Protein AF-A0A1I7UHD2-F1 (afdb_monomer_lite)

Radius of gyration: 48.31 Å; chains: 1; bounding box: 87×55×196 Å

pLDDT: mean 77.86, std 16.78, range [30.45, 98.0]

Structure (mmCIF, N/CA/C/O backbone):
data_AF-A0A1I7UHD2-F1
#
_entry.id   AF-A0A1I7UHD2-F1
#
loop_
_atom_site.group_PDB
_atom_site.id
_atom_site.type_symbol
_atom_site.label_atom_id
_atom_site.label_alt_id
_atom_site.label_comp_id
_atom_site.label_asym_id
_atom_site.label_entity_id
_atom_site.label_seq_id
_atom_site.pdbx_PDB_ins_code
_atom_site.Cartn_x
_atom_site.Cartn_y
_atom_site.Cartn_z
_atom_site.occupancy
_atom_site.B_iso_or_equiv
_atom_site.auth_seq_id
_atom_site.auth_comp_id
_atom_site.auth_asym_id
_atom_site.auth_atom_id
_atom_site.pdbx_PDB_model_num
ATOM 1 N N . MET A 1 1 ? 1.086 13.417 23.860 1.00 66.38 1 MET A N 1
ATOM 2 C CA . MET A 1 1 ? -0.036 14.036 23.119 1.00 66.38 1 MET A CA 1
ATOM 3 C C . MET A 1 1 ? -0.776 13.035 22.231 1.00 66.38 1 MET A C 1
ATOM 5 O O . MET A 1 1 ? -1.923 12.761 22.542 1.00 66.38 1 MET A O 1
ATOM 9 N N . ALA A 1 2 ? -0.164 12.439 21.195 1.00 62.72 2 ALA A N 1
ATOM 10 C CA . ALA A 1 2 ? -0.860 11.495 20.298 1.00 62.72 2 ALA A CA 1
ATOM 11 C C . ALA A 1 2 ? -1.492 10.287 21.028 1.00 62.72 2 ALA A C 1
ATOM 13 O O . ALA A 1 2 ? -2.672 10.013 20.835 1.00 62.72 2 ALA A O 1
ATOM 14 N N . ASN A 1 3 ? -0.759 9.641 21.944 1.00 67.62 3 ASN A N 1
ATOM 15 C CA . ASN A 1 3 ? -1.299 8.526 22.740 1.00 67.62 3 ASN A CA 1
ATOM 16 C C . ASN A 1 3 ? -2.483 8.957 23.624 1.00 67.62 3 ASN A C 1
ATOM 18 O O . ASN A 1 3 ? -3.505 8.285 23.654 1.00 67.62 3 ASN A O 1
ATOM 22 N N . GLN A 1 4 ? -2.384 10.124 24.272 1.00 67.75 4 GLN A N 1
ATOM 23 C CA . GLN A 1 4 ? -3.453 10.662 25.124 1.00 67.75 4 GLN A CA 1
ATOM 24 C C . GLN A 1 4 ? -4.705 11.039 24.312 1.00 67.75 4 GLN A C 1
ATOM 26 O O . GLN A 1 4 ? -5.822 10.864 24.784 1.00 67.75 4 GLN A O 1
ATOM 31 N N . LEU A 1 5 ? -4.532 11.531 23.080 1.00 67.88 5 LEU A N 1
ATOM 32 C CA . LEU A 1 5 ? -5.631 11.763 22.135 1.00 67.88 5 LEU A CA 1
ATOM 33 C C . LEU A 1 5 ? -6.307 10.453 21.719 1.00 67.88 5 LEU A C 1
ATOM 35 O O . LEU A 1 5 ? -7.533 10.410 21.632 1.00 67.88 5 LEU A O 1
ATOM 39 N N . SER A 1 6 ? -5.523 9.396 21.491 1.00 66.44 6 SER A N 1
ATOM 40 C CA . SER A 1 6 ? -6.046 8.062 21.178 1.00 66.44 6 SER A CA 1
ATOM 41 C C . SER A 1 6 ? -6.885 7.515 22.331 1.00 66.44 6 SER A C 1
ATOM 43 O O . SER A 1 6 ? -8.029 7.125 22.121 1.00 66.44 6 SER A O 1
ATOM 45 N N . GLU A 1 7 ? -6.373 7.576 23.563 1.00 69.12 7 GLU A N 1
ATOM 46 C CA . GLU A 1 7 ? -7.110 7.145 24.758 1.00 69.12 7 GLU A CA 1
ATOM 47 C C . GLU A 1 7 ? -8.410 7.932 24.951 1.00 69.12 7 GLU A C 1
ATOM 49 O O . GLU A 1 7 ? -9.462 7.340 25.171 1.00 69.12 7 GLU A O 1
ATOM 54 N N . MET A 1 8 ? -8.371 9.260 24.794 1.00 70.31 8 MET A N 1
ATOM 55 C CA . MET A 1 8 ? -9.565 10.109 24.885 1.00 70.31 8 MET A CA 1
ATOM 56 C C . MET A 1 8 ? -10.627 9.728 23.862 1.00 70.31 8 MET A C 1
ATOM 58 O O . MET A 1 8 ? -11.820 9.712 24.162 1.00 70.31 8 MET A O 1
ATOM 62 N N . LYS A 1 9 ? -10.185 9.459 22.631 1.00 67.31 9 LYS A N 1
ATOM 63 C CA . LYS A 1 9 ? -11.061 9.068 21.537 1.00 67.31 9 LYS A CA 1
ATOM 64 C C . LYS A 1 9 ? -11.741 7.746 21.868 1.00 67.31 9 LYS A C 1
ATOM 66 O O . LYS A 1 9 ? -12.958 7.679 21.738 1.00 67.31 9 LYS A O 1
ATOM 71 N N . ILE A 1 10 ? -10.982 6.751 22.334 1.00 65.69 10 ILE A N 1
ATOM 72 C CA . ILE A 1 10 ? -11.506 5.449 22.766 1.00 65.69 10 ILE A CA 1
ATOM 73 C C . ILE A 1 10 ? -12.516 5.628 23.906 1.00 65.69 10 ILE A C 1
ATOM 75 O O . ILE A 1 10 ? -13.631 5.122 23.816 1.00 65.69 10 ILE A O 1
ATOM 79 N N . ASP A 1 11 ? -12.166 6.388 24.946 1.00 69.19 11 ASP A N 1
ATOM 80 C CA . ASP A 1 11 ? -13.039 6.622 26.103 1.00 69.19 11 ASP A CA 1
ATOM 81 C C . ASP A 1 11 ? -14.348 7.322 25.703 1.00 69.19 11 ASP A C 1
ATOM 83 O O . ASP A 1 11 ? -15.428 6.927 26.143 1.00 69.19 11 ASP A O 1
ATOM 87 N N . THR A 1 12 ? -14.271 8.317 24.816 1.00 66.75 12 THR A N 1
ATOM 88 C CA . THR A 1 12 ? -15.452 9.034 24.307 1.00 66.75 12 THR A CA 1
ATOM 89 C C . THR A 1 12 ? -16.338 8.117 23.471 1.00 66.75 12 THR A C 1
ATOM 91 O O . THR A 1 12 ? -17.556 8.134 23.630 1.00 66.75 12 THR A O 1
ATOM 94 N N . LEU A 1 13 ? -15.744 7.305 22.590 1.00 64.88 13 LEU A N 1
ATOM 95 C CA . LEU A 1 13 ? -16.483 6.347 21.766 1.00 64.88 13 LEU A CA 1
ATOM 96 C C . LEU A 1 13 ? -17.189 5.306 22.636 1.00 64.88 13 LEU A C 1
ATOM 98 O O . LEU A 1 13 ? -18.361 5.013 22.409 1.00 64.88 13 LEU A O 1
ATOM 102 N N . ASN A 1 14 ? -16.506 4.803 23.666 1.00 67.00 14 ASN A N 1
ATOM 103 C CA . ASN A 1 14 ? -17.092 3.883 24.633 1.00 67.00 14 ASN A CA 1
ATOM 104 C C . ASN A 1 14 ? -18.282 4.523 25.356 1.00 67.00 14 ASN A C 1
ATOM 106 O O . ASN A 1 14 ? -19.329 3.888 25.464 1.00 67.00 14 ASN A O 1
ATOM 110 N N . GLN A 1 15 ? -18.156 5.779 25.799 1.00 71.88 15 GLN A N 1
ATOM 111 C CA . GLN A 1 15 ? -19.246 6.481 26.478 1.00 71.88 15 GLN A CA 1
ATOM 112 C C . GLN A 1 15 ? -20.440 6.725 25.549 1.00 71.88 15 GLN A C 1
ATOM 114 O O . GLN A 1 15 ? -21.563 6.404 25.921 1.00 71.88 15 GLN A O 1
ATOM 119 N N . LEU A 1 16 ? -20.206 7.187 24.316 1.00 67.12 16 LEU A N 1
ATOM 120 C CA . LEU A 1 16 ? -21.262 7.339 23.308 1.00 67.12 16 LEU A CA 1
ATOM 121 C C . LEU A 1 16 ? -21.983 6.017 23.037 1.00 67.12 16 LEU A C 1
ATOM 123 O O . LEU A 1 16 ? -23.203 5.981 22.896 1.00 67.12 16 LEU A O 1
ATOM 127 N N . SER A 1 17 ? -21.233 4.919 22.992 1.00 65.19 17 SER A N 1
ATOM 128 C CA . SER A 1 17 ? -21.794 3.591 22.757 1.00 65.19 17 SER A CA 1
ATOM 129 C C . SER A 1 17 ? -22.631 3.102 23.947 1.00 65.19 17 SER A C 1
ATOM 131 O O . SER A 1 17 ? -23.660 2.456 23.753 1.00 65.19 17 SER A O 1
ATOM 133 N N . ILE A 1 18 ? -22.228 3.430 25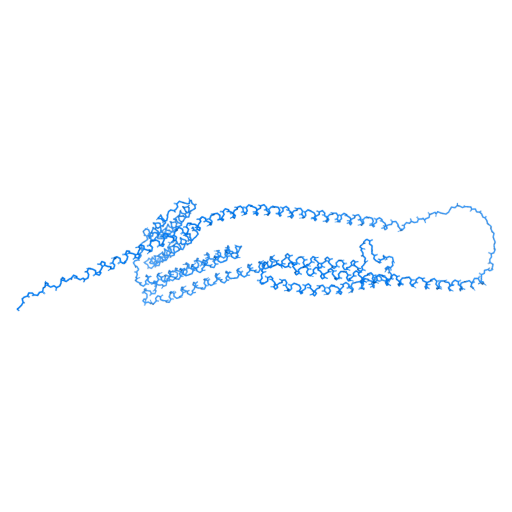.180 1.00 69.75 18 ILE A N 1
ATOM 134 C CA . ILE A 1 18 ? -23.024 3.177 26.392 1.00 69.75 18 ILE A CA 1
ATOM 135 C C . ILE A 1 18 ? -24.319 3.991 26.348 1.00 69.75 18 ILE A C 1
ATOM 137 O O . ILE A 1 18 ? -25.394 3.410 26.478 1.00 69.75 18 ILE A O 1
ATOM 141 N N . ASP A 1 19 ? -24.223 5.297 26.102 1.00 70.06 19 ASP A N 1
ATOM 142 C CA . ASP A 1 19 ? -25.370 6.211 26.091 1.00 70.06 19 ASP A CA 1
ATOM 143 C C . ASP A 1 19 ? -26.381 5.830 24.993 1.00 70.06 19 ASP A C 1
ATOM 145 O O . ASP A 1 19 ? -27.591 5.885 25.206 1.00 70.06 19 ASP A O 1
ATOM 149 N N . THR A 1 20 ? -25.897 5.367 23.835 1.00 66.12 20 THR A N 1
ATOM 150 C CA . THR A 1 20 ? -26.748 4.874 22.736 1.00 66.12 20 THR A CA 1
ATOM 151 C C . THR A 1 20 ? -27.490 3.597 23.134 1.00 66.12 20 THR A C 1
ATOM 153 O O . THR A 1 20 ? -28.686 3.477 22.881 1.00 66.12 20 THR A O 1
ATOM 156 N N . GLY A 1 21 ? -26.813 2.663 23.811 1.00 67.38 21 GLY A N 1
ATOM 157 C CA . GLY A 1 21 ? -27.449 1.451 24.332 1.00 67.38 21 GLY A CA 1
ATOM 158 C C . GLY A 1 21 ? -28.449 1.719 25.464 1.00 67.38 21 GLY A C 1
ATOM 159 O O . GLY A 1 21 ? -29.391 0.953 25.645 1.00 67.38 21 GLY A O 1
ATOM 160 N N . GLU A 1 22 ? -28.282 2.791 26.242 1.00 71.69 22 GLU A N 1
ATOM 161 C CA . GLU A 1 22 ? -29.288 3.218 27.226 1.00 71.69 22 GLU A CA 1
ATOM 162 C C . GLU A 1 22 ? -30.501 3.866 26.547 1.00 71.69 22 GLU A C 1
ATOM 164 O O . GLU A 1 22 ? -31.634 3.539 26.895 1.00 71.69 22 GLU A O 1
ATOM 169 N N . LEU A 1 23 ? -30.293 4.701 25.524 1.00 69.50 23 LEU A N 1
ATOM 170 C CA . LEU A 1 23 ? -31.387 5.281 24.742 1.00 69.50 23 LEU A CA 1
ATOM 171 C C . LEU A 1 23 ? -32.236 4.205 24.051 1.00 69.50 23 LEU A C 1
ATOM 173 O O . LEU A 1 23 ? -33.462 4.279 24.079 1.00 69.50 23 LEU A O 1
ATOM 177 N N . ALA A 1 24 ? -31.590 3.192 23.471 1.00 67.56 24 ALA A N 1
ATOM 178 C CA . ALA A 1 24 ? -32.255 2.047 22.855 1.00 67.56 24 ALA A CA 1
ATOM 179 C C . ALA A 1 24 ? -33.230 1.348 23.812 1.00 67.56 24 ALA A C 1
ATOM 181 O O . ALA A 1 24 ? -34.334 0.971 23.421 1.00 67.56 24 ALA A O 1
ATOM 182 N N . ARG A 1 25 ? -32.826 1.213 25.080 1.00 71.06 25 ARG A N 1
ATOM 183 C CA . ARG A 1 25 ? -33.636 0.596 26.136 1.00 71.06 25 ARG A CA 1
ATOM 184 C C . ARG A 1 25 ? -34.840 1.436 26.511 1.00 71.06 25 ARG A C 1
ATOM 186 O O . ARG A 1 25 ? -35.937 0.898 26.607 1.00 71.06 25 ARG A O 1
ATOM 193 N N . VAL A 1 26 ? -34.635 2.739 26.686 1.00 72.88 26 VAL A N 1
ATOM 194 C CA . VAL A 1 26 ? -35.723 3.685 26.971 1.00 72.88 26 VAL A CA 1
ATOM 195 C C . VAL A 1 26 ? -36.731 3.700 25.821 1.00 72.88 26 VAL A C 1
ATOM 197 O O . VAL A 1 26 ? -37.934 3.692 26.061 1.00 72.88 26 VAL A O 1
ATOM 200 N N . ALA A 1 27 ? -36.259 3.644 24.573 1.00 68.06 27 ALA A N 1
ATOM 201 C CA . ALA A 1 27 ? -37.133 3.566 23.409 1.00 68.06 27 ALA A CA 1
ATOM 202 C C . ALA A 1 27 ? -37.954 2.265 23.367 1.00 68.06 27 ALA A C 1
ATOM 204 O O . ALA A 1 27 ? -39.165 2.327 23.170 1.00 68.06 27 ALA A O 1
ATOM 205 N N . ASP A 1 28 ? -37.328 1.105 23.613 1.00 69.88 28 ASP A N 1
ATOM 206 C CA . ASP A 1 28 ? -38.024 -0.195 23.678 1.00 69.88 28 ASP A CA 1
ATOM 207 C C . ASP A 1 28 ? -39.016 -0.275 24.851 1.00 69.88 28 ASP A C 1
ATOM 209 O O . ASP A 1 28 ? -40.003 -1.002 24.785 1.00 69.88 28 ASP A O 1
ATOM 213 N N . GLU A 1 29 ? -38.762 0.427 25.957 1.00 74.88 29 GLU A N 1
ATOM 214 C CA . GLU A 1 29 ? -39.709 0.534 27.071 1.00 74.88 29 GLU A CA 1
ATOM 215 C C . GLU A 1 29 ? -40.911 1.414 26.724 1.00 74.88 29 GLU A C 1
ATOM 217 O O . GLU A 1 29 ? -42.042 0.959 26.885 1.00 74.88 29 GLU A O 1
ATOM 222 N N . ALA A 1 30 ? -40.682 2.603 26.163 1.00 70.88 30 ALA A N 1
ATOM 223 C CA . ALA A 1 30 ? -41.750 3.515 25.756 1.00 70.88 30 ALA A CA 1
ATOM 224 C C . ALA A 1 30 ? -42.684 2.893 24.700 1.00 70.88 30 ALA A C 1
ATOM 226 O O . ALA A 1 30 ? -43.904 2.963 24.838 1.00 70.88 30 ALA A O 1
ATOM 227 N N . GLU A 1 31 ? -42.135 2.204 23.689 1.00 71.69 31 GLU A N 1
ATOM 228 C CA . GLU A 1 31 ? -42.950 1.497 22.686 1.00 71.69 31 GLU A CA 1
ATOM 229 C C . GLU A 1 31 ? -43.813 0.387 23.302 1.00 71.69 31 GLU A C 1
ATOM 231 O O . GLU A 1 31 ? -44.910 0.105 22.816 1.00 71.69 31 GLU A O 1
ATOM 236 N N . ARG A 1 32 ? -43.337 -0.250 24.381 1.00 74.88 32 ARG A N 1
ATOM 237 C CA . ARG A 1 32 ? -44.077 -1.306 25.084 1.00 74.88 32 ARG A CA 1
ATOM 238 C C . ARG A 1 32 ? -45.174 -0.761 25.990 1.00 74.88 32 ARG A C 1
ATOM 240 O O . ARG A 1 32 ? -46.226 -1.392 26.067 1.00 74.88 32 ARG A O 1
ATOM 247 N N . GLU A 1 33 ? -44.918 0.330 26.707 1.00 78.00 33 GLU A N 1
ATOM 248 C CA . GLU A 1 33 ? -45.875 0.892 27.668 1.00 78.00 33 GLU A CA 1
ATOM 249 C C . GLU A 1 33 ? -47.012 1.646 26.974 1.00 78.00 33 GLU A C 1
ATOM 251 O O . GLU A 1 33 ? -48.177 1.429 27.311 1.00 78.00 33 GLU A O 1
ATOM 256 N N . ASP A 1 34 ? -46.692 2.455 25.963 1.00 73.06 34 ASP A N 1
ATOM 257 C CA . ASP A 1 34 ? -47.663 3.358 25.338 1.00 73.06 34 ASP A CA 1
ATOM 258 C C . ASP A 1 34 ? -48.218 2.827 24.005 1.00 73.06 34 ASP A C 1
ATOM 260 O O . ASP A 1 34 ? -49.217 3.336 23.496 1.00 73.06 34 ASP A O 1
ATOM 264 N N . GLY A 1 35 ? -47.593 1.797 23.418 1.00 74.19 35 GLY A N 1
ATOM 265 C CA . GLY A 1 35 ? -47.973 1.248 22.109 1.00 74.19 35 GLY A CA 1
ATOM 266 C C . GLY A 1 35 ? -47.770 2.216 20.935 1.00 74.19 35 GLY A C 1
ATOM 267 O O . GLY A 1 35 ? -48.104 1.876 19.797 1.00 74.19 35 GLY A O 1
ATOM 268 N N . GLU A 1 36 ? -47.233 3.411 21.190 1.00 69.25 36 GLU A N 1
ATOM 269 C CA . GLU A 1 36 ? -46.867 4.386 20.172 1.00 69.25 36 GLU A CA 1
ATOM 270 C C . GLU A 1 36 ? -45.395 4.205 19.770 1.00 69.25 36 GLU A C 1
ATOM 272 O O . GLU A 1 36 ? -44.535 4.043 20.637 1.00 69.25 36 GLU A O 1
ATOM 277 N N . PRO A 1 37 ? -45.075 4.237 18.461 1.00 65.06 37 PRO A N 1
ATOM 278 C CA . PRO A 1 37 ? -43.696 4.156 17.995 1.00 65.06 37 PRO A CA 1
ATOM 279 C C . PRO A 1 37 ? -42.877 5.316 18.562 1.00 65.06 37 PRO A C 1
ATOM 281 O O . PRO A 1 37 ? -43.353 6.456 18.611 1.00 65.06 37 PRO A O 1
ATOM 284 N N . PHE A 1 38 ? -41.631 5.040 18.954 1.00 60.41 38 PHE A N 1
ATOM 285 C CA . PHE A 1 38 ? -40.774 6.040 19.583 1.00 60.41 38 PHE A CA 1
ATOM 286 C C . PHE A 1 38 ? -40.604 7.261 18.666 1.00 60.41 38 PHE A C 1
ATOM 288 O O . PHE A 1 38 ? -39.990 7.205 17.597 1.00 60.41 38 PHE A O 1
ATOM 295 N N . SER A 1 39 ? -41.172 8.394 19.076 1.00 66.44 39 SER A N 1
ATOM 296 C CA . SER A 1 39 ? -41.072 9.645 18.330 1.00 66.44 39 SER A CA 1
ATOM 297 C C . SER A 1 39 ? -39.687 10.263 18.519 1.00 66.44 39 SER A C 1
ATOM 299 O O . SER A 1 39 ? -39.259 10.510 19.645 1.00 66.44 39 SER A O 1
ATOM 301 N N . TYR A 1 40 ? -39.023 10.627 17.418 1.00 58.22 40 TYR A N 1
ATOM 302 C CA . TYR A 1 40 ? -37.779 11.417 17.419 1.00 58.22 40 TYR A CA 1
ATOM 303 C C . TYR A 1 40 ? -37.913 12.791 18.122 1.00 58.22 40 TYR A C 1
ATOM 305 O O . TYR A 1 40 ? -36.913 13.471 18.340 1.00 58.22 40 TYR A O 1
ATOM 313 N N . GLY A 1 41 ? -39.130 13.213 18.491 1.00 59.47 41 GLY A N 1
ATOM 314 C CA . GLY A 1 41 ? -39.396 14.389 19.325 1.00 59.47 41 GLY A CA 1
ATOM 315 C C . GLY A 1 41 ? -39.483 14.110 20.832 1.00 59.47 41 GLY A C 1
ATOM 316 O O . GLY A 1 41 ? -39.821 15.024 21.586 1.00 59.47 41 GLY A O 1
ATOM 317 N N . SER A 1 42 ? -39.231 12.878 21.286 1.00 67.31 42 SER A N 1
ATOM 318 C CA . SER A 1 42 ? -39.305 12.524 22.704 1.00 67.31 42 SER A CA 1
ATOM 319 C C . SER A 1 42 ? -38.228 13.246 23.524 1.00 67.31 42 SER A C 1
ATOM 321 O O . SER A 1 42 ? -37.125 13.554 23.056 1.00 67.31 42 SER A O 1
ATOM 323 N N . LYS A 1 43 ? -38.555 13.527 24.789 1.00 73.00 43 LYS A N 1
ATOM 324 C CA . LYS A 1 43 ? -37.654 14.204 25.731 1.00 73.00 43 LYS A CA 1
ATOM 325 C C . LYS A 1 43 ? -36.323 13.454 25.885 1.00 73.00 43 LYS A C 1
ATOM 327 O O . LYS A 1 43 ? -35.285 14.098 26.022 1.00 73.00 43 LYS A O 1
ATOM 332 N N . ASP A 1 44 ? -36.347 12.127 25.794 1.00 62.25 44 ASP A N 1
ATOM 333 C CA . ASP A 1 44 ? -35.173 11.267 25.954 1.00 62.25 44 ASP A CA 1
ATOM 334 C C . ASP A 1 44 ? -34.240 11.311 24.740 1.00 62.25 44 ASP A C 1
ATOM 336 O O . ASP A 1 44 ? -33.021 11.386 24.906 1.00 62.25 44 ASP A O 1
ATOM 340 N N . TYR A 1 45 ? -34.786 11.398 23.520 1.00 67.00 45 TYR A N 1
ATOM 341 C CA . TYR A 1 45 ? -33.974 11.640 22.324 1.00 67.00 45 TYR A CA 1
ATOM 342 C C . TYR A 1 45 ? -33.280 13.012 22.381 1.00 67.00 45 TYR A C 1
ATOM 344 O O . TYR A 1 45 ? -32.094 13.142 22.064 1.00 67.00 45 TYR A O 1
ATOM 352 N N . GLY A 1 46 ? -33.989 14.035 22.873 1.00 71.31 46 GLY A N 1
ATOM 353 C CA . GLY A 1 46 ? -33.410 15.355 23.135 1.00 71.31 46 GLY A CA 1
ATOM 354 C C . GLY A 1 46 ? -32.267 15.320 24.158 1.00 71.31 46 GLY A C 1
ATOM 355 O O . GLY A 1 46 ? -31.244 15.980 23.962 1.00 71.31 46 GLY A O 1
ATOM 356 N N . LEU A 1 47 ? -32.401 14.518 25.221 1.00 67.06 47 LEU A N 1
ATOM 357 C CA . LEU A 1 47 ? -31.351 14.316 26.227 1.00 67.06 47 LEU A CA 1
ATOM 358 C C . LEU A 1 47 ? -30.127 13.586 25.657 1.00 67.0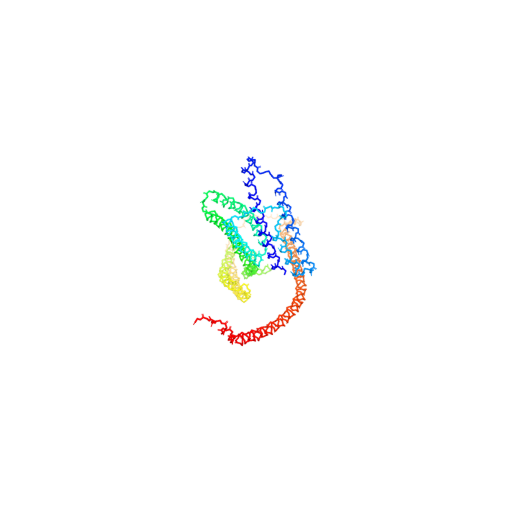6 47 LEU A C 1
ATOM 360 O O . LEU A 1 47 ? -29.001 13.963 25.986 1.00 67.06 47 LEU A O 1
ATOM 364 N N . TYR A 1 48 ? -30.318 12.609 24.767 1.00 65.88 48 TYR A N 1
ATOM 365 C CA . TYR A 1 48 ? -29.218 11.932 24.073 1.00 65.88 48 TYR A CA 1
ATOM 366 C C . TYR A 1 48 ? -28.440 12.869 23.142 1.00 65.88 48 TYR A C 1
ATOM 368 O O . TYR A 1 48 ? -27.207 12.893 23.186 1.00 65.88 48 TYR A O 1
ATOM 376 N N . LEU A 1 49 ? -29.134 13.682 22.336 1.00 71.06 49 LEU A N 1
ATOM 377 C CA . LEU A 1 49 ? -28.484 14.680 21.480 1.00 71.06 49 LEU A CA 1
ATOM 378 C C . LEU A 1 49 ? -27.683 15.687 22.313 1.00 71.06 49 LEU A C 1
ATOM 380 O O . LEU A 1 49 ? -26.525 15.956 22.002 1.00 71.06 49 LEU A O 1
ATOM 384 N N . LEU A 1 50 ? -28.257 16.183 23.416 1.00 70.06 50 LEU A N 1
ATOM 385 C CA . LEU A 1 50 ? -27.566 17.069 24.360 1.00 70.06 50 LEU A CA 1
ATOM 386 C C . LEU A 1 50 ? -26.348 16.401 25.013 1.00 70.06 50 LEU A C 1
ATOM 388 O O . LEU A 1 50 ? -25.317 17.050 25.201 1.00 70.06 50 LEU A O 1
ATOM 392 N N . GLY A 1 51 ? -26.451 15.115 25.354 1.00 66.31 51 GLY A N 1
ATOM 393 C CA . GLY A 1 51 ? -25.349 14.318 25.890 1.00 66.31 51 GLY A CA 1
ATOM 394 C C . GLY A 1 51 ? -24.211 14.139 24.889 1.00 66.31 51 GLY A C 1
ATOM 395 O O . GLY A 1 51 ? -23.052 14.395 25.220 1.00 66.31 51 GLY A O 1
ATOM 396 N N . THR A 1 52 ? -24.553 13.799 23.647 1.00 67.19 52 THR A N 1
ATOM 397 C CA . THR A 1 52 ? -23.614 13.654 22.526 1.00 67.19 52 THR A CA 1
ATOM 398 C C . THR A 1 52 ? -22.900 14.974 22.240 1.00 67.19 52 THR A C 1
ATOM 400 O O . THR A 1 52 ? -21.670 15.022 22.205 1.00 67.19 52 THR A O 1
ATOM 403 N N . ASP A 1 53 ? -23.646 16.079 22.143 1.00 70.00 53 ASP A N 1
ATOM 404 C CA . ASP A 1 53 ? -23.086 17.420 21.949 1.00 70.00 53 ASP A CA 1
ATOM 405 C C . ASP A 1 53 ? -22.165 17.830 23.101 1.00 70.00 53 ASP A C 1
ATOM 407 O O . ASP A 1 53 ? -21.110 18.432 22.876 1.00 70.00 53 ASP A O 1
ATOM 411 N N . ARG A 1 54 ? -22.531 17.495 24.344 1.00 73.56 54 ARG A N 1
ATOM 412 C CA . AR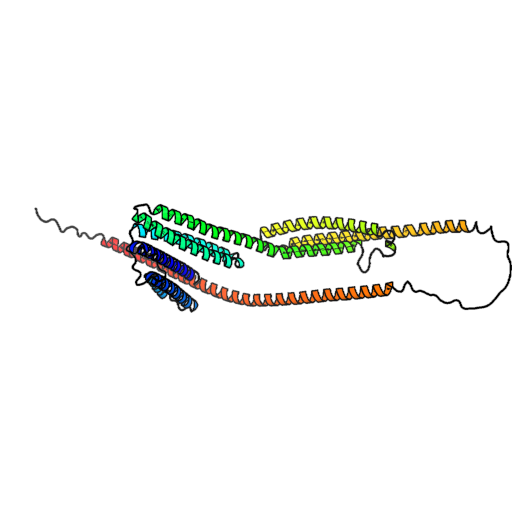G A 1 54 ? -21.695 17.735 25.525 1.00 73.56 54 ARG A CA 1
ATOM 413 C C . ARG A 1 54 ? -20.399 16.927 25.458 1.00 73.56 54 ARG A C 1
ATOM 415 O O . ARG A 1 54 ? -19.338 17.506 25.677 1.00 73.56 54 ARG A O 1
ATOM 422 N N . LEU A 1 55 ? -20.458 15.635 25.130 1.00 68.44 55 LEU A N 1
ATOM 423 C CA . LEU A 1 55 ? -19.277 14.780 24.952 1.00 68.44 55 LEU A CA 1
ATOM 424 C C . LEU A 1 55 ? -18.358 15.334 23.859 1.00 68.44 55 LEU A C 1
ATOM 426 O O . LEU A 1 55 ? -17.169 15.545 24.101 1.00 68.44 55 LEU A O 1
ATOM 430 N N . CYS A 1 56 ? -18.909 15.677 22.693 1.00 70.88 56 CYS A N 1
ATOM 431 C CA . CYS A 1 56 ? -18.151 16.285 21.602 1.00 70.88 56 CYS A CA 1
ATOM 432 C C . CYS A 1 56 ? -17.532 17.635 21.995 1.00 70.88 56 CYS A C 1
ATOM 434 O O . CYS A 1 56 ? -16.391 17.920 21.620 1.00 70.88 56 CYS A O 1
ATOM 436 N N . ARG A 1 57 ? -18.251 18.472 22.754 1.00 75.56 57 ARG A N 1
ATOM 437 C CA . ARG A 1 57 ? -17.745 19.762 23.250 1.00 75.56 57 ARG A CA 1
ATOM 438 C C . ARG A 1 57 ? -16.600 19.571 24.238 1.00 75.56 57 ARG A C 1
ATOM 440 O O . ARG A 1 57 ? -15.577 20.231 24.086 1.00 75.56 57 ARG A O 1
ATOM 447 N N . ASN A 1 58 ? -16.737 18.633 25.172 1.00 69.69 58 ASN A N 1
ATOM 448 C CA . ASN A 1 58 ? -15.695 18.301 26.140 1.00 69.69 58 ASN A CA 1
ATOM 449 C C . ASN A 1 58 ? -14.427 17.806 25.433 1.00 69.69 58 ASN A C 1
ATOM 451 O O . ASN A 1 58 ? -13.336 18.282 25.731 1.00 69.69 58 ASN A O 1
ATOM 455 N N . VAL A 1 59 ? -14.560 16.914 24.446 1.00 68.38 59 VAL A N 1
ATOM 456 C CA . VAL A 1 59 ? -13.417 16.443 23.647 1.00 68.38 59 VAL A CA 1
ATOM 457 C C . VAL A 1 59 ? -12.757 17.594 22.894 1.00 68.38 59 VAL A C 1
ATOM 459 O O . VAL A 1 59 ? -11.542 17.756 22.976 1.00 68.38 59 VAL A O 1
ATOM 462 N N . LYS A 1 60 ? -13.535 18.444 22.207 1.00 74.50 60 LYS A N 1
ATOM 463 C CA . LYS A 1 60 ? -12.995 19.632 21.523 1.00 74.50 60 LYS A CA 1
ATOM 464 C C . LYS A 1 60 ? -12.240 20.555 22.480 1.00 74.50 60 LYS A C 1
ATOM 466 O O . LYS A 1 60 ? -11.177 21.054 22.120 1.00 74.50 60 LYS A O 1
ATOM 471 N N . GLU A 1 61 ? -12.762 20.769 23.684 1.00 74.88 61 GLU A N 1
ATOM 472 C CA . GLU A 1 61 ? -12.128 21.616 24.695 1.00 74.88 61 GLU A CA 1
ATOM 473 C C . GLU A 1 61 ? -10.792 21.033 25.176 1.00 74.88 61 GLU A C 1
ATOM 475 O O . GLU A 1 61 ? -9.806 21.763 25.277 1.00 74.88 61 GLU A O 1
ATOM 480 N N . VAL A 1 62 ? -10.721 19.717 25.405 1.00 67.06 62 VAL A N 1
ATOM 481 C CA . VAL A 1 62 ? -9.464 19.043 25.774 1.00 67.06 62 VAL A CA 1
ATOM 482 C C . VAL A 1 62 ? -8.446 19.126 24.648 1.00 67.06 62 VAL A C 1
ATOM 484 O O . VAL A 1 62 ? -7.287 19.448 24.905 1.00 67.06 62 VAL A O 1
ATOM 487 N N . ILE A 1 63 ? -8.865 18.875 23.405 1.00 69.62 63 ILE A N 1
ATOM 488 C CA . ILE A 1 63 ? -7.995 19.001 22.231 1.00 69.62 63 ILE A CA 1
ATOM 489 C C . ILE A 1 63 ? -7.434 20.428 22.153 1.00 69.62 63 ILE A C 1
ATOM 491 O O . ILE A 1 63 ? -6.226 20.594 22.005 1.00 69.62 63 ILE A O 1
ATOM 495 N N . GLY A 1 64 ? -8.279 21.451 22.330 1.00 73.94 64 GLY A N 1
ATOM 496 C CA . GLY A 1 64 ? -7.849 22.852 22.367 1.00 73.94 64 GLY A CA 1
ATOM 497 C C . GLY A 1 64 ? -6.827 23.129 23.474 1.00 73.94 64 GLY A C 1
ATOM 498 O O . GLY A 1 64 ? -5.752 23.658 23.209 1.00 73.94 64 GLY A O 1
ATOM 499 N N . LYS A 1 65 ? -7.100 22.675 24.704 1.00 73.81 65 LYS A N 1
ATOM 500 C CA . LYS A 1 65 ? -6.184 22.824 25.853 1.00 73.81 65 LYS A CA 1
ATOM 501 C C . LYS A 1 65 ? -4.851 22.088 25.667 1.00 73.81 65 LYS A C 1
ATOM 503 O O . LYS A 1 65 ? -3.826 22.547 26.177 1.00 73.81 65 LYS A O 1
ATOM 508 N N . MET A 1 66 ? -4.855 20.954 24.964 1.00 67.75 66 MET A N 1
ATOM 509 C CA . MET A 1 66 ? -3.648 20.197 24.618 1.00 67.75 66 MET A CA 1
ATOM 510 C C . MET A 1 66 ? -2.805 20.912 23.560 1.00 67.75 66 MET A C 1
ATOM 512 O O . MET A 1 66 ? -1.587 20.970 23.711 1.00 67.75 66 MET A O 1
ATOM 516 N N . ILE A 1 67 ? -3.439 21.477 22.529 1.00 75.44 67 ILE A N 1
ATOM 517 C CA . ILE A 1 67 ? -2.760 22.267 21.489 1.00 75.44 67 ILE A CA 1
ATOM 518 C C . ILE A 1 67 ? -2.136 23.531 22.095 1.00 75.44 67 ILE A C 1
ATOM 520 O O . ILE A 1 67 ? -0.995 23.861 21.784 1.00 75.44 67 ILE A O 1
ATOM 524 N N . ASP A 1 68 ? -2.835 24.178 23.029 1.00 78.06 68 ASP A N 1
ATOM 525 C CA . ASP A 1 68 ? -2.364 25.387 23.713 1.00 78.06 68 ASP A CA 1
ATOM 526 C C . ASP A 1 68 ? -1.245 25.129 24.744 1.00 78.06 68 ASP A C 1
ATOM 528 O O . ASP A 1 68 ? -0.760 26.068 25.378 1.00 78.06 68 ASP A O 1
ATOM 532 N N . GLY A 1 69 ? -0.854 23.867 24.974 1.00 71.62 69 GLY A N 1
ATOM 533 C CA . GLY A 1 69 ? 0.166 23.491 25.961 1.00 71.62 69 GLY A CA 1
ATOM 534 C C . GLY A 1 69 ? -0.228 23.761 27.421 1.00 71.62 69 GLY A C 1
ATOM 535 O O . GLY A 1 69 ? 0.626 23.721 28.305 1.00 71.62 69 GLY A O 1
ATOM 536 N N . LYS A 1 70 ? -1.510 24.050 27.692 1.00 65.44 70 LYS A N 1
ATOM 537 C CA . LYS A 1 70 ? -2.023 24.447 29.019 1.00 65.44 70 LYS A CA 1
ATOM 538 C C . LYS A 1 70 ? -2.573 23.290 29.849 1.00 65.44 70 LYS A C 1
ATOM 540 O O . LYS A 1 70 ? -2.792 23.458 31.045 1.00 65.44 70 LYS A O 1
ATOM 545 N N . SER A 1 71 ? -2.808 22.129 29.242 1.00 59.06 71 SER A N 1
ATOM 546 C CA . SER A 1 71 ? -3.410 20.986 29.932 1.00 59.06 71 SER A CA 1
ATOM 547 C C . SER A 1 71 ? -2.458 20.385 30.975 1.00 59.06 71 SER A C 1
ATOM 549 O O . SER A 1 71 ? -1.501 19.696 30.620 1.00 59.06 71 SER A O 1
ATOM 551 N N . LYS A 1 72 ? -2.756 20.574 32.266 1.00 66.81 72 LYS A N 1
ATOM 552 C CA . LYS A 1 72 ? -2.147 19.798 33.359 1.00 66.81 72 LYS A CA 1
ATOM 553 C C . LYS A 1 72 ? -2.855 18.449 33.481 1.00 66.81 72 LYS A C 1
ATOM 555 O O . LYS A 1 72 ? -4.078 18.381 33.423 1.00 66.81 72 LYS A O 1
ATOM 560 N N . GLU A 1 73 ? -2.100 17.381 33.711 1.00 64.56 73 GLU A N 1
ATOM 561 C CA . GLU A 1 73 ? -2.603 16.000 33.823 1.00 64.56 73 GLU A CA 1
ATOM 562 C C . GLU A 1 73 ? -3.742 15.825 34.854 1.00 64.56 73 GLU A C 1
ATOM 564 O O . GLU A 1 73 ? -4.633 14.996 34.672 1.00 64.56 73 GLU A O 1
ATOM 569 N N . GLY A 1 74 ? -3.775 16.671 35.892 1.00 66.31 74 GLY A N 1
ATOM 570 C CA . GLY A 1 74 ? -4.853 16.711 36.885 1.00 66.31 74 GLY A CA 1
ATOM 571 C C . GLY A 1 74 ? -6.219 17.133 36.329 1.00 66.31 74 GLY A C 1
ATOM 572 O O . GLY A 1 74 ? -7.212 16.489 36.649 1.00 66.31 74 GLY A O 1
ATOM 573 N N . GLU A 1 75 ? -6.279 18.142 35.450 1.00 68.06 75 GLU A N 1
ATOM 574 C CA . GLU A 1 75 ? -7.541 18.591 34.824 1.00 68.06 75 GLU A CA 1
ATOM 575 C C . GLU A 1 75 ? -8.142 17.500 33.928 1.00 68.06 75 GLU A C 1
ATOM 577 O O . GLU A 1 75 ? -9.359 17.381 33.786 1.00 68.06 75 GLU A O 1
ATOM 582 N N . TRP A 1 76 ? -7.273 16.662 33.361 1.00 65.06 76 TRP A N 1
ATOM 583 C CA . TRP A 1 76 ? -7.648 15.559 32.490 1.00 65.06 76 TRP A CA 1
ATOM 584 C C . TRP A 1 76 ? -8.362 14.439 33.253 1.00 65.06 76 TRP A C 1
ATOM 586 O O . TRP A 1 76 ? -9.404 13.961 32.810 1.00 65.06 76 TRP A O 1
ATOM 596 N N . LYS A 1 77 ? -7.851 14.053 34.433 1.00 70.94 77 LYS A N 1
ATOM 597 C CA . LYS A 1 77 ? -8.521 13.075 35.310 1.00 70.94 77 LYS A CA 1
ATOM 598 C C . LYS A 1 77 ? -9.898 13.566 35.747 1.00 70.94 77 LYS A C 1
ATOM 600 O O . LYS A 1 77 ? -10.866 12.824 35.626 1.00 70.94 77 LYS A O 1
ATOM 605 N N . THR A 1 78 ? -10.004 14.829 36.161 1.00 72.75 78 THR A N 1
ATOM 606 C CA . THR A 1 78 ? -11.285 15.412 36.589 1.00 72.75 78 THR A CA 1
ATOM 607 C C . THR A 1 78 ? -12.318 15.406 35.464 1.00 72.75 78 THR A C 1
ATOM 609 O O . THR A 1 78 ? -13.491 15.123 35.698 1.00 72.75 78 THR A O 1
ATOM 612 N N . LEU A 1 79 ? -11.896 15.676 34.225 1.00 66.31 79 LEU A N 1
ATOM 613 C CA . LEU A 1 79 ? -12.797 15.636 33.079 1.00 66.31 79 LEU A CA 1
ATOM 614 C C . LEU A 1 79 ? -13.170 14.203 32.671 1.00 66.31 79 LEU A C 1
ATOM 616 O O . LEU A 1 79 ? -14.320 13.958 32.315 1.00 66.31 79 LEU A O 1
ATOM 620 N N . LYS A 1 80 ? -12.234 13.251 32.772 1.00 64.75 80 LYS A N 1
ATOM 621 C CA . LYS A 1 80 ? -12.495 11.818 32.565 1.00 64.75 80 LYS A CA 1
ATOM 622 C C . LYS A 1 80 ? -13.556 11.306 33.543 1.00 64.75 80 LYS A C 1
ATOM 624 O O . LYS A 1 80 ? -14.499 10.629 33.137 1.00 64.75 80 LYS A O 1
ATOM 629 N N . ASP A 1 81 ? -13.452 11.693 34.810 1.00 69.06 81 ASP A N 1
ATOM 630 C CA . ASP A 1 81 ? -14.452 11.368 35.828 1.00 69.06 81 ASP A CA 1
ATOM 631 C C . ASP A 1 81 ? -15.791 12.071 35.544 1.00 69.06 81 ASP A C 1
ATOM 633 O O . ASP A 1 81 ? -16.854 11.466 35.669 1.00 69.06 81 ASP A O 1
ATOM 637 N N . ALA A 1 82 ? -15.764 13.312 35.045 1.00 67.69 82 ALA A N 1
ATOM 638 C CA . ALA A 1 82 ? -16.968 14.036 34.632 1.00 67.69 82 ALA A CA 1
ATOM 639 C C . ALA A 1 82 ? -17.665 13.452 33.385 1.00 67.69 82 ALA A C 1
ATOM 641 O O . ALA A 1 82 ? -18.869 13.662 33.231 1.00 67.69 82 ALA A O 1
ATOM 642 N N . MET A 1 83 ? -16.940 12.748 32.506 1.00 61.84 83 MET A N 1
ATOM 643 C CA . MET A 1 83 ? -17.510 11.984 31.384 1.00 61.84 83 MET A CA 1
ATOM 644 C C . MET A 1 83 ? -18.139 10.665 31.851 1.00 61.84 83 MET A C 1
ATOM 646 O O . MET A 1 83 ? -19.144 10.243 31.290 1.00 61.84 83 MET A O 1
ATOM 650 N N . ARG A 1 84 ? -17.578 10.036 32.893 1.00 60.47 84 ARG A N 1
ATOM 651 C CA . ARG A 1 84 ? -18.127 8.813 33.509 1.00 60.47 84 ARG A CA 1
ATOM 652 C C . ARG A 1 84 ? -19.389 9.075 34.327 1.00 60.47 84 ARG A C 1
ATOM 654 O O . ARG A 1 84 ? -20.262 8.207 34.418 1.00 60.47 84 ARG A O 1
ATOM 661 N N . ASN A 1 85 ? -19.490 10.271 34.904 1.00 62.34 85 ASN A N 1
ATOM 662 C CA . ASN A 1 85 ? -20.713 10.775 35.511 1.00 62.34 85 ASN A CA 1
ATOM 663 C C . ASN A 1 85 ? -21.742 10.984 34.390 1.00 62.34 85 ASN A C 1
ATOM 665 O O . ASN A 1 85 ? -21.672 11.973 33.659 1.00 62.34 85 ASN A O 1
ATOM 669 N N . GLY A 1 86 ? -22.640 10.004 34.227 1.00 55.94 86 GLY A N 1
ATOM 670 C CA . GLY A 1 86 ? -23.613 9.924 33.133 1.00 55.94 86 GLY A CA 1
ATOM 671 C C . GLY A 1 86 ? -24.453 11.190 32.939 1.00 55.94 86 GLY A C 1
ATOM 672 O O . GLY A 1 86 ? -24.440 12.109 33.761 1.00 55.94 86 GLY A O 1
ATOM 673 N N . ILE A 1 87 ? -25.187 11.252 31.825 1.00 56.81 87 ILE A N 1
ATOM 674 C CA . ILE A 1 87 ? -26.014 12.410 31.461 1.00 56.81 87 ILE A CA 1
ATOM 675 C C . ILE A 1 87 ? -26.996 12.725 32.609 1.00 56.81 87 ILE A C 1
ATOM 677 O O . ILE A 1 87 ? -27.857 11.898 32.917 1.00 56.81 87 ILE A O 1
ATOM 681 N N . PRO A 1 88 ? -26.903 13.907 33.252 1.00 47.72 88 PRO A N 1
ATOM 682 C CA . PRO A 1 88 ? -27.829 14.287 34.310 1.00 47.72 88 PRO A CA 1
ATOM 683 C C . PRO A 1 88 ? -29.269 14.274 33.786 1.00 47.72 88 PRO A C 1
ATOM 685 O O . PRO A 1 88 ? -29.589 14.991 32.841 1.00 47.72 88 PRO A O 1
ATOM 688 N N . GLY A 1 89 ? -30.129 13.458 34.397 1.00 48.66 89 GLY A N 1
ATOM 689 C CA . GLY A 1 89 ? -31.538 13.325 34.012 1.00 48.66 89 GLY A CA 1
ATOM 690 C C . GLY A 1 89 ? -31.863 12.123 33.123 1.00 48.66 89 GLY A C 1
ATOM 691 O O . GLY A 1 89 ? -33.036 11.771 33.041 1.00 48.66 89 GLY A O 1
ATOM 692 N N . LEU A 1 90 ? -30.865 11.442 32.549 1.00 50.03 90 LEU A N 1
ATOM 693 C CA . LEU A 1 90 ? -31.061 10.103 31.997 1.00 50.03 90 LEU A CA 1
ATOM 694 C C . LEU A 1 90 ? -31.083 9.140 33.192 1.00 50.03 90 LEU A C 1
ATOM 696 O O . LEU A 1 90 ? -30.041 8.853 33.789 1.00 50.03 90 LEU A O 1
ATOM 700 N N . ARG A 1 91 ? -32.273 8.719 33.644 1.00 50.06 91 ARG A N 1
ATOM 701 C CA . ARG A 1 91 ? -32.354 7.691 34.690 1.00 50.06 91 ARG A CA 1
ATOM 702 C C . ARG A 1 91 ? -31.728 6.425 34.119 1.00 50.06 91 ARG A C 1
ATOM 704 O O . ARG A 1 91 ? -32.312 5.803 33.240 1.00 50.06 91 ARG A O 1
ATOM 711 N N . ARG A 1 92 ? -30.560 6.031 34.631 1.00 56.69 92 ARG A N 1
ATOM 712 C CA . ARG A 1 92 ? -30.068 4.672 34.413 1.00 56.69 92 ARG A CA 1
ATOM 713 C C . ARG A 1 92 ? -31.085 3.741 35.046 1.00 56.69 92 ARG A C 1
ATOM 715 O O . ARG A 1 92 ? -31.278 3.777 36.260 1.00 56.69 92 ARG A O 1
ATOM 722 N N . MET A 1 93 ? -31.773 2.982 34.207 1.00 59.12 93 MET A N 1
ATOM 723 C CA . MET A 1 93 ? -32.637 1.904 34.658 1.00 59.12 93 MET A CA 1
ATOM 724 C C . MET A 1 93 ? -31.805 0.984 35.561 1.00 59.12 93 MET A C 1
ATOM 726 O O . MET A 1 93 ? -30.641 0.716 35.243 1.00 59.12 93 MET A O 1
ATOM 730 N N . GLU A 1 94 ? -32.354 0.553 36.701 1.00 71.06 94 GLU A N 1
ATOM 731 C CA . GLU A 1 94 ? -31.672 -0.429 37.547 1.00 71.06 94 GLU A CA 1
ATOM 732 C C . GLU A 1 94 ? -31.424 -1.684 36.709 1.00 71.06 94 GLU A C 1
ATOM 734 O O . GLU A 1 94 ? -32.359 -2.334 36.240 1.00 71.06 94 GLU A O 1
ATOM 739 N N . LYS A 1 95 ? -30.148 -1.980 36.4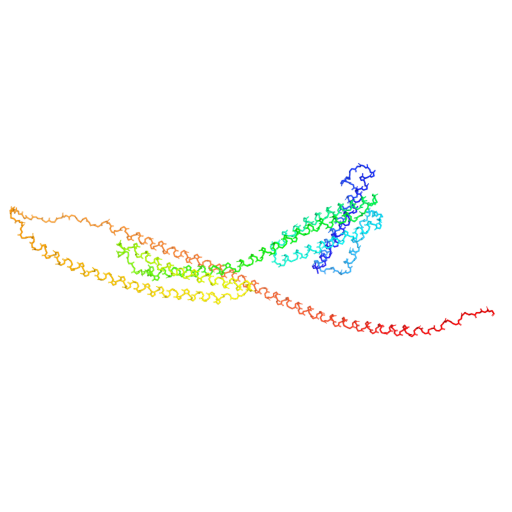50 1.00 79.19 95 LYS A N 1
ATOM 740 C CA . LYS A 1 95 ? -29.759 -3.119 35.625 1.00 79.19 95 LYS A CA 1
ATOM 741 C C . LYS A 1 95 ? -29.788 -4.373 36.482 1.00 79.19 95 LYS A C 1
ATOM 743 O O . LYS A 1 95 ? -29.312 -4.392 37.614 1.00 79.19 95 LYS A O 1
ATOM 748 N N . THR A 1 96 ? -30.310 -5.452 35.921 1.00 85.25 96 THR A N 1
ATOM 749 C CA . THR A 1 96 ? -30.108 -6.781 36.498 1.00 85.25 96 THR A CA 1
ATOM 750 C C . THR A 1 96 ? -28.627 -7.163 36.409 1.00 85.25 96 THR A C 1
ATOM 752 O O . THR A 1 96 ? -27.930 -6.757 35.478 1.00 85.25 96 THR A O 1
ATOM 755 N N . ILE A 1 97 ? -28.155 -8.026 37.315 1.00 83.75 97 ILE A N 1
ATOM 756 C CA . ILE A 1 97 ? -26.780 -8.569 37.280 1.00 83.75 97 ILE A CA 1
ATOM 757 C C . ILE A 1 97 ? -26.456 -9.171 35.897 1.00 83.75 97 ILE A C 1
ATOM 759 O O . ILE A 1 97 ? -25.336 -9.064 35.401 1.00 83.75 97 ILE A O 1
ATOM 763 N N . ALA A 1 98 ? -27.446 -9.781 35.238 1.00 81.62 98 ALA A N 1
ATOM 764 C CA . ALA A 1 98 ? -27.281 -10.346 33.903 1.00 81.62 98 ALA A CA 1
ATOM 765 C C . ALA A 1 98 ? -27.106 -9.273 32.808 1.00 81.62 98 ALA A C 1
ATOM 767 O O . ALA A 1 98 ? -26.292 -9.470 31.906 1.00 81.62 98 ALA A O 1
ATOM 768 N N . GLN A 1 99 ? -27.809 -8.135 32.895 1.00 83.56 99 GLN A N 1
ATOM 769 C CA . GLN A 1 99 ? -27.595 -6.990 31.995 1.00 83.56 99 GLN A CA 1
ATOM 770 C C . GLN A 1 99 ? -26.217 -6.369 32.201 1.00 83.56 99 GLN A C 1
ATOM 772 O O . GLN A 1 99 ? -25.539 -6.068 31.226 1.00 83.56 99 GLN A O 1
ATOM 777 N N . GLU A 1 100 ? -25.770 -6.214 33.448 1.00 84.44 100 GLU A N 1
ATOM 778 C CA . GLU A 1 100 ? -24.423 -5.708 33.733 1.00 84.44 100 GLU A CA 1
ATOM 779 C C . GLU A 1 100 ? -23.349 -6.636 33.155 1.00 84.44 100 GLU A C 1
ATOM 781 O O . GLU A 1 100 ? -22.416 -6.179 32.492 1.00 84.44 100 GLU A O 1
ATOM 786 N N . ALA A 1 101 ? -23.512 -7.951 33.327 1.00 81.94 101 ALA A N 1
ATOM 787 C CA . ALA A 1 101 ? -22.613 -8.939 32.741 1.00 81.94 101 ALA A CA 1
ATOM 788 C C . ALA A 1 101 ? -22.607 -8.891 31.200 1.00 81.94 101 ALA A C 1
ATOM 790 O O . ALA A 1 101 ? -21.547 -9.053 30.590 1.00 81.94 101 ALA A O 1
ATOM 791 N N . ALA A 1 102 ? -23.761 -8.655 30.565 1.00 88.31 102 ALA A N 1
ATOM 792 C CA . ALA A 1 102 ? -23.863 -8.474 29.118 1.00 88.31 102 ALA A CA 1
ATOM 793 C C . ALA A 1 102 ? -23.162 -7.188 28.653 1.00 88.31 102 ALA A C 1
ATOM 795 O O . ALA A 1 102 ? -22.337 -7.249 27.740 1.00 88.31 102 ALA A O 1
ATOM 796 N N . ASP A 1 103 ? -23.420 -6.059 29.321 1.00 83.88 103 ASP A N 1
ATOM 797 C CA . ASP A 1 103 ? -22.815 -4.756 29.024 1.00 83.88 103 ASP A CA 1
ATOM 798 C C . ASP A 1 103 ? -21.279 -4.837 29.099 1.00 83.88 103 ASP A C 1
ATOM 800 O O . ASP A 1 103 ? -20.588 -4.368 28.191 1.00 83.88 103 ASP A O 1
ATOM 804 N N . VAL A 1 104 ? -20.728 -5.499 30.127 1.00 79.75 104 VAL A N 1
ATOM 805 C CA . VAL A 1 104 ? -19.275 -5.729 30.262 1.00 79.75 104 VAL A CA 1
ATOM 806 C C . VAL A 1 104 ? -18.724 -6.519 29.074 1.00 79.75 104 VAL A C 1
ATOM 808 O O . VAL A 1 104 ? -17.649 -6.206 28.559 1.00 79.75 104 VAL A O 1
ATOM 811 N N . ARG A 1 105 ? -19.456 -7.535 28.611 1.00 87.62 105 ARG A N 1
ATOM 812 C CA . ARG A 1 105 ? -19.016 -8.409 27.518 1.00 87.62 105 ARG A CA 1
ATOM 813 C C . ARG A 1 105 ? -19.072 -7.711 26.162 1.00 87.62 105 ARG A C 1
ATOM 815 O O . ARG A 1 105 ? -18.131 -7.849 25.386 1.00 87.62 105 ARG A O 1
ATOM 822 N N . ILE A 1 106 ? -20.114 -6.918 25.915 1.00 88.94 106 ILE A N 1
ATOM 823 C CA . ILE A 1 106 ? -20.215 -6.034 24.744 1.00 88.94 106 ILE A CA 1
ATOM 824 C C . ILE A 1 106 ? -19.049 -5.039 24.749 1.00 88.94 106 ILE A C 1
ATOM 826 O O . ILE A 1 106 ? -18.333 -4.932 23.759 1.00 88.94 106 ILE A O 1
ATOM 830 N N . CYS A 1 107 ? -18.782 -4.384 25.885 1.00 83.00 107 CYS A N 1
ATOM 831 C CA . CYS A 1 107 ? -17.662 -3.445 26.002 1.00 83.00 107 CYS A CA 1
ATOM 832 C C . CYS A 1 107 ? -16.308 -4.108 25.722 1.00 83.00 107 CYS A C 1
ATOM 834 O O . CYS A 1 107 ? -15.452 -3.509 25.076 1.00 83.00 107 CYS A O 1
ATOM 836 N N . PHE A 1 108 ? -16.104 -5.341 26.189 1.00 83.00 108 PHE A N 1
ATOM 837 C CA . PHE A 1 108 ? -14.883 -6.091 25.906 1.00 83.00 108 PHE A CA 1
ATOM 838 C C . PHE A 1 108 ? -14.705 -6.362 24.402 1.00 83.00 108 PHE A C 1
ATOM 840 O O . PHE A 1 108 ? -13.610 -6.166 23.871 1.00 83.00 108 PHE A O 1
ATOM 847 N N . ILE A 1 109 ? -15.778 -6.766 23.711 1.00 86.38 109 ILE A N 1
ATOM 848 C CA . ILE A 1 109 ? -15.776 -6.970 22.254 1.00 86.38 109 ILE A CA 1
ATOM 849 C C . ILE A 1 109 ? -15.421 -5.655 21.541 1.00 86.38 109 ILE A C 1
ATOM 851 O O . ILE A 1 109 ? -14.497 -5.627 20.728 1.00 86.38 109 ILE A O 1
ATOM 855 N N . ASP A 1 110 ? -16.058 -4.544 21.911 1.00 88.06 110 ASP A N 1
ATOM 856 C CA . ASP A 1 110 ? -15.839 -3.232 21.284 1.00 88.06 110 ASP A CA 1
ATOM 857 C C . ASP A 1 110 ? -14.415 -2.708 21.467 1.00 88.06 110 ASP A C 1
ATOM 859 O O . ASP A 1 110 ? -13.828 -2.138 20.541 1.00 88.06 110 ASP A O 1
ATOM 863 N N . GLN A 1 111 ? -13.831 -2.928 22.646 1.00 81.06 111 GLN A N 1
ATOM 864 C CA . GLN A 1 111 ? -12.440 -2.576 22.921 1.00 81.06 111 GLN A CA 1
ATOM 865 C C . GLN A 1 111 ? -11.474 -3.368 22.042 1.00 81.06 111 GLN A C 1
ATOM 867 O O . GLN A 1 111 ? -10.525 -2.790 21.507 1.00 81.06 111 GLN A O 1
ATOM 872 N N . HIS A 1 112 ? -11.711 -4.672 21.880 1.00 87.12 112 HIS A N 1
ATOM 873 C CA . HIS A 1 112 ? -10.898 -5.514 21.009 1.00 87.12 112 HIS A CA 1
ATOM 874 C C . HIS A 1 112 ? -10.975 -5.031 19.553 1.00 87.12 112 HIS A C 1
ATOM 876 O O . HIS A 1 112 ? -9.941 -4.769 18.939 1.00 87.12 112 HIS A O 1
ATOM 882 N N . LEU A 1 113 ? -12.189 -4.824 19.032 1.00 90.00 113 LEU A N 1
ATOM 883 C CA . LEU A 1 113 ? -12.416 -4.330 17.670 1.00 90.00 113 LEU A CA 1
ATOM 884 C C . LEU A 1 113 ? -11.739 -2.973 17.444 1.00 90.00 113 LEU A C 1
ATOM 886 O O . LEU A 1 113 ? -10.997 -2.799 16.478 1.00 90.00 113 LEU A O 1
ATOM 890 N N . SER A 1 114 ? -11.951 -2.020 18.355 1.00 85.50 114 SER A N 1
ATOM 891 C CA . SER A 1 114 ? -11.390 -0.669 18.257 1.00 85.50 114 SER A CA 1
ATOM 892 C C . SER A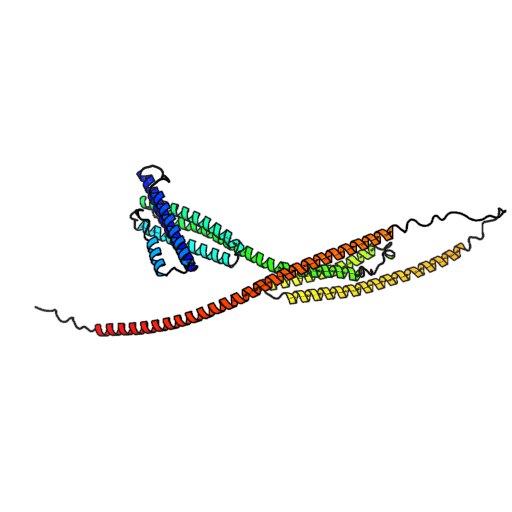 1 114 ? -9.866 -0.686 18.221 1.00 85.50 114 SER A C 1
ATOM 894 O O . SER A 1 114 ? -9.271 -0.009 17.379 1.00 85.50 114 SER A O 1
ATOM 896 N N . ARG A 1 115 ? -9.236 -1.502 19.077 1.00 85.25 115 ARG A N 1
ATOM 897 C CA . ARG A 1 115 ? -7.780 -1.668 19.107 1.00 85.25 115 ARG A CA 1
ATOM 898 C C . ARG A 1 115 ? -7.256 -2.232 17.787 1.00 85.25 115 ARG A C 1
ATOM 900 O O . ARG A 1 115 ? -6.352 -1.639 17.207 1.00 85.25 115 ARG A O 1
ATOM 907 N N . SER A 1 116 ? -7.853 -3.310 17.277 1.00 92.44 116 SER A N 1
ATOM 908 C CA . SER A 1 116 ? -7.432 -3.916 16.006 1.00 92.44 116 SER A CA 1
ATOM 909 C C . SER A 1 116 ? -7.584 -2.954 14.822 1.00 92.44 116 SER A C 1
ATOM 911 O O . SER A 1 116 ? -6.674 -2.834 14.001 1.00 92.44 116 SER A O 1
ATOM 913 N N . MET A 1 117 ? -8.692 -2.206 14.754 1.00 93.00 117 MET A N 1
ATOM 914 C CA . MET A 1 117 ? -8.885 -1.185 13.719 1.00 93.00 117 MET A CA 1
ATOM 915 C C . MET A 1 117 ? -7.835 -0.066 13.807 1.00 93.00 117 MET A C 1
ATOM 917 O O . MET A 1 117 ? -7.378 0.437 12.783 1.00 93.00 117 MET A O 1
ATOM 921 N N . GLU A 1 118 ? -7.457 0.367 15.013 1.00 89.56 118 GLU A N 1
ATOM 922 C CA . GLU A 1 118 ? -6.418 1.389 15.210 1.00 89.56 118 GLU A CA 1
ATOM 923 C C . GLU A 1 118 ? -5.023 0.908 14.832 1.00 89.56 118 GLU A C 1
ATOM 925 O O . GLU A 1 118 ? -4.284 1.650 14.184 1.00 89.56 118 GLU A O 1
ATOM 930 N N . GLU A 1 119 ? -4.678 -0.328 15.186 1.00 93.00 119 GLU A N 1
ATOM 931 C CA . GLU A 1 119 ? -3.404 -0.937 14.815 1.00 93.00 119 GLU A CA 1
ATOM 932 C C . GLU A 1 119 ? -3.241 -1.007 13.296 1.00 93.00 119 GLU A C 1
ATOM 934 O O . GLU A 1 119 ? -2.223 -0.544 12.780 1.00 93.00 119 GLU A O 1
ATOM 939 N N . MET A 1 120 ? -4.265 -1.484 12.581 1.00 97.00 120 MET A N 1
ATOM 940 C CA . MET A 1 120 ? -4.244 -1.557 11.119 1.00 97.00 120 MET A CA 1
ATOM 941 C C . MET A 1 120 ? -4.122 -0.168 10.478 1.00 97.00 120 MET A C 1
ATOM 943 O O . MET A 1 120 ? -3.249 0.050 9.639 1.00 97.00 120 MET A O 1
ATOM 947 N N . ILE A 1 121 ? -4.932 0.805 10.915 1.00 93.62 121 ILE A N 1
ATOM 948 C CA . ILE A 1 121 ? -4.852 2.189 10.415 1.00 93.62 121 ILE A CA 1
ATOM 949 C C . ILE A 1 121 ? -3.454 2.766 10.621 1.00 93.62 121 ILE A C 1
ATOM 951 O O . ILE A 1 121 ? -2.908 3.376 9.706 1.00 93.62 121 ILE A O 1
ATOM 955 N N . ARG A 1 122 ? -2.853 2.562 11.798 1.00 91.56 122 ARG A N 1
ATOM 956 C CA . ARG A 1 122 ? -1.495 3.030 12.083 1.00 91.56 122 ARG A CA 1
ATOM 957 C C . ARG A 1 122 ? -0.482 2.407 11.121 1.00 91.56 122 ARG A C 1
ATOM 959 O O . ARG A 1 122 ? 0.303 3.141 10.530 1.00 91.56 122 ARG A O 1
ATOM 966 N N . THR A 1 123 ? -0.536 1.092 10.909 1.00 95.25 123 THR A N 1
ATOM 967 C CA . THR A 1 123 ? 0.366 0.405 9.972 1.00 95.25 123 THR A CA 1
ATOM 968 C C . THR A 1 123 ? 0.221 0.928 8.541 1.00 95.25 123 THR A C 1
ATOM 970 O O . THR A 1 123 ? 1.229 1.153 7.869 1.00 95.25 123 THR A O 1
ATOM 973 N N . VAL A 1 124 ? -1.006 1.180 8.076 1.00 94.31 124 VAL A N 1
ATOM 974 C CA . VAL A 1 124 ? -1.243 1.760 6.744 1.00 94.31 124 VAL A CA 1
ATOM 975 C C . VAL A 1 124 ? -0.787 3.218 6.670 1.00 94.31 124 VAL A C 1
ATOM 977 O O . VAL A 1 124 ? -0.135 3.583 5.700 1.00 94.31 124 VAL A O 1
ATOM 980 N N . CYS A 1 125 ? -1.019 4.042 7.696 1.00 91.44 125 CYS A N 1
ATOM 981 C CA . CYS A 1 125 ? -0.488 5.411 7.764 1.00 91.44 125 CYS A CA 1
ATOM 982 C C . CYS A 1 125 ? 1.041 5.455 7.640 1.00 91.44 125 CYS A C 1
ATOM 984 O O . CYS A 1 125 ? 1.577 6.321 6.951 1.00 91.44 125 CYS A O 1
ATOM 986 N N . GLU A 1 126 ? 1.740 4.532 8.301 1.00 87.69 126 GLU A N 1
ATOM 987 C CA . GLU A 1 126 ? 3.204 4.469 8.295 1.00 87.69 126 GLU A CA 1
ATOM 988 C C . GLU A 1 126 ? 3.762 3.987 6.949 1.00 87.69 126 GLU A C 1
ATOM 990 O O . GLU A 1 126 ? 4.756 4.520 6.455 1.00 87.69 126 GLU A O 1
ATOM 995 N N . LYS A 1 127 ? 3.136 2.972 6.340 1.00 92.75 127 LYS A N 1
ATOM 996 C CA . LYS A 1 127 ? 3.672 2.316 5.136 1.00 92.75 127 LYS A CA 1
ATOM 997 C C . LYS A 1 127 ? 3.112 2.862 3.821 1.00 92.75 127 LYS A C 1
ATOM 999 O O . LYS A 1 127 ? 3.841 2.860 2.823 1.00 92.75 127 LYS A O 1
ATOM 1004 N N . ALA A 1 128 ? 1.867 3.329 3.827 1.00 94.62 128 ALA A N 1
ATOM 1005 C CA . ALA A 1 128 ? 1.067 3.720 2.666 1.00 94.62 128 ALA A CA 1
ATOM 1006 C C . ALA A 1 128 ? 0.238 5.001 2.948 1.00 94.62 128 ALA A C 1
ATOM 1008 O O . ALA A 1 128 ? -0.998 4.973 2.906 1.00 94.62 128 ALA A O 1
ATOM 1009 N N . PRO A 1 129 ? 0.889 6.149 3.226 1.00 89.00 129 PRO A N 1
ATOM 1010 C CA . PRO A 1 129 ? 0.208 7.369 3.675 1.00 89.00 129 PRO A CA 1
ATOM 1011 C C . PRO A 1 129 ? -0.837 7.896 2.680 1.00 89.00 129 PRO A C 1
ATOM 1013 O O . PRO A 1 129 ? -1.865 8.432 3.096 1.00 89.00 129 PRO A O 1
ATOM 1016 N N . ASP A 1 130 ? -0.621 7.696 1.377 1.00 89.69 130 ASP A N 1
ATOM 1017 C CA . ASP A 1 130 ? -1.554 8.129 0.329 1.00 89.69 130 ASP A CA 1
ATOM 1018 C C . ASP A 1 130 ? -2.893 7.373 0.377 1.00 89.69 130 ASP A C 1
ATOM 1020 O O . ASP A 1 130 ? -3.931 7.931 0.021 1.00 89.69 130 ASP A O 1
ATOM 1024 N N . MET A 1 131 ? -2.886 6.128 0.869 1.00 94.25 131 MET A N 1
ATOM 1025 C CA . MET A 1 131 ? -4.064 5.252 0.976 1.00 94.25 131 MET A CA 1
ATOM 1026 C C . MET A 1 131 ? -4.730 5.319 2.356 1.00 94.25 131 MET A C 1
ATOM 1028 O O . MET A 1 131 ? -5.905 4.993 2.511 1.00 94.25 131 MET A O 1
ATOM 1032 N N . ALA A 1 132 ? -4.019 5.808 3.375 1.00 90.81 132 ALA A N 1
ATOM 1033 C CA . ALA A 1 132 ? -4.497 5.838 4.757 1.00 90.81 132 ALA A CA 1
ATOM 1034 C C . ALA A 1 132 ? -5.818 6.604 4.959 1.00 90.81 132 ALA A C 1
ATOM 1036 O O . ALA A 1 132 ? -6.602 6.295 5.863 1.00 90.81 132 ALA A O 1
ATOM 1037 N N . ARG A 1 133 ? -6.090 7.601 4.110 1.00 91.69 133 ARG A N 1
ATOM 1038 C CA . ARG A 1 133 ? -7.345 8.367 4.133 1.00 91.69 133 ARG A CA 1
ATOM 1039 C C . ARG A 1 133 ? -8.550 7.506 3.764 1.00 91.69 133 ARG A C 1
ATOM 1041 O O . ARG A 1 133 ? -9.595 7.629 4.394 1.00 91.69 133 ARG A O 1
ATOM 1048 N N . GLU A 1 134 ? -8.398 6.648 2.762 1.00 94.88 134 GLU A N 1
ATOM 1049 C CA . GLU A 1 134 ? -9.457 5.754 2.302 1.00 94.88 134 GLU A CA 1
ATOM 1050 C C . GLU A 1 134 ? -9.794 4.724 3.381 1.00 94.88 134 GLU A C 1
ATOM 1052 O O . GLU A 1 134 ? -10.954 4.603 3.777 1.00 94.88 134 GLU A O 1
ATOM 1057 N N . LEU A 1 135 ? -8.771 4.092 3.967 1.00 96.25 135 LEU A N 1
ATOM 1058 C CA . LEU A 1 135 ? -8.966 3.156 5.073 1.00 96.25 135 LEU A CA 1
ATOM 1059 C C . LEU A 1 135 ? -9.592 3.829 6.304 1.00 96.25 135 LEU A C 1
ATOM 1061 O O . LEU A 1 135 ? -10.421 3.236 6.990 1.00 96.25 135 LEU A O 1
ATOM 1065 N N . SER A 1 136 ? -9.245 5.092 6.573 1.00 92.31 136 SER A N 1
ATOM 1066 C CA . SER A 1 136 ? -9.856 5.869 7.660 1.00 92.31 136 SER A CA 1
ATOM 1067 C C . SER A 1 136 ? -11.352 6.104 7.443 1.00 92.31 136 SER A C 1
ATOM 1069 O O . SER A 1 136 ? -12.120 6.028 8.401 1.00 92.31 136 SER A O 1
ATOM 1071 N N . ASN A 1 137 ? -11.780 6.348 6.202 1.00 91.94 137 ASN A N 1
ATOM 1072 C CA . ASN A 1 137 ? -13.200 6.472 5.870 1.00 91.94 137 ASN A CA 1
ATOM 1073 C C . ASN A 1 137 ? -13.924 5.131 6.041 1.00 91.94 137 ASN A C 1
ATOM 1075 O O . ASN A 1 137 ? -14.985 5.091 6.662 1.00 91.94 137 ASN A O 1
ATOM 1079 N N . MET A 1 138 ? -13.313 4.032 5.587 1.00 95.81 138 MET A N 1
ATOM 1080 C CA . MET A 1 138 ? -13.853 2.684 5.783 1.00 95.81 138 MET A CA 1
ATOM 1081 C C . MET A 1 138 ? -13.986 2.337 7.273 1.00 95.81 138 MET A C 1
ATOM 1083 O O . MET A 1 138 ? -15.000 1.789 7.698 1.00 95.81 138 MET A O 1
ATOM 1087 N N . LYS A 1 139 ? -13.013 2.734 8.107 1.00 94.44 139 LYS A N 1
ATOM 1088 C CA . LYS A 1 139 ? -13.108 2.598 9.568 1.00 94.44 139 LYS A CA 1
ATOM 1089 C C . LYS A 1 139 ? -14.322 3.337 10.134 1.00 94.44 139 LYS A C 1
ATOM 1091 O O . LYS A 1 139 ? -14.973 2.808 11.034 1.00 94.44 139 LYS A O 1
ATOM 1096 N N . ILE A 1 140 ? -14.612 4.555 9.668 1.00 88.75 140 ILE A N 1
ATOM 1097 C CA . ILE A 1 140 ? -15.782 5.322 10.128 1.00 88.75 140 ILE A CA 1
ATOM 1098 C C . ILE A 1 140 ? -17.069 4.574 9.772 1.00 88.75 140 ILE A C 1
ATOM 1100 O O . ILE A 1 140 ? -17.929 4.398 10.631 1.00 88.75 140 ILE A O 1
ATOM 1104 N N . GLU A 1 141 ? -17.177 4.087 8.537 1.00 93.12 141 GLU A N 1
ATOM 1105 C CA . GLU A 1 141 ? -18.336 3.320 8.082 1.00 93.12 141 GLU A CA 1
ATOM 1106 C C . GLU A 1 141 ? -18.536 2.040 8.905 1.00 93.12 141 GLU A C 1
ATOM 1108 O O . GLU A 1 141 ? -19.623 1.806 9.434 1.00 93.12 141 GLU A O 1
ATOM 1113 N N . ILE A 1 142 ? -17.474 1.255 9.096 1.00 93.06 142 ILE A N 1
ATOM 1114 C CA . ILE A 1 142 ? -17.513 0.026 9.896 1.00 93.06 142 ILE A CA 1
ATOM 1115 C C . ILE A 1 142 ? -17.849 0.320 11.360 1.00 93.06 142 ILE A C 1
ATOM 1117 O O . ILE A 1 142 ? -18.639 -0.407 11.959 1.00 93.06 142 ILE A O 1
ATOM 1121 N N . SER A 1 143 ? -17.329 1.409 11.932 1.00 89.88 143 SER A N 1
ATOM 1122 C CA . SER A 1 143 ? -17.681 1.819 13.298 1.00 89.88 143 SER A CA 1
ATOM 1123 C C . SER A 1 143 ? -19.178 2.109 13.423 1.00 89.88 143 SER A C 1
ATOM 1125 O O . SER A 1 143 ? -19.806 1.673 14.382 1.00 89.88 143 SER A O 1
ATOM 1127 N N . ASN A 1 144 ? -19.775 2.779 12.433 1.00 87.25 144 ASN A N 1
ATOM 1128 C CA . ASN A 1 144 ? -21.217 3.036 12.419 1.00 87.25 144 ASN A CA 1
ATOM 1129 C C . ASN A 1 144 ? -22.031 1.738 12.310 1.00 87.25 144 ASN A C 1
ATOM 1131 O O . ASN A 1 144 ? -23.053 1.594 12.976 1.00 87.25 144 ASN A O 1
ATOM 1135 N N . GLN A 1 145 ? -21.569 0.767 11.516 1.00 93.38 145 GLN A N 1
ATOM 1136 C CA . GLN A 1 145 ? -22.215 -0.545 11.437 1.00 93.38 145 GLN A CA 1
ATOM 1137 C C . GLN A 1 145 ? -22.122 -1.306 12.769 1.00 93.38 145 GLN A C 1
ATOM 1139 O O . GLN A 1 145 ? -23.121 -1.868 13.210 1.00 93.38 145 GLN A O 1
ATOM 1144 N N . ILE A 1 146 ? -20.971 -1.267 13.451 1.00 91.19 146 ILE A N 1
ATOM 1145 C CA . ILE A 1 146 ? -20.800 -1.856 14.791 1.00 91.19 146 ILE A CA 1
ATOM 1146 C C . ILE A 1 146 ? -21.766 -1.210 15.794 1.00 91.19 146 ILE A C 1
ATOM 1148 O O . ILE A 1 146 ? -22.403 -1.923 16.565 1.00 91.19 146 ILE A O 1
ATOM 1152 N N . LEU A 1 147 ? -21.943 0.116 15.751 1.00 86.44 147 LEU A N 1
ATOM 1153 C CA . LEU A 1 147 ? -22.899 0.818 16.616 1.00 86.44 147 LEU A CA 1
ATOM 1154 C C . LEU A 1 147 ? -24.346 0.360 16.380 1.00 86.44 147 LEU A C 1
ATOM 1156 O O . LEU A 1 147 ? -25.068 0.120 17.346 1.00 86.44 147 LEU A O 1
ATOM 1160 N N . ASN A 1 148 ? -24.754 0.161 15.123 1.00 87.94 148 ASN A N 1
ATOM 1161 C CA . ASN A 1 148 ? -26.075 -0.395 14.811 1.00 87.94 148 ASN A CA 1
ATOM 1162 C C . ASN A 1 148 ? -26.223 -1.825 15.357 1.00 87.94 148 ASN A C 1
ATOM 1164 O O . ASN A 1 148 ? -27.229 -2.158 15.976 1.00 87.94 148 ASN A O 1
ATOM 1168 N N . LYS A 1 149 ? -25.186 -2.662 15.213 1.00 94.06 149 LYS A N 1
ATOM 1169 C CA . LYS A 1 149 ? -25.173 -4.016 15.791 1.00 94.06 149 LYS A CA 1
ATOM 1170 C C . LYS A 1 149 ? -25.215 -4.016 17.318 1.00 94.06 149 LYS A C 1
ATOM 1172 O O . LYS A 1 149 ? -25.781 -4.931 17.916 1.00 94.06 149 LYS A O 1
ATOM 1177 N N . ARG A 1 150 ? -24.663 -2.983 17.957 1.00 90.50 150 ARG A N 1
ATOM 1178 C CA . ARG A 1 150 ? -24.707 -2.809 19.411 1.00 90.50 150 ARG A CA 1
ATOM 1179 C C . ARG A 1 150 ? -26.127 -2.513 19.915 1.00 90.50 150 ARG A C 1
ATOM 1181 O O . ARG A 1 150 ? -26.532 -3.035 20.957 1.00 90.50 150 ARG A O 1
ATOM 1188 N N . ASP A 1 151 ? -26.882 -1.703 19.176 1.00 84.50 151 ASP A N 1
ATOM 1189 C CA . ASP A 1 151 ? -28.313 -1.470 19.423 1.00 84.50 151 ASP A CA 1
ATOM 1190 C C . ASP A 1 151 ? -29.111 -2.782 19.313 1.00 84.50 151 ASP A C 1
ATOM 1192 O O . ASP A 1 151 ? -29.832 -3.158 20.241 1.00 84.50 151 ASP A O 1
ATOM 1196 N N . GLU A 1 152 ? -28.892 -3.542 18.234 1.00 91.75 152 GLU A N 1
ATOM 1197 C CA . GLU A 1 152 ? -29.542 -4.841 18.006 1.00 91.75 152 GLU A CA 1
ATOM 1198 C C . GLU A 1 152 ? -29.275 -5.842 19.145 1.00 91.75 152 GLU A C 1
ATOM 1200 O O . GLU A 1 152 ? -30.214 -6.460 19.658 1.00 91.75 152 GLU A O 1
ATOM 1205 N N . VAL A 1 153 ? -28.018 -5.991 19.589 1.00 94.12 153 VAL A N 1
ATOM 1206 C CA . VAL A 1 153 ? -27.688 -6.937 20.671 1.00 94.12 153 VAL A CA 1
ATOM 1207 C C . VAL A 1 153 ? -28.257 -6.499 22.014 1.00 94.12 153 VAL A C 1
ATOM 1209 O O . VAL A 1 153 ? -28.677 -7.351 22.792 1.00 94.12 153 VAL A O 1
ATOM 1212 N N . THR A 1 154 ? -28.333 -5.195 22.284 1.00 88.94 154 THR A N 1
ATOM 1213 C CA . THR A 1 154 ? -28.899 -4.689 23.541 1.00 88.94 154 THR A CA 1
ATOM 1214 C C . THR A 1 154 ? -30.390 -5.031 23.618 1.00 88.94 154 THR A C 1
ATOM 1216 O O . THR A 1 154 ? -30.829 -5.651 24.588 1.00 88.94 154 THR A O 1
ATOM 1219 N N . LYS A 1 155 ? -31.143 -4.779 22.538 1.00 89.69 155 LYS A N 1
ATOM 1220 C CA . LYS A 1 155 ? -32.555 -5.188 22.414 1.00 89.69 155 LYS A CA 1
ATOM 1221 C C . LYS A 1 155 ? -32.733 -6.705 22.541 1.00 89.69 155 LYS A C 1
ATOM 1223 O O . LYS A 1 155 ? -33.658 -7.177 23.206 1.00 89.69 155 LYS A O 1
ATOM 1228 N N . ALA A 1 156 ? -31.842 -7.490 21.930 1.00 91.94 156 ALA A N 1
ATOM 1229 C CA . ALA A 1 156 ? -31.882 -8.950 22.003 1.00 91.94 156 ALA A CA 1
ATOM 1230 C C . ALA A 1 156 ? -31.593 -9.486 23.418 1.00 91.94 156 ALA A C 1
ATOM 1232 O O . ALA A 1 156 ? -32.249 -10.434 23.853 1.00 91.94 156 ALA A O 1
ATOM 1233 N N . VAL A 1 157 ? -30.655 -8.873 24.148 1.00 91.38 157 VAL A N 1
ATOM 1234 C CA . VAL A 1 157 ? -30.349 -9.201 25.549 1.00 91.38 157 VAL A CA 1
ATOM 1235 C C . VAL A 1 157 ? -31.560 -8.928 26.436 1.00 91.38 157 VAL A C 1
ATOM 1237 O O . VAL A 1 157 ? -31.966 -9.813 27.190 1.00 91.38 157 VAL A O 1
ATOM 1240 N N . ASP A 1 158 ? -32.184 -7.756 26.309 1.00 88.12 158 ASP A N 1
ATOM 1241 C CA . ASP A 1 158 ? -33.361 -7.416 27.113 1.00 88.12 158 ASP A CA 1
ATOM 1242 C C . ASP A 1 158 ? -34.534 -8.352 26.823 1.00 88.12 158 ASP A C 1
ATOM 1244 O O . ASP A 1 158 ? -35.177 -8.858 27.746 1.00 88.12 158 ASP A O 1
ATOM 1248 N N . LYS A 1 159 ? -34.773 -8.667 25.545 1.00 92.12 159 LYS A N 1
ATOM 1249 C CA . LYS A 1 159 ? -35.775 -9.660 25.149 1.00 92.12 159 LYS A CA 1
ATOM 1250 C C . LYS A 1 159 ? -35.489 -11.036 25.754 1.00 92.12 159 LYS A C 1
ATOM 1252 O O . LYS A 1 159 ? -36.403 -11.649 26.302 1.00 92.12 159 LYS A O 1
ATOM 1257 N N . ALA A 1 160 ? -34.246 -11.516 25.684 1.00 92.56 160 ALA A N 1
ATOM 1258 C CA . ALA A 1 160 ? -33.870 -12.814 26.236 1.00 92.56 160 ALA A CA 1
ATOM 1259 C C . ALA A 1 160 ? -34.116 -12.877 27.750 1.00 92.56 160 ALA A C 1
ATOM 1261 O O . ALA A 1 160 ? -34.693 -13.849 28.230 1.00 92.56 160 ALA A O 1
ATOM 1262 N N . LEU A 1 161 ? -33.762 -11.822 28.488 1.00 90.88 161 LEU A N 1
ATOM 1263 C CA . LEU A 1 161 ? -33.987 -11.755 29.932 1.00 90.88 161 LEU A CA 1
ATOM 1264 C C . LEU A 1 161 ? -35.472 -11.739 30.296 1.00 90.88 161 LEU A C 1
ATOM 1266 O O . LEU A 1 161 ? -35.876 -12.467 31.201 1.00 90.88 161 LEU A O 1
ATOM 1270 N N . ARG A 1 162 ? -36.294 -10.979 29.559 1.00 89.94 162 ARG A N 1
ATOM 1271 C CA . ARG A 1 162 ? -37.757 -10.975 29.739 1.00 89.94 162 ARG A CA 1
ATOM 1272 C C . ARG A 1 162 ? -38.370 -12.355 29.506 1.00 89.94 162 ARG A C 1
ATOM 1274 O O . ARG A 1 162 ? -39.286 -12.752 30.217 1.00 89.94 162 ARG A O 1
ATOM 1281 N N . GLU A 1 163 ? -37.861 -13.090 28.523 1.00 94.81 163 GLU A N 1
ATOM 1282 C CA . GLU A 1 163 ? -38.339 -14.429 28.165 1.00 94.81 163 GLU A CA 1
ATOM 1283 C C . GLU A 1 163 ? -37.713 -15.552 29.016 1.00 94.81 163 GLU A C 1
ATOM 1285 O O . GLU A 1 163 ? -38.019 -16.724 28.794 1.00 94.81 163 GLU A O 1
ATOM 1290 N N . GLY A 1 164 ? -36.821 -15.233 29.964 1.00 93.00 164 GLY A N 1
ATOM 1291 C CA . GLY A 1 164 ? -36.084 -16.230 30.749 1.00 93.00 164 GLY A CA 1
ATOM 1292 C C . GLY A 1 164 ? -35.119 -17.088 29.916 1.00 93.00 164 GLY A C 1
ATOM 1293 O O . GLY A 1 164 ? -34.782 -18.206 30.307 1.00 93.00 164 GLY A O 1
ATOM 1294 N N . LYS A 1 165 ? -34.694 -16.591 28.750 1.00 95.69 165 LYS A N 1
ATOM 1295 C CA . LYS A 1 165 ? -33.740 -17.237 27.840 1.00 95.69 165 LYS A CA 1
ATOM 1296 C C . LYS A 1 165 ? -32.303 -16.814 28.145 1.00 95.69 165 LYS A C 1
ATOM 1298 O O . LYS A 1 165 ? -32.038 -15.803 28.790 1.00 95.69 165 LYS A O 1
ATOM 1303 N N . SER A 1 166 ? -31.350 -17.596 27.642 1.00 93.06 166 SER A N 1
ATOM 1304 C CA . SER A 1 166 ? -29.926 -17.278 27.764 1.00 93.06 166 SER A CA 1
ATOM 1305 C C . SER A 1 166 ? -29.546 -16.065 26.911 1.00 93.06 166 SER A C 1
ATOM 1307 O O . SER A 1 166 ? -29.805 -16.038 25.711 1.00 93.06 166 SER A O 1
ATOM 1309 N N . ILE A 1 167 ? -28.842 -15.104 27.511 1.00 95.38 167 ILE A N 1
ATOM 1310 C CA . ILE A 1 167 ? -28.259 -13.942 26.815 1.00 95.38 167 ILE A CA 1
ATOM 1311 C C . ILE A 1 167 ? -27.047 -14.306 25.940 1.00 95.38 167 ILE A C 1
ATOM 1313 O O . ILE A 1 167 ? -26.585 -13.492 25.143 1.00 95.38 167 ILE A O 1
ATOM 1317 N N . TYR A 1 168 ? -26.504 -15.519 26.094 1.00 92.94 168 TYR A N 1
ATOM 1318 C CA . TYR A 1 168 ? -25.273 -15.940 25.422 1.00 92.94 168 TYR A CA 1
ATOM 1319 C C . TYR A 1 168 ? -25.418 -15.966 23.897 1.00 92.94 168 TYR A C 1
ATOM 1321 O O . TYR A 1 168 ? -24.500 -15.562 23.190 1.00 92.94 168 TYR A O 1
ATOM 1329 N N . GLU A 1 169 ? -26.580 -16.382 23.392 1.00 94.19 169 GLU A N 1
ATOM 1330 C CA . GLU A 1 169 ? -26.854 -16.440 21.954 1.00 94.19 169 GLU A CA 1
ATOM 1331 C C . GLU A 1 169 ? -26.770 -15.050 21.305 1.00 94.19 169 GLU A C 1
ATOM 1333 O O . GLU A 1 169 ? -26.064 -14.880 20.312 1.00 94.19 169 GLU A O 1
ATOM 1338 N N . ALA A 1 170 ? -27.389 -14.035 21.922 1.00 94.94 170 ALA A N 1
ATOM 1339 C CA . ALA A 1 170 ? -27.332 -12.650 21.453 1.00 94.94 170 ALA A CA 1
ATOM 1340 C C . ALA A 1 170 ? -25.888 -12.115 21.417 1.00 94.94 170 ALA A C 1
ATOM 1342 O O . ALA A 1 170 ? -25.459 -11.528 20.422 1.00 94.94 170 ALA A O 1
ATOM 1343 N N . LEU A 1 171 ? -25.107 -12.376 22.472 1.00 94.06 171 LEU A N 1
ATOM 1344 C CA . LEU A 1 171 ? -23.701 -11.966 22.547 1.00 94.06 171 LEU A CA 1
ATOM 1345 C C . LEU A 1 171 ? -22.823 -12.676 21.504 1.00 94.06 171 LEU A C 1
ATOM 1347 O O . LEU A 1 171 ? -21.928 -12.054 20.932 1.00 94.06 171 LEU A O 1
ATOM 1351 N N . CYS A 1 172 ? -23.070 -13.961 21.232 1.00 92.62 172 CYS A N 1
ATOM 1352 C CA . CYS A 1 172 ? -22.362 -14.707 20.191 1.00 92.62 172 CYS A CA 1
ATOM 1353 C C . CYS A 1 172 ? -22.655 -14.166 18.791 1.00 92.62 172 CYS A C 1
ATOM 1355 O O . CYS A 1 172 ? -21.725 -14.023 17.997 1.00 92.62 172 CYS A O 1
ATOM 1357 N N . ILE A 1 173 ? -23.916 -13.838 18.495 1.00 94.56 173 ILE A N 1
ATOM 1358 C CA . ILE A 1 173 ? -24.301 -13.221 17.219 1.00 94.56 173 ILE A CA 1
ATOM 1359 C C . ILE A 1 173 ? -23.561 -11.890 17.049 1.00 94.56 173 ILE A C 1
ATOM 1361 O O . ILE A 1 173 ? -22.864 -11.712 16.052 1.00 94.56 173 ILE A O 1
ATOM 1365 N N . TYR A 1 174 ? -23.604 -11.019 18.063 1.00 96.81 174 TYR A N 1
ATOM 1366 C CA . TYR A 1 174 ? -22.884 -9.743 18.050 1.00 96.81 174 TYR A CA 1
ATOM 1367 C C . TYR A 1 174 ? -21.381 -9.912 17.809 1.00 96.81 174 TYR A C 1
ATOM 1369 O O . TYR A 1 174 ? -20.803 -9.264 16.936 1.00 96.81 174 TYR A O 1
ATOM 1377 N N . SER A 1 175 ? -20.743 -10.827 18.544 1.00 95.00 175 SER A N 1
ATOM 1378 C CA . SER A 1 175 ? -19.314 -11.112 18.393 1.00 95.00 175 SER A CA 1
ATOM 1379 C C . SER A 1 175 ? -18.967 -11.585 16.979 1.00 95.00 175 SER A C 1
ATOM 1381 O O . SER A 1 175 ? -17.951 -11.169 16.426 1.00 95.00 175 SER A O 1
ATOM 1383 N N . ASN A 1 176 ? -19.786 -12.455 16.385 1.00 94.81 176 ASN A N 1
ATOM 1384 C CA . ASN A 1 176 ? -19.529 -13.002 15.054 1.00 94.81 176 ASN A CA 1
ATOM 1385 C C . ASN A 1 176 ? -19.701 -11.941 13.964 1.00 94.81 176 ASN A C 1
ATOM 1387 O O . ASN A 1 176 ? -18.821 -11.779 13.119 1.00 94.81 176 ASN A O 1
ATOM 1391 N N . GLU A 1 177 ? -20.803 -11.193 13.999 1.00 97.06 177 GLU A N 1
ATOM 1392 C CA . GLU A 1 177 ? -21.088 -10.159 13.002 1.00 97.06 177 GLU A CA 1
ATOM 1393 C C . GLU A 1 177 ? -20.042 -9.043 13.034 1.00 97.06 177 GLU A C 1
ATOM 1395 O O . GLU A 1 177 ? -19.502 -8.662 11.995 1.00 97.06 177 GLU A O 1
ATOM 1400 N N . THR A 1 178 ? -19.670 -8.571 14.223 1.00 95.75 178 THR A N 1
ATOM 1401 C CA . THR A 1 178 ? -18.634 -7.539 14.357 1.00 95.75 178 THR A CA 1
ATOM 1402 C C . THR A 1 178 ? -17.239 -8.033 13.963 1.00 95.75 178 THR A C 1
ATOM 1404 O O . THR A 1 178 ? -16.454 -7.267 13.402 1.00 95.75 178 THR A O 1
ATOM 1407 N N . THR A 1 179 ? -16.935 -9.321 14.158 1.00 94.75 179 THR A N 1
ATOM 1408 C CA . THR A 1 179 ? -15.689 -9.935 13.667 1.00 94.75 179 THR A CA 1
ATOM 1409 C C . THR A 1 179 ? -15.621 -9.937 12.138 1.00 94.75 179 THR A C 1
ATOM 1411 O O . THR A 1 179 ? -14.558 -9.676 11.575 1.00 94.75 179 THR A O 1
ATOM 1414 N N . ILE A 1 180 ? -16.741 -10.184 11.446 1.00 96.75 180 ILE A N 1
ATOM 1415 C CA . ILE A 1 180 ? -16.813 -10.115 9.974 1.00 96.75 180 ILE A CA 1
ATOM 1416 C C . ILE A 1 180 ? -16.553 -8.682 9.488 1.00 96.75 180 ILE A C 1
ATOM 1418 O O . ILE A 1 180 ? -15.791 -8.476 8.538 1.00 96.75 180 ILE A O 1
ATOM 1422 N N . LEU A 1 181 ? -17.130 -7.687 10.167 1.00 96.56 181 LEU A N 1
ATOM 1423 C CA . LEU A 1 181 ? -16.887 -6.276 9.861 1.00 96.56 181 LEU A CA 1
ATOM 1424 C C . LEU A 1 181 ? -15.415 -5.900 10.060 1.00 96.56 181 LEU A C 1
ATOM 1426 O O . LEU A 1 181 ? -14.808 -5.314 9.166 1.00 96.56 181 LEU A O 1
ATOM 1430 N N . LEU A 1 182 ? -14.808 -6.298 11.185 1.00 96.38 182 LEU A N 1
ATOM 1431 C CA . LEU A 1 182 ? -13.380 -6.080 11.417 1.00 96.38 182 LEU A CA 1
ATOM 1432 C C . LEU A 1 182 ? -12.541 -6.727 10.315 1.00 96.38 182 LEU A C 1
ATOM 1434 O O . LEU A 1 182 ? -11.662 -6.071 9.763 1.00 96.38 182 LEU A O 1
ATOM 1438 N N . LYS A 1 183 ? -12.825 -7.986 9.965 1.00 97.19 183 LYS A N 1
ATOM 1439 C CA . LYS A 1 183 ? -12.097 -8.699 8.913 1.00 97.19 183 LYS A CA 1
ATOM 1440 C C . LYS A 1 183 ? -12.121 -7.937 7.586 1.00 97.19 183 LYS A C 1
ATOM 1442 O O . LYS A 1 183 ? -11.083 -7.822 6.952 1.00 97.19 183 LYS A O 1
ATOM 1447 N N . THR A 1 184 ? -13.257 -7.344 7.226 1.00 97.94 184 THR A N 1
ATOM 1448 C CA . THR A 1 184 ? -13.384 -6.524 6.009 1.00 97.94 184 THR A CA 1
ATOM 1449 C C . THR A 1 184 ? -12.397 -5.347 6.008 1.00 97.94 184 THR A C 1
ATOM 1451 O O . THR A 1 184 ? -11.704 -5.132 5.016 1.00 97.94 184 THR A O 1
ATOM 1454 N N . LEU A 1 185 ? -12.261 -4.627 7.133 1.00 97.31 185 LEU A N 1
ATOM 1455 C CA . LEU A 1 185 ? -11.259 -3.558 7.265 1.00 97.31 185 LEU A CA 1
ATOM 1456 C C . LEU A 1 185 ? -9.827 -4.103 7.183 1.00 97.31 185 LEU A C 1
ATOM 1458 O O . LEU A 1 185 ? -8.956 -3.477 6.582 1.00 97.31 185 LEU A O 1
ATOM 1462 N N . MET A 1 186 ? -9.571 -5.246 7.825 1.00 97.75 186 MET A N 1
ATOM 1463 C CA . MET A 1 186 ? -8.237 -5.851 7.877 1.00 97.75 186 MET A CA 1
ATOM 1464 C C . MET A 1 186 ? -7.778 -6.336 6.499 1.00 97.75 186 MET A C 1
ATOM 1466 O O . MET A 1 186 ? -6.616 -6.134 6.138 1.00 97.75 186 MET A O 1
ATOM 1470 N N . ASP A 1 187 ? -8.685 -6.934 5.728 1.00 97.81 187 ASP A N 1
ATOM 1471 C CA . ASP A 1 187 ? -8.430 -7.395 4.366 1.00 97.81 187 ASP A CA 1
ATOM 1472 C C . ASP A 1 187 ? -8.137 -6.189 3.453 1.00 97.81 187 ASP A C 1
ATOM 1474 O O . ASP A 1 187 ? -7.090 -6.155 2.807 1.00 97.81 187 ASP A O 1
ATOM 1478 N N . ALA A 1 188 ? -8.961 -5.133 3.506 1.00 98.00 188 ALA A N 1
ATOM 1479 C CA . ALA A 1 188 ? -8.726 -3.897 2.750 1.00 98.00 188 ALA A CA 1
ATOM 1480 C C . ALA A 1 188 ? -7.395 -3.216 3.120 1.00 98.00 188 ALA A C 1
ATOM 1482 O O . ALA A 1 188 ? -6.636 -2.794 2.247 1.00 98.00 188 ALA A O 1
ATOM 1483 N N . GLY A 1 189 ? -7.071 -3.142 4.415 1.00 97.38 189 GLY A N 1
ATOM 1484 C CA . GLY A 1 189 ? -5.791 -2.606 4.876 1.00 97.38 189 GLY A CA 1
ATOM 1485 C C . GLY A 1 189 ? -4.601 -3.417 4.360 1.00 97.38 189 GLY A C 1
ATOM 1486 O O . GLY A 1 189 ? -3.597 -2.843 3.939 1.00 97.38 189 GLY A O 1
ATOM 1487 N N . SER A 1 190 ? -4.728 -4.744 4.318 1.00 97.75 190 SER A N 1
ATOM 1488 C CA . SER A 1 190 ? -3.690 -5.637 3.789 1.00 97.75 190 SER A CA 1
ATOM 1489 C C . SER A 1 190 ? -3.496 -5.471 2.277 1.00 97.75 190 SER A C 1
ATOM 1491 O O . SER A 1 190 ? -2.358 -5.431 1.808 1.00 97.75 190 SER A O 1
ATOM 1493 N N . GLU A 1 191 ? -4.582 -5.318 1.515 1.00 97.25 191 GLU A N 1
ATOM 1494 C CA . GLU A 1 191 ? -4.529 -5.043 0.074 1.00 97.25 191 GLU A CA 1
ATOM 1495 C C . GLU A 1 191 ? -3.846 -3.704 -0.230 1.00 97.25 191 GLU A C 1
ATOM 1497 O O . GLU A 1 191 ? -2.950 -3.649 -1.077 1.00 97.25 191 GLU A O 1
ATOM 1502 N N . MET A 1 192 ? -4.190 -2.645 0.511 1.00 97.19 192 MET A N 1
ATOM 1503 C CA . MET A 1 192 ? -3.552 -1.328 0.377 1.00 97.19 192 MET A CA 1
ATOM 1504 C C . MET A 1 192 ? -2.046 -1.388 0.659 1.00 97.19 192 MET A C 1
ATOM 1506 O O . MET A 1 192 ? -1.243 -0.790 -0.062 1.00 97.19 192 MET A O 1
ATOM 1510 N N . LEU A 1 193 ? -1.629 -2.143 1.680 1.00 95.75 193 LEU A N 1
ATOM 1511 C CA . LEU A 1 193 ? -0.208 -2.349 1.968 1.00 95.75 193 LEU A CA 1
ATOM 1512 C C . LEU A 1 193 ? 0.504 -3.036 0.799 1.00 95.75 193 LEU A C 1
ATOM 1514 O O . LEU A 1 193 ? 1.534 -2.532 0.344 1.00 95.75 193 LEU A O 1
ATOM 1518 N N . ALA A 1 194 ? -0.075 -4.111 0.263 1.00 93.94 194 ALA A N 1
ATOM 1519 C CA . ALA A 1 194 ? 0.486 -4.829 -0.877 1.00 93.94 194 ALA A CA 1
ATOM 1520 C C . ALA A 1 194 ? 0.572 -3.953 -2.143 1.00 93.94 194 ALA A C 1
ATOM 1522 O O . ALA A 1 194 ? 1.558 -4.013 -2.878 1.00 93.94 194 ALA A O 1
ATOM 1523 N N . GLU A 1 195 ? -0.428 -3.108 -2.410 1.00 93.12 195 GLU A N 1
ATOM 1524 C CA . GLU A 1 195 ? -0.392 -2.169 -3.537 1.00 93.12 195 GLU A CA 1
ATOM 1525 C C . GLU A 1 195 ? 0.683 -1.088 -3.345 1.00 93.12 195 GLU A C 1
ATOM 1527 O O . GLU A 1 195 ? 1.390 -0.729 -4.291 1.00 93.12 195 GLU A O 1
ATOM 1532 N N . SER A 1 196 ? 0.854 -0.589 -2.119 1.00 90.50 196 SER A N 1
ATOM 1533 C CA . SER A 1 196 ? 1.883 0.408 -1.812 1.00 90.50 196 SER A CA 1
ATOM 1534 C C . SER A 1 196 ? 3.305 -0.126 -2.016 1.00 90.50 196 SER A C 1
ATOM 1536 O O . SER A 1 196 ? 4.176 0.603 -2.495 1.00 90.50 196 SER A O 1
ATOM 1538 N N . GLU A 1 197 ? 3.540 -1.402 -1.699 1.00 86.19 197 GLU A N 1
ATOM 1539 C CA . GLU A 1 197 ? 4.826 -2.069 -1.907 1.00 86.19 197 GLU A CA 1
ATOM 1540 C C . GLU A 1 197 ? 5.125 -2.220 -3.403 1.00 86.19 197 GLU A C 1
ATOM 1542 O O . GLU A 1 197 ? 6.212 -1.844 -3.844 1.00 86.19 197 GLU A O 1
ATOM 1547 N N . LYS A 1 198 ? 4.126 -2.613 -4.206 1.00 86.81 198 LYS A N 1
ATOM 1548 C CA . LYS A 1 198 ? 4.244 -2.664 -5.675 1.00 86.81 198 LYS A CA 1
ATOM 1549 C C . LYS A 1 198 ? 4.574 -1.298 -6.282 1.00 86.81 198 LYS A C 1
ATOM 1551 O O . LYS A 1 198 ? 5.467 -1.196 -7.118 1.00 86.81 198 LYS A O 1
ATOM 1556 N N . LYS A 1 199 ? 3.908 -0.226 -5.835 1.00 83.88 199 LYS A N 1
ATOM 1557 C CA . LYS A 1 199 ? 4.185 1.143 -6.318 1.00 83.88 199 LYS A CA 1
ATOM 1558 C C . LYS A 1 199 ? 5.602 1.606 -5.977 1.00 83.88 199 LYS A C 1
ATOM 1560 O O . LYS A 1 199 ? 6.229 2.297 -6.780 1.00 83.88 199 LYS A O 1
ATOM 1565 N N . LYS A 1 200 ? 6.121 1.233 -4.801 1.00 78.00 200 LYS A N 1
ATOM 1566 C CA . LYS A 1 200 ? 7.514 1.521 -4.425 1.00 78.00 200 LYS A CA 1
ATOM 1567 C C . LYS A 1 200 ? 8.487 0.781 -5.338 1.00 78.00 200 LYS A C 1
ATOM 1569 O O . LYS A 1 200 ? 9.403 1.416 -5.850 1.00 78.00 200 LYS A O 1
ATOM 1574 N N . GLU A 1 201 ? 8.259 -0.507 -5.586 1.00 75.44 201 GLU A N 1
ATOM 1575 C CA . GLU A 1 201 ? 9.081 -1.312 -6.498 1.00 75.44 201 GLU A CA 1
ATOM 1576 C C . GLU A 1 201 ? 9.113 -0.703 -7.913 1.00 75.44 201 GLU A C 1
ATOM 1578 O O . GLU A 1 201 ? 10.187 -0.460 -8.467 1.00 75.44 201 GLU A O 1
ATOM 1583 N N . GLU A 1 202 ? 7.954 -0.321 -8.459 1.00 79.19 202 GLU A N 1
ATOM 1584 C CA . GLU A 1 202 ? 7.868 0.349 -9.763 1.00 79.19 202 GLU A CA 1
ATOM 1585 C C . GLU A 1 202 ? 8.616 1.693 -9.794 1.00 79.19 202 GLU A C 1
ATOM 1587 O O . GLU A 1 202 ? 9.332 1.983 -10.757 1.00 79.19 202 GLU A O 1
ATOM 1592 N N . SER A 1 203 ? 8.505 2.498 -8.733 1.00 78.50 203 SER A N 1
ATOM 1593 C CA . SER A 1 203 ? 9.161 3.808 -8.613 1.00 78.50 203 SER A CA 1
ATOM 1594 C C . SER A 1 203 ? 10.682 3.729 -8.795 1.00 78.50 203 SER A C 1
ATOM 1596 O O . SER A 1 203 ? 11.258 4.552 -9.511 1.00 78.50 203 SER A O 1
ATOM 1598 N N . PHE A 1 204 ? 11.343 2.738 -8.189 1.00 76.25 204 PHE A N 1
ATOM 1599 C CA . PHE A 1 204 ? 12.798 2.575 -8.316 1.00 76.25 204 PHE A CA 1
ATOM 1600 C C . PHE A 1 204 ? 13.203 1.931 -9.648 1.00 76.25 204 PHE A C 1
ATOM 1602 O O . PHE A 1 204 ? 14.258 2.254 -10.198 1.00 76.25 204 PHE A O 1
ATOM 1609 N N . MET A 1 205 ? 12.349 1.072 -10.208 1.00 82.69 205 MET A N 1
ATOM 1610 C CA . MET A 1 205 ? 12.635 0.357 -11.453 1.00 82.69 205 MET A CA 1
ATOM 1611 C C . MET A 1 205 ? 12.500 1.231 -12.705 1.00 82.69 205 MET A C 1
ATOM 1613 O O . MET A 1 205 ? 13.249 1.041 -13.668 1.00 82.69 205 MET A O 1
ATOM 1617 N N . ILE A 1 206 ? 11.594 2.217 -12.712 1.00 81.69 206 ILE A N 1
ATOM 1618 C CA . ILE A 1 206 ? 11.348 3.081 -13.882 1.00 81.69 206 ILE A CA 1
ATOM 1619 C C . ILE A 1 206 ? 12.613 3.837 -14.341 1.00 81.69 206 ILE A C 1
ATOM 1621 O O . ILE A 1 206 ? 12.955 3.733 -15.526 1.00 81.69 206 ILE A O 1
ATOM 1625 N N . PRO A 1 207 ? 13.353 4.564 -13.473 1.00 87.00 207 PRO A N 1
ATOM 1626 C CA . PRO A 1 207 ? 14.569 5.266 -13.885 1.00 87.00 207 PRO A CA 1
ATOM 1627 C C . PRO A 1 207 ? 15.644 4.329 -14.441 1.00 87.00 207 PRO A C 1
ATOM 1629 O O . PRO A 1 207 ? 16.320 4.667 -15.414 1.00 87.00 207 PRO A O 1
ATOM 1632 N N . ILE A 1 208 ? 15.790 3.143 -13.848 1.00 88.75 208 ILE A N 1
ATOM 1633 C CA . ILE A 1 208 ? 16.795 2.161 -14.260 1.00 88.75 208 ILE A CA 1
ATOM 1634 C C . ILE A 1 208 ? 16.431 1.602 -15.638 1.00 88.75 208 ILE A C 1
ATOM 1636 O O . ILE A 1 208 ? 17.255 1.632 -16.553 1.00 88.75 208 ILE A O 1
ATOM 1640 N N . ARG A 1 209 ? 15.170 1.205 -15.839 1.00 88.62 209 ARG A N 1
ATOM 1641 C CA . ARG A 1 209 ? 14.662 0.732 -17.134 1.00 88.62 209 ARG A CA 1
ATOM 1642 C C . ARG A 1 209 ? 14.835 1.773 -18.239 1.00 88.62 209 ARG A C 1
ATOM 1644 O O . ARG A 1 209 ? 15.240 1.430 -19.349 1.00 88.62 209 ARG A O 1
ATOM 1651 N N . ALA A 1 210 ? 14.583 3.048 -17.939 1.00 87.62 210 ALA A N 1
ATOM 1652 C CA . ALA A 1 210 ? 14.790 4.137 -18.891 1.00 87.62 210 ALA A CA 1
ATOM 1653 C C . ALA A 1 210 ? 16.267 4.268 -19.311 1.00 87.62 210 ALA A C 1
ATOM 1655 O O . ALA A 1 210 ? 16.554 4.472 -20.493 1.00 87.62 210 ALA A O 1
ATOM 1656 N N . ARG A 1 211 ? 17.217 4.092 -18.378 1.00 88.69 211 ARG A N 1
ATOM 1657 C CA . ARG A 1 211 ? 18.660 4.086 -18.684 1.00 88.69 211 ARG A CA 1
ATOM 1658 C C . ARG A 1 211 ? 19.050 2.913 -19.589 1.00 88.69 211 ARG A C 1
ATOM 1660 O O . ARG A 1 211 ? 19.765 3.137 -20.566 1.00 88.69 211 ARG A O 1
ATOM 1667 N N . PHE A 1 212 ? 18.544 1.705 -19.321 1.00 88.56 212 PHE A N 1
ATOM 1668 C CA . PHE A 1 212 ? 18.750 0.530 -20.184 1.00 88.56 212 PHE A CA 1
ATOM 1669 C C . PHE A 1 212 ? 18.243 0.770 -21.605 1.00 88.56 212 PHE A C 1
ATOM 1671 O O . PHE A 1 212 ? 18.981 0.594 -22.578 1.00 88.56 212 PHE A O 1
ATOM 1678 N N . GLN A 1 213 ? 17.000 1.236 -21.735 1.00 88.69 213 GLN A N 1
ATOM 1679 C CA . GLN A 1 213 ? 16.393 1.520 -23.035 1.00 88.69 213 GLN A CA 1
ATOM 1680 C C . GLN A 1 213 ? 17.184 2.579 -23.802 1.00 88.69 213 GLN A C 1
ATOM 1682 O O . GLN A 1 213 ? 17.475 2.396 -24.985 1.00 88.69 213 GLN A O 1
ATOM 1687 N N . TYR A 1 214 ? 17.594 3.656 -23.128 1.00 91.19 214 TYR A N 1
ATOM 1688 C CA . TYR A 1 214 ? 18.404 4.704 -23.736 1.00 91.19 214 TYR A CA 1
ATOM 1689 C C . TYR A 1 214 ? 19.755 4.175 -24.245 1.00 91.19 214 TYR A C 1
ATOM 1691 O O . TYR A 1 214 ? 20.115 4.423 -25.398 1.00 91.19 214 TYR A O 1
ATOM 1699 N N . ALA A 1 215 ? 20.485 3.409 -23.426 1.00 91.12 215 ALA A N 1
ATOM 1700 C CA . ALA A 1 215 ? 21.770 2.824 -23.811 1.00 91.12 215 ALA A CA 1
ATOM 1701 C C . ALA A 1 215 ? 21.631 1.859 -25.003 1.00 91.12 215 ALA A C 1
ATOM 1703 O O . ALA A 1 215 ? 22.420 1.911 -25.952 1.00 91.12 215 ALA A O 1
ATOM 1704 N N . THR A 1 216 ? 20.579 1.040 -24.993 1.00 91.69 216 THR A N 1
ATOM 1705 C CA . THR A 1 216 ? 20.255 0.077 -26.052 1.00 91.69 216 THR A CA 1
ATOM 1706 C C . THR A 1 216 ? 19.944 0.789 -27.368 1.00 91.69 216 THR A C 1
ATOM 1708 O O . THR A 1 216 ? 20.568 0.508 -28.391 1.00 91.69 216 THR A O 1
ATOM 1711 N N . VAL A 1 217 ? 19.042 1.776 -27.355 1.00 91.31 217 VAL A N 1
ATOM 1712 C CA . VAL A 1 217 ? 18.672 2.547 -28.556 1.00 91.31 217 VAL A CA 1
ATOM 1713 C C . VAL A 1 217 ? 19.877 3.301 -29.117 1.00 91.31 217 VAL A C 1
ATOM 1715 O O . VAL A 1 217 ? 20.143 3.238 -30.319 1.00 91.31 217 VAL A O 1
ATOM 1718 N N . ARG A 1 218 ? 20.657 3.964 -28.255 1.00 91.62 218 ARG A N 1
ATOM 1719 C CA . ARG A 1 218 ? 21.876 4.675 -28.665 1.00 91.62 218 ARG A CA 1
ATOM 1720 C C . ARG A 1 218 ? 22.890 3.736 -29.322 1.00 91.62 218 ARG A C 1
ATOM 1722 O O . ARG A 1 218 ? 23.515 4.103 -30.322 1.00 91.62 218 ARG A O 1
ATOM 1729 N N . THR A 1 219 ? 23.041 2.528 -28.788 1.00 94.44 219 THR A N 1
ATOM 1730 C CA . THR A 1 219 ? 23.953 1.524 -29.346 1.00 94.44 219 THR A CA 1
ATOM 1731 C C . THR A 1 219 ? 23.449 1.002 -30.686 1.00 94.44 219 THR A C 1
ATOM 1733 O O . THR A 1 219 ? 24.238 0.941 -31.622 1.00 94.44 219 THR A O 1
ATOM 1736 N N . LEU A 1 220 ? 22.148 0.735 -30.844 1.00 92.06 220 LEU A N 1
ATOM 1737 C CA . LEU A 1 220 ? 21.571 0.326 -32.134 1.00 92.06 220 LEU A CA 1
ATOM 1738 C C . LEU A 1 220 ? 21.812 1.366 -33.236 1.00 92.06 220 LEU A C 1
ATOM 1740 O O . LEU A 1 220 ? 22.252 1.008 -34.326 1.00 92.06 220 LEU A O 1
ATOM 1744 N N . ILE A 1 221 ? 21.614 2.652 -32.937 1.00 89.44 221 ILE A N 1
ATOM 1745 C CA . ILE A 1 221 ? 21.917 3.745 -33.878 1.00 89.44 221 ILE A CA 1
ATOM 1746 C C . ILE A 1 221 ? 23.408 3.741 -34.253 1.00 89.44 221 ILE A C 1
ATOM 1748 O O . ILE A 1 221 ? 23.769 3.892 -35.422 1.00 89.44 221 ILE A O 1
ATOM 1752 N N . SER A 1 222 ? 24.284 3.522 -33.270 1.00 92.88 222 SER A N 1
ATOM 1753 C CA . SER A 1 222 ? 25.735 3.464 -33.486 1.00 92.88 222 SER A CA 1
ATOM 1754 C C . SER A 1 222 ? 26.153 2.242 -34.314 1.00 92.88 222 SER A C 1
ATOM 1756 O O . SER A 1 222 ? 27.046 2.345 -35.152 1.00 92.88 222 SER A O 1
ATOM 1758 N N . LEU A 1 223 ? 25.486 1.099 -34.130 1.00 93.62 223 LEU A N 1
ATOM 1759 C CA . LEU A 1 223 ? 25.685 -0.109 -34.931 1.00 93.62 223 LEU A CA 1
ATOM 1760 C C . LEU A 1 223 ? 25.272 0.119 -36.387 1.00 93.62 223 LEU A C 1
ATOM 1762 O O . LEU A 1 223 ? 25.999 -0.270 -37.299 1.00 93.62 223 LEU A O 1
ATOM 1766 N N . GLU A 1 224 ? 24.145 0.790 -36.634 1.00 90.56 224 GLU A N 1
ATOM 1767 C CA . GLU A 1 224 ? 23.752 1.139 -38.002 1.00 90.56 224 GLU A CA 1
ATOM 1768 C C . GLU A 1 224 ? 24.783 2.047 -38.681 1.00 90.56 224 GLU A C 1
ATOM 1770 O O . GLU A 1 224 ? 25.151 1.798 -39.833 1.00 90.56 224 GLU A O 1
ATOM 1775 N N . ALA A 1 225 ? 25.285 3.060 -37.967 1.00 91.50 225 ALA A N 1
ATOM 1776 C CA . ALA A 1 225 ? 26.337 3.944 -38.463 1.00 91.50 225 ALA A CA 1
ATOM 1777 C C . ALA A 1 225 ? 27.648 3.186 -38.737 1.00 91.50 225 ALA A C 1
ATOM 1779 O O . ALA A 1 225 ? 28.299 3.431 -39.750 1.00 91.50 225 ALA A O 1
ATOM 1780 N N . ALA A 1 226 ? 28.008 2.208 -37.900 1.00 94.31 226 ALA A N 1
ATOM 1781 C CA . ALA A 1 226 ? 29.204 1.388 -38.095 1.00 94.31 226 ALA A CA 1
ATOM 1782 C C . ALA A 1 226 ? 29.196 0.624 -39.434 1.00 94.31 226 ALA A C 1
ATOM 1784 O O . ALA A 1 226 ? 30.238 0.492 -40.075 1.00 94.31 226 ALA A O 1
ATOM 1785 N N . PHE A 1 227 ? 28.026 0.163 -39.889 1.00 92.00 227 PHE A N 1
ATOM 1786 C CA . PHE A 1 227 ? 27.892 -0.547 -41.166 1.00 92.00 227 PHE A CA 1
ATOM 1787 C C . PHE A 1 227 ? 27.610 0.366 -42.362 1.00 92.00 227 PHE A C 1
ATOM 1789 O O . PHE A 1 227 ? 27.971 0.015 -43.484 1.00 92.00 227 PHE A O 1
ATOM 1796 N N . ARG A 1 228 ? 26.954 1.515 -42.156 1.00 87.94 228 ARG A N 1
ATOM 1797 C CA . ARG A 1 228 ? 26.587 2.454 -43.233 1.00 87.94 228 ARG A CA 1
ATOM 1798 C C . ARG A 1 228 ? 27.623 3.548 -43.478 1.00 87.94 228 ARG A C 1
ATOM 1800 O O . ARG A 1 228 ? 27.562 4.181 -44.530 1.00 87.94 228 ARG A O 1
ATOM 1807 N N . GLY A 1 229 ? 28.551 3.757 -42.549 1.00 85.56 229 GLY A N 1
ATOM 1808 C CA . GLY A 1 229 ? 29.323 4.989 -42.432 1.00 85.56 229 GLY A CA 1
ATOM 1809 C C . GLY A 1 229 ? 28.546 6.065 -41.671 1.00 85.56 229 GLY A C 1
ATOM 1810 O O . GLY A 1 229 ? 27.331 5.964 -41.476 1.00 85.56 229 GLY A O 1
ATOM 1811 N N . GLU A 1 230 ? 29.258 7.101 -41.232 1.00 81.00 230 GLU A N 1
ATOM 1812 C CA . GLU A 1 230 ? 28.641 8.262 -40.586 1.00 81.00 230 GLU A CA 1
ATOM 1813 C C . GLU A 1 230 ? 27.691 8.975 -41.563 1.00 81.00 230 GLU A C 1
ATOM 1815 O O . GLU A 1 230 ? 27.852 8.897 -42.781 1.00 81.00 230 GLU A O 1
ATOM 1820 N N . LEU A 1 231 ? 26.675 9.669 -41.043 1.00 74.75 231 LEU A N 1
ATOM 1821 C CA . LEU A 1 231 ? 25.650 10.334 -41.863 1.00 74.75 231 LEU A CA 1
ATOM 1822 C C . LEU A 1 231 ? 26.235 11.353 -42.856 1.00 74.75 231 LEU A C 1
ATOM 1824 O O . LEU A 1 231 ? 25.707 11.517 -43.953 1.00 74.75 231 LEU A O 1
ATOM 1828 N N . ASP A 1 232 ? 27.313 12.033 -42.473 1.00 78.69 232 ASP A N 1
ATOM 1829 C CA . ASP A 1 232 ? 28.059 12.987 -43.295 1.00 78.69 232 ASP A CA 1
ATOM 1830 C C . ASP A 1 232 ? 29.066 12.308 -44.239 1.00 78.69 232 ASP A C 1
ATOM 1832 O O . ASP A 1 232 ? 29.483 12.909 -45.232 1.00 78.69 232 ASP A O 1
ATOM 1836 N N . LYS A 1 233 ? 29.440 11.053 -43.960 1.00 84.25 233 LYS A N 1
ATOM 1837 C CA . LYS A 1 233 ? 30.422 10.262 -44.716 1.00 84.25 233 LYS A CA 1
ATOM 1838 C C . LYS A 1 233 ? 29.941 8.817 -44.899 1.00 84.25 233 LYS A C 1
ATOM 1840 O O . LYS A 1 233 ? 30.569 7.884 -44.378 1.00 84.25 233 LYS A O 1
ATOM 1845 N N . PRO A 1 234 ? 28.843 8.599 -45.648 1.00 87.00 234 PRO A N 1
ATOM 1846 C CA . PRO A 1 234 ? 28.335 7.258 -45.870 1.00 87.00 234 PRO A CA 1
ATOM 1847 C C . PRO A 1 234 ? 29.368 6.432 -46.639 1.00 87.00 234 PRO A C 1
ATOM 1849 O O . PRO A 1 234 ? 30.032 6.915 -47.556 1.00 87.00 234 PRO A O 1
ATOM 1852 N N . PHE A 1 235 ? 29.491 5.159 -46.282 1.00 84.25 235 PHE A N 1
ATOM 1853 C CA . PHE A 1 235 ? 30.356 4.210 -46.978 1.00 84.25 235 PHE A CA 1
ATOM 1854 C C . PHE A 1 235 ? 29.889 3.936 -48.405 1.00 84.25 235 PHE A C 1
ATOM 1856 O O . PHE A 1 235 ? 30.715 3.631 -49.256 1.00 84.25 235 PHE A O 1
ATOM 1863 N N . TYR A 1 236 ? 28.591 4.081 -48.663 1.00 80.75 236 TYR A N 1
ATOM 1864 C CA . TYR A 1 236 ? 27.963 3.755 -49.936 1.00 80.75 236 TYR A CA 1
ATOM 1865 C C . TYR A 1 236 ? 27.299 5.002 -50.514 1.00 80.75 236 TYR A C 1
ATOM 1867 O O . TYR A 1 236 ? 26.325 5.514 -49.951 1.00 80.75 236 TYR A O 1
ATOM 1875 N N . LEU A 1 237 ? 27.814 5.498 -51.640 1.00 75.69 237 LEU A N 1
ATOM 1876 C CA . LEU A 1 237 ? 27.252 6.670 -52.302 1.00 75.69 237 LEU A CA 1
ATOM 1877 C C . LEU A 1 237 ? 25.946 6.313 -53.036 1.00 75.69 237 LEU A C 1
ATOM 1879 O O . LEU A 1 237 ? 25.823 5.224 -53.603 1.00 75.69 237 LEU A O 1
ATOM 1883 N N . PRO A 1 238 ? 24.963 7.232 -53.099 1.00 69.31 238 PRO A N 1
ATOM 1884 C CA . PRO A 1 238 ? 23.679 6.977 -53.758 1.00 69.31 238 PRO A CA 1
ATOM 1885 C C . PRO A 1 238 ? 23.789 6.553 -55.230 1.00 69.31 238 PRO A C 1
ATOM 1887 O O . PRO A 1 238 ? 22.956 5.784 -55.707 1.00 69.31 238 PRO A O 1
ATOM 1890 N N . LYS A 1 239 ? 24.816 7.039 -55.944 1.00 68.00 239 LYS A N 1
ATOM 1891 C CA . LYS A 1 239 ? 25.043 6.737 -57.367 1.00 68.00 239 LYS A CA 1
ATOM 1892 C C . LYS A 1 239 ? 25.425 5.265 -57.584 1.00 68.00 239 LYS A C 1
ATOM 1894 O O . LYS A 1 239 ? 24.846 4.617 -58.455 1.00 68.00 239 LYS A O 1
ATOM 1899 N N . ASP A 1 240 ? 26.274 4.720 -56.714 1.00 61.97 240 ASP A N 1
ATOM 1900 C CA . ASP A 1 240 ? 26.760 3.331 -56.775 1.00 61.97 240 ASP A CA 1
ATOM 1901 C C . ASP A 1 240 ? 25.725 2.320 -56.259 1.00 61.97 240 ASP A C 1
ATOM 1903 O O . ASP A 1 240 ? 25.775 1.128 -56.564 1.00 61.97 240 ASP A O 1
ATOM 1907 N N . MET A 1 241 ? 24.735 2.794 -55.495 1.00 60.47 241 MET A N 1
ATOM 1908 C CA . MET A 1 241 ? 23.662 1.951 -54.978 1.00 60.47 241 MET A CA 1
ATOM 1909 C C . MET A 1 241 ? 22.591 1.599 -56.014 1.00 60.47 241 MET A C 1
ATOM 1911 O O . MET A 1 241 ? 21.907 0.601 -55.822 1.00 60.47 241 MET A O 1
ATOM 1915 N N . SER A 1 242 ? 22.391 2.374 -57.083 1.00 65.75 242 SER A N 1
ATOM 1916 C CA . SER A 1 242 ? 21.187 2.267 -57.933 1.00 65.75 242 SER A CA 1
ATOM 1917 C C . SER A 1 242 ? 20.890 0.853 -58.470 1.00 65.75 242 SER A C 1
ATOM 1919 O O . SER A 1 242 ? 19.726 0.457 -58.499 1.00 65.75 242 SER A O 1
ATOM 1921 N N . ALA A 1 243 ? 21.915 0.051 -58.781 1.00 70.69 243 ALA A N 1
ATOM 1922 C CA . ALA A 1 243 ? 21.750 -1.325 -59.263 1.00 70.69 243 ALA A CA 1
ATOM 1923 C C . ALA A 1 243 ? 21.639 -2.396 -58.151 1.00 70.69 243 ALA A C 1
ATOM 1925 O O . ALA A 1 243 ? 21.037 -3.441 -58.377 1.00 70.69 243 ALA A O 1
ATOM 1926 N N . ASN A 1 244 ? 22.187 -2.157 -56.949 1.00 75.75 244 ASN A N 1
ATOM 1927 C CA . ASN A 1 244 ? 22.326 -3.170 -55.879 1.00 75.75 244 ASN A CA 1
ATOM 1928 C C . ASN A 1 244 ? 21.791 -2.731 -54.502 1.00 75.75 244 ASN A C 1
ATOM 1930 O O . ASN A 1 244 ? 22.014 -3.404 -53.493 1.00 75.75 244 ASN A O 1
ATOM 1934 N N . ARG A 1 245 ? 21.055 -1.615 -54.448 1.00 77.31 245 ARG A N 1
ATOM 1935 C CA . ARG A 1 245 ? 20.576 -0.963 -53.220 1.00 77.31 245 ARG A CA 1
ATOM 1936 C C . ARG A 1 245 ? 19.889 -1.938 -52.272 1.00 77.31 245 ARG A C 1
ATOM 1938 O O . ARG A 1 245 ? 20.211 -1.995 -51.090 1.00 77.31 245 ARG A O 1
ATOM 1945 N N . CYS A 1 246 ? 18.941 -2.711 -52.799 1.00 79.50 246 CYS A N 1
ATOM 1946 C CA . CYS A 1 246 ? 18.127 -3.620 -51.998 1.00 79.50 246 CYS A CA 1
ATOM 1947 C C . CYS A 1 246 ? 18.983 -4.686 -51.297 1.00 79.50 246 CYS A C 1
ATOM 1949 O O . CYS A 1 246 ? 18.772 -4.954 -50.117 1.00 79.50 246 CYS A O 1
ATOM 1951 N N . THR A 1 247 ? 19.973 -5.245 -51.996 1.00 85.38 247 THR A N 1
ATOM 1952 C CA . THR A 1 247 ? 20.872 -6.275 -51.462 1.00 85.38 247 THR A CA 1
ATOM 1953 C C . THR A 1 247 ? 21.757 -5.711 -50.353 1.00 85.38 247 THR A C 1
ATOM 1955 O O . THR A 1 247 ? 21.793 -6.273 -49.265 1.00 85.38 247 THR A O 1
ATOM 1958 N N . ILE A 1 248 ? 22.363 -4.538 -50.572 1.00 83.88 248 ILE A N 1
ATOM 1959 C CA . ILE A 1 248 ? 23.215 -3.863 -49.577 1.00 83.88 248 ILE A CA 1
ATOM 1960 C C . ILE A 1 248 ? 22.424 -3.571 -48.294 1.00 83.88 248 ILE A C 1
ATOM 1962 O O . ILE A 1 248 ? 22.872 -3.905 -47.199 1.00 83.88 248 ILE A O 1
ATOM 1966 N N . TYR A 1 249 ? 21.220 -2.998 -48.401 1.00 84.75 249 TYR A N 1
ATOM 1967 C CA . TYR A 1 249 ? 20.402 -2.721 -47.215 1.00 84.75 249 TYR A CA 1
ATOM 1968 C C . TYR A 1 249 ? 19.927 -3.991 -46.505 1.00 84.75 249 TYR A C 1
ATOM 1970 O O . TYR A 1 249 ? 19.875 -4.000 -45.275 1.00 84.75 249 TYR A O 1
ATOM 1978 N N . LYS A 1 250 ? 19.585 -5.053 -47.247 1.00 87.06 250 LYS A N 1
ATOM 1979 C CA . LYS A 1 250 ? 19.221 -6.350 -46.656 1.00 87.06 250 LYS A CA 1
ATOM 1980 C C . LYS A 1 250 ? 20.388 -6.946 -45.872 1.00 87.06 250 LYS A C 1
ATOM 1982 O O . LYS A 1 250 ? 20.175 -7.388 -44.745 1.00 87.06 250 LYS A O 1
ATOM 1987 N N . ASP A 1 251 ? 21.600 -6.885 -46.412 1.00 90.56 251 ASP A N 1
ATOM 1988 C CA . ASP A 1 251 ? 22.800 -7.403 -45.752 1.00 90.56 251 ASP A CA 1
ATOM 1989 C C . ASP A 1 251 ? 23.156 -6.599 -44.500 1.00 90.56 251 ASP A C 1
ATOM 1991 O O . ASP A 1 251 ? 23.378 -7.184 -43.439 1.00 90.56 251 ASP A O 1
ATOM 1995 N N . ILE A 1 252 ? 23.135 -5.263 -44.586 1.00 89.50 252 ILE A N 1
ATOM 1996 C CA . ILE A 1 252 ? 23.345 -4.385 -43.424 1.00 89.50 252 ILE A CA 1
ATOM 1997 C C . ILE A 1 252 ? 22.309 -4.690 -42.345 1.00 89.50 252 ILE A C 1
ATOM 1999 O O . ILE A 1 252 ? 22.667 -4.899 -41.190 1.00 89.50 252 ILE A O 1
ATOM 2003 N N . ARG A 1 253 ? 21.024 -4.762 -42.712 1.00 89.94 253 ARG A N 1
ATOM 2004 C CA . ARG A 1 253 ? 19.944 -5.058 -41.764 1.00 89.94 253 ARG A CA 1
ATOM 2005 C C . ARG A 1 253 ? 20.114 -6.434 -41.125 1.00 89.94 253 ARG A C 1
ATOM 2007 O O . ARG A 1 253 ? 19.898 -6.565 -39.928 1.00 89.94 253 ARG A O 1
ATOM 2014 N N . SER A 1 254 ? 20.519 -7.437 -41.902 1.00 94.06 254 SER A N 1
ATOM 2015 C CA . SER A 1 254 ? 20.802 -8.785 -41.400 1.00 94.06 254 SER A CA 1
ATOM 2016 C C . SER A 1 254 ? 21.934 -8.773 -40.368 1.00 94.06 254 SER A C 1
ATOM 2018 O O . SER A 1 254 ? 21.800 -9.366 -39.299 1.00 94.06 254 SER A O 1
ATOM 2020 N N . ARG A 1 255 ? 23.024 -8.039 -40.631 1.00 93.88 255 ARG A N 1
ATOM 2021 C CA . ARG A 1 255 ? 24.148 -7.896 -39.689 1.00 93.88 255 ARG A CA 1
ATOM 2022 C C . ARG A 1 255 ? 23.749 -7.136 -38.430 1.00 93.88 255 ARG A C 1
ATOM 2024 O O . ARG A 1 255 ? 23.945 -7.660 -37.339 1.00 93.88 255 ARG A O 1
ATOM 2031 N N . VAL A 1 256 ? 23.125 -5.965 -38.568 1.00 92.75 256 VAL A N 1
ATOM 2032 C CA . VAL A 1 256 ? 22.603 -5.188 -37.428 1.00 92.75 256 VAL A CA 1
ATOM 2033 C C . VAL A 1 256 ? 21.647 -6.041 -36.590 1.00 92.75 256 VAL A C 1
ATOM 2035 O O . VAL A 1 256 ? 21.755 -6.048 -35.368 1.00 92.75 256 VAL A O 1
ATOM 2038 N N . GLY A 1 257 ? 20.791 -6.844 -37.230 1.00 92.06 257 GLY A N 1
ATOM 2039 C CA . GLY A 1 257 ? 19.891 -7.778 -36.554 1.00 92.06 257 GLY A CA 1
ATOM 2040 C C . GLY A 1 257 ? 20.609 -8.828 -35.697 1.00 92.06 257 GLY A C 1
ATOM 2041 O O . GLY A 1 257 ? 20.123 -9.162 -34.619 1.00 92.06 257 GLY A O 1
ATOM 2042 N N . LYS A 1 258 ? 21.791 -9.313 -36.108 1.00 96.56 258 LYS A N 1
ATOM 2043 C CA . LYS A 1 258 ? 22.602 -10.231 -35.284 1.00 96.56 258 LYS A CA 1
ATOM 2044 C C . LYS A 1 258 ? 23.095 -9.558 -34.005 1.00 96.56 258 LYS A C 1
ATOM 2046 O O . LYS A 1 258 ? 22.965 -10.137 -32.931 1.00 96.56 258 LYS A O 1
ATOM 2051 N N . TYR A 1 259 ? 23.620 -8.337 -34.114 1.00 96.50 259 TYR A N 1
ATOM 2052 C CA . TYR A 1 259 ? 24.054 -7.559 -32.951 1.00 96.50 259 TYR A CA 1
ATOM 2053 C C . TYR A 1 259 ? 22.879 -7.206 -32.038 1.00 96.50 259 TYR A C 1
ATOM 2055 O O . TYR A 1 259 ? 22.985 -7.357 -30.826 1.00 96.50 259 TYR A O 1
ATOM 2063 N N . GLN A 1 260 ? 21.737 -6.822 -32.613 1.00 95.00 260 GLN A N 1
ATOM 2064 C CA . GLN A 1 260 ? 20.507 -6.589 -31.859 1.00 95.00 260 GLN A CA 1
ATOM 2065 C C . GLN A 1 260 ? 20.081 -7.837 -31.072 1.00 95.00 260 GLN A C 1
ATOM 2067 O O . GLN A 1 260 ? 19.715 -7.721 -29.908 1.00 95.00 260 GLN A O 1
ATOM 2072 N N . GLY A 1 261 ? 20.174 -9.029 -31.671 1.00 93.69 261 GLY A N 1
ATOM 2073 C CA . GLY A 1 261 ? 19.905 -10.288 -30.973 1.00 93.69 261 GLY A CA 1
ATOM 2074 C C . GLY A 1 261 ? 20.826 -10.511 -29.770 1.00 93.69 261 GLY A C 1
ATOM 2075 O O . GLY A 1 261 ? 20.349 -10.870 -28.699 1.00 93.69 261 GLY A O 1
ATOM 2076 N N . MET A 1 262 ? 22.127 -10.238 -29.914 1.00 96.62 262 MET A N 1
ATOM 2077 C CA . MET A 1 262 ? 23.084 -10.319 -28.799 1.00 96.62 262 MET A CA 1
ATOM 2078 C C . MET A 1 262 ? 22.767 -9.307 -27.693 1.00 96.62 262 MET A C 1
ATOM 2080 O O . MET A 1 262 ? 22.840 -9.650 -26.518 1.00 96.62 262 MET A O 1
ATOM 2084 N N . MET A 1 263 ? 22.382 -8.083 -28.067 1.00 95.06 263 MET A N 1
ATOM 2085 C CA . MET A 1 263 ? 21.987 -7.048 -27.112 1.00 95.06 263 MET A CA 1
ATOM 2086 C C . MET A 1 263 ? 20.763 -7.460 -26.302 1.00 95.06 263 MET A C 1
ATOM 2088 O O . MET A 1 263 ? 20.791 -7.316 -25.092 1.00 95.06 263 MET A O 1
ATOM 2092 N N . ILE A 1 264 ? 19.727 -8.016 -26.939 1.00 93.06 264 ILE A N 1
ATOM 2093 C CA . ILE A 1 264 ? 18.508 -8.461 -26.244 1.00 93.06 264 ILE A CA 1
ATOM 2094 C C . ILE A 1 264 ? 18.824 -9.539 -25.200 1.00 93.06 264 ILE A C 1
ATOM 2096 O O . ILE A 1 264 ? 18.273 -9.511 -24.104 1.00 93.06 264 ILE A O 1
ATOM 2100 N N . VAL A 1 265 ? 19.706 -10.488 -25.527 1.00 95.88 265 VAL A N 1
ATOM 2101 C CA . VAL A 1 265 ? 20.091 -11.556 -24.591 1.00 95.88 265 VAL A CA 1
ATOM 2102 C C . VAL A 1 265 ? 20.809 -10.986 -23.368 1.00 95.88 265 VAL A C 1
ATOM 2104 O O . VAL A 1 265 ? 20.483 -11.369 -22.246 1.00 95.88 265 VAL A O 1
ATOM 2107 N N . GLU A 1 266 ? 21.760 -10.069 -23.566 1.00 96.81 266 GLU A N 1
ATOM 2108 C CA . GLU A 1 266 ? 22.470 -9.464 -22.435 1.00 96.81 266 GLU A CA 1
ATOM 2109 C C . GLU A 1 266 ? 21.569 -8.507 -21.644 1.00 96.81 266 GLU A C 1
ATOM 2111 O O . GLU A 1 266 ? 21.608 -8.539 -20.423 1.00 96.81 266 GLU A O 1
ATOM 2116 N N . ASP A 1 267 ? 20.699 -7.738 -22.308 1.00 93.88 267 ASP A N 1
ATOM 2117 C CA . ASP A 1 267 ? 19.718 -6.845 -21.670 1.00 93.88 267 ASP A CA 1
ATOM 2118 C C . ASP A 1 267 ? 18.811 -7.623 -20.703 1.00 93.88 267 ASP A C 1
ATOM 2120 O O . ASP A 1 267 ? 18.686 -7.254 -19.537 1.00 93.88 267 ASP A O 1
ATOM 2124 N N . LEU A 1 268 ? 18.262 -8.766 -21.138 1.00 94.25 268 LEU A N 1
ATOM 2125 C CA . LEU A 1 268 ? 17.458 -9.645 -20.278 1.00 94.25 268 LEU A CA 1
ATOM 2126 C C . LEU A 1 268 ? 18.261 -10.176 -19.085 1.00 94.25 268 LEU A C 1
ATOM 2128 O O . LEU A 1 268 ? 17.786 -10.135 -17.952 1.00 94.25 268 LEU A O 1
ATOM 2132 N N . LYS A 1 269 ? 19.492 -10.637 -19.321 1.00 97.19 269 LYS A N 1
ATOM 2133 C CA . LYS A 1 269 ? 20.364 -11.175 -18.271 1.00 97.19 269 LYS A CA 1
ATOM 2134 C C . LYS A 1 269 ? 20.751 -10.114 -17.239 1.00 97.19 269 LYS A C 1
ATOM 2136 O O . LYS A 1 269 ? 20.698 -10.377 -16.038 1.00 97.19 269 LYS A O 1
ATOM 2141 N N . THR A 1 270 ? 21.149 -8.920 -17.676 1.00 95.75 270 THR A N 1
ATOM 2142 C CA . THR A 1 270 ? 21.477 -7.824 -16.759 1.00 95.75 270 THR A CA 1
ATOM 2143 C C . THR A 1 270 ? 20.228 -7.373 -16.005 1.00 95.75 270 THR A C 1
ATOM 2145 O O . THR A 1 270 ? 20.306 -7.149 -14.799 1.00 95.75 270 THR A O 1
ATOM 2148 N N . TRP A 1 271 ? 19.073 -7.301 -16.672 1.00 94.50 271 TRP A N 1
ATOM 2149 C CA . TRP A 1 271 ? 17.813 -6.938 -16.030 1.00 94.50 271 TRP A CA 1
ATOM 2150 C C . TRP A 1 271 ? 17.402 -7.929 -14.938 1.00 94.50 271 TRP A C 1
ATOM 2152 O O . TRP A 1 271 ? 17.081 -7.506 -13.831 1.00 94.50 271 TRP A O 1
ATOM 2162 N N . GLU A 1 272 ? 17.499 -9.236 -15.191 1.00 94.69 272 GLU A N 1
ATOM 2163 C CA . GLU A 1 272 ? 17.248 -10.263 -14.171 1.00 94.69 272 GLU A CA 1
ATOM 2164 C C . GLU A 1 272 ? 18.167 -10.110 -12.950 1.00 94.69 272 GLU A C 1
ATOM 2166 O O . GLU A 1 272 ? 17.733 -10.317 -11.815 1.00 94.69 272 GLU A O 1
ATOM 2171 N N . ASN A 1 273 ? 19.434 -9.742 -13.158 1.00 96.19 273 ASN A N 1
ATOM 2172 C CA . ASN A 1 273 ? 20.377 -9.510 -12.062 1.00 96.19 273 ASN A CA 1
ATOM 2173 C C . ASN A 1 273 ? 20.042 -8.242 -11.269 1.00 96.19 273 ASN A C 1
ATOM 2175 O O . ASN A 1 273 ? 20.120 -8.257 -10.043 1.00 96.19 273 ASN A O 1
ATOM 2179 N N . VAL A 1 274 ? 19.640 -7.165 -11.950 1.00 93.56 274 VAL A N 1
ATOM 2180 C CA . VAL A 1 274 ? 19.178 -5.924 -11.311 1.00 93.56 274 VAL A CA 1
ATOM 2181 C C . VAL A 1 274 ? 17.913 -6.178 -10.494 1.00 93.56 274 VAL A C 1
ATOM 2183 O O . VAL A 1 274 ? 17.825 -5.736 -9.354 1.00 93.56 274 VAL A O 1
ATOM 2186 N N . GLU A 1 275 ? 16.956 -6.922 -11.046 1.00 90.88 275 GLU A N 1
ATOM 2187 C CA . GLU A 1 275 ? 15.708 -7.254 -10.362 1.00 90.88 275 GLU A CA 1
ATOM 2188 C C . GLU A 1 275 ? 15.961 -8.115 -9.118 1.00 90.88 275 GLU A C 1
ATOM 2190 O O . GLU A 1 275 ? 15.411 -7.828 -8.059 1.00 90.88 275 GLU A O 1
ATOM 2195 N N . LYS A 1 276 ? 16.833 -9.129 -9.205 1.00 94.50 276 LYS A N 1
ATOM 2196 C CA . LYS A 1 276 ? 17.248 -9.920 -8.032 1.00 94.50 276 LYS A CA 1
ATOM 2197 C C . LYS A 1 276 ? 17.906 -9.043 -6.965 1.00 94.50 276 LYS A C 1
ATOM 2199 O O . LYS A 1 276 ? 17.527 -9.122 -5.804 1.00 94.50 276 LYS A O 1
ATOM 2204 N N . LEU A 1 277 ? 18.832 -8.173 -7.369 1.00 94.25 277 LEU A N 1
ATOM 2205 C CA . LEU A 1 277 ? 19.551 -7.288 -6.454 1.00 94.25 277 LEU A CA 1
ATOM 2206 C C . LEU A 1 277 ? 18.608 -6.321 -5.717 1.00 94.25 277 LEU A C 1
ATOM 2208 O O . LEU A 1 277 ? 18.743 -6.133 -4.512 1.00 94.25 277 LEU A O 1
ATOM 2212 N N . LEU A 1 278 ? 17.641 -5.735 -6.427 1.00 89.75 278 LEU A N 1
ATOM 2213 C CA . LEU A 1 278 ? 16.692 -4.778 -5.851 1.00 89.75 278 LEU A CA 1
ATOM 2214 C C . LEU A 1 278 ? 15.572 -5.432 -5.039 1.00 89.75 278 LEU A C 1
ATOM 2216 O O . LEU A 1 278 ? 15.012 -4.781 -4.158 1.00 89.75 278 LEU A O 1
ATOM 2220 N N . LYS A 1 279 ? 15.256 -6.705 -5.305 1.00 87.00 279 LYS A N 1
ATOM 2221 C CA . LYS A 1 279 ? 14.376 -7.501 -4.439 1.00 87.00 279 LYS A CA 1
ATOM 2222 C C . LYS A 1 279 ? 15.007 -7.747 -3.072 1.00 87.00 279 LYS A C 1
ATOM 2224 O O . LYS A 1 279 ? 14.301 -7.668 -2.071 1.00 87.00 279 LYS A O 1
ATOM 2229 N N . ASP A 1 280 ? 16.311 -8.017 -3.038 1.00 89.56 280 ASP A N 1
ATOM 2230 C CA . ASP A 1 280 ? 17.039 -8.270 -1.791 1.00 89.56 280 ASP A CA 1
ATOM 2231 C C . ASP A 1 280 ? 17.308 -6.969 -1.010 1.00 89.56 280 ASP A C 1
ATOM 2233 O O . ASP A 1 280 ? 17.135 -6.925 0.209 1.00 89.56 280 ASP A O 1
ATOM 2237 N N . ASP A 1 281 ? 17.693 -5.893 -1.704 1.00 89.81 281 ASP A N 1
ATOM 2238 C CA . ASP A 1 281 ? 17.882 -4.561 -1.124 1.00 89.81 281 ASP A CA 1
ATOM 2239 C C . ASP A 1 281 ? 17.437 -3.466 -2.116 1.00 89.81 281 ASP A C 1
ATOM 2241 O O . ASP A 1 281 ? 18.164 -3.149 -3.063 1.00 89.81 281 ASP A O 1
ATOM 2245 N N . PRO A 1 282 ? 16.281 -2.808 -1.887 1.00 85.56 282 PRO A N 1
ATOM 2246 C CA . PRO A 1 282 ? 15.786 -1.736 -2.756 1.00 85.56 282 PRO A CA 1
ATOM 2247 C C . PRO A 1 282 ? 16.720 -0.523 -2.881 1.00 85.56 282 PRO A C 1
ATOM 2249 O O . PRO A 1 282 ? 16.521 0.318 -3.758 1.00 85.56 282 PRO A O 1
ATOM 2252 N N . LYS A 1 283 ? 17.711 -0.386 -1.989 1.00 87.81 283 LYS A N 1
ATOM 2253 C CA . LYS A 1 283 ? 18.728 0.676 -2.015 1.00 87.81 283 LYS A CA 1
ATOM 2254 C C . LYS A 1 283 ? 20.081 0.187 -2.529 1.00 87.81 283 LYS A C 1
ATOM 2256 O O . LYS A 1 283 ? 21.043 0.961 -2.505 1.00 87.81 283 LYS A O 1
ATOM 2261 N N . ALA A 1 284 ? 20.165 -1.057 -2.996 1.00 93.50 284 ALA A N 1
ATOM 2262 C CA . ALA A 1 284 ? 21.392 -1.612 -3.527 1.00 93.50 284 ALA A CA 1
ATOM 2263 C C . ALA A 1 284 ? 21.924 -0.765 -4.685 1.00 93.50 284 ALA A C 1
ATOM 2265 O O . ALA A 1 284 ? 21.188 -0.251 -5.534 1.00 93.50 284 ALA A O 1
ATOM 2266 N N . ASN A 1 285 ? 23.247 -0.639 -4.738 1.00 93.25 285 ASN A N 1
ATOM 2267 C CA . ASN A 1 285 ? 23.902 0.076 -5.816 1.00 93.25 285 ASN A CA 1
ATOM 2268 C C . ASN A 1 285 ? 23.885 -0.769 -7.100 1.00 93.25 285 ASN A C 1
ATOM 2270 O O . ASN A 1 285 ? 24.670 -1.706 -7.239 1.00 93.25 285 ASN A O 1
ATOM 2274 N N . VAL A 1 286 ? 23.019 -0.408 -8.049 1.00 95.56 286 VAL A N 1
ATOM 2275 C CA . VAL A 1 286 ? 22.910 -1.065 -9.365 1.00 95.56 286 VAL A CA 1
ATOM 2276 C C . VAL A 1 286 ? 23.972 -0.611 -10.371 1.00 95.56 286 VAL A C 1
ATOM 2278 O O . VAL A 1 286 ? 24.105 -1.210 -11.437 1.00 95.56 286 VAL A O 1
ATOM 2281 N N . GLU A 1 287 ? 24.734 0.442 -10.062 1.00 93.56 287 GLU A N 1
ATOM 2282 C CA . GLU A 1 287 ? 25.668 1.064 -11.004 1.00 93.56 287 GLU A CA 1
ATOM 2283 C C . GLU A 1 287 ? 26.756 0.107 -11.534 1.00 93.56 287 GLU A C 1
ATOM 2285 O O . GLU A 1 287 ? 27.045 0.177 -12.727 1.00 93.56 287 GLU A O 1
ATOM 2290 N N . PRO A 1 288 ? 27.317 -0.837 -10.745 1.00 96.75 288 PRO A N 1
ATOM 2291 C CA . PRO A 1 288 ? 28.259 -1.827 -11.271 1.00 96.75 288 PRO A CA 1
ATOM 2292 C C . PRO A 1 288 ? 27.665 -2.701 -12.386 1.00 96.75 288 PRO A C 1
ATOM 2294 O O . PRO A 1 288 ? 28.303 -2.888 -13.418 1.00 96.75 288 PRO A O 1
ATOM 2297 N N . LEU A 1 289 ? 26.418 -3.166 -12.231 1.00 95.81 289 LEU A N 1
ATOM 2298 C CA . LEU A 1 289 ? 25.730 -3.967 -13.255 1.00 95.81 289 LEU A CA 1
ATOM 2299 C C . LEU A 1 289 ? 25.449 -3.138 -14.516 1.00 95.81 289 LEU A C 1
ATOM 2301 O O . LEU A 1 289 ? 25.616 -3.619 -15.637 1.00 95.81 289 LEU A O 1
ATOM 2305 N N . LEU A 1 290 ? 25.051 -1.872 -14.339 1.00 93.25 290 LEU A N 1
ATOM 2306 C CA . LEU A 1 290 ? 24.854 -0.943 -15.455 1.00 93.25 290 LEU A CA 1
ATOM 2307 C C . LEU A 1 290 ? 26.163 -0.658 -16.196 1.00 93.25 290 LEU A C 1
ATOM 2309 O O . LEU A 1 290 ? 26.161 -0.557 -17.423 1.00 93.25 290 LEU A O 1
ATOM 2313 N N . PHE A 1 291 ? 27.272 -0.538 -15.468 1.00 93.25 291 PHE A N 1
ATOM 2314 C CA . PHE A 1 291 ? 28.595 -0.313 -16.037 1.00 93.25 291 PHE A CA 1
ATOM 2315 C C . PHE A 1 291 ? 29.069 -1.515 -16.862 1.00 93.25 291 PHE A C 1
ATOM 2317 O O . PHE A 1 291 ? 29.511 -1.334 -17.996 1.00 93.25 291 PHE A O 1
ATOM 2324 N N . GLU A 1 292 ? 28.905 -2.739 -16.352 1.00 95.56 292 GLU A N 1
ATOM 2325 C CA . GLU A 1 292 ? 29.208 -3.968 -17.099 1.00 95.56 292 GLU A CA 1
ATOM 2326 C C . GLU A 1 292 ? 28.390 -4.063 -18.394 1.00 95.56 292 GLU A C 1
ATOM 2328 O O . GLU A 1 292 ? 28.940 -4.341 -19.464 1.00 95.56 292 GLU A O 1
ATOM 2333 N N . TYR A 1 293 ? 27.092 -3.746 -18.335 1.00 96.69 293 TYR A N 1
ATOM 2334 C CA . TYR A 1 293 ? 26.240 -3.702 -19.524 1.00 96.69 293 TYR A CA 1
ATOM 2335 C C . TYR A 1 293 ? 26.708 -2.644 -20.533 1.00 96.69 293 TYR A C 1
ATOM 2337 O O . TYR A 1 293 ? 26.812 -2.917 -21.730 1.00 96.69 293 TYR A O 1
ATOM 2345 N N . GLN A 1 294 ? 27.059 -1.441 -20.073 1.00 94.00 294 GLN A N 1
ATOM 2346 C CA . GLN A 1 294 ? 27.610 -0.395 -20.941 1.00 94.00 294 GLN A CA 1
ATOM 2347 C C . GLN A 1 294 ? 28.932 -0.818 -21.593 1.00 94.00 294 GLN A C 1
ATOM 2349 O O . GLN A 1 294 ? 29.139 -0.545 -22.779 1.00 94.00 294 GLN A O 1
ATOM 2354 N N . GLN A 1 295 ? 29.806 -1.504 -20.854 1.00 94.69 295 GLN A N 1
ATOM 2355 C CA . GLN A 1 295 ? 31.054 -2.041 -21.387 1.00 94.69 295 GLN A CA 1
ATOM 2356 C C . GLN A 1 295 ? 30.785 -3.087 -22.475 1.00 94.69 295 GLN A C 1
ATOM 2358 O O . GLN A 1 295 ? 31.367 -3.010 -23.558 1.00 94.69 295 GLN A O 1
ATOM 2363 N N . PHE A 1 296 ? 29.844 -4.004 -22.242 1.00 97.62 296 PHE A N 1
ATOM 2364 C CA . PHE A 1 296 ? 29.406 -4.970 -23.248 1.00 97.62 296 PHE A CA 1
ATOM 2365 C C . PHE A 1 296 ? 28.890 -4.288 -24.528 1.00 97.62 296 PHE A C 1
ATOM 2367 O O . PHE A 1 296 ? 29.297 -4.647 -25.639 1.00 97.62 296 PHE A O 1
ATOM 2374 N N . LEU A 1 297 ? 28.038 -3.264 -24.395 1.00 96.44 297 LEU A N 1
ATOM 2375 C CA . LEU A 1 297 ? 27.525 -2.498 -25.536 1.00 96.44 297 LEU A CA 1
ATOM 2376 C C . LEU A 1 297 ? 28.649 -1.796 -26.314 1.00 96.44 297 LEU A C 1
ATOM 2378 O O . LEU A 1 297 ? 28.640 -1.784 -27.549 1.00 96.44 297 LEU A O 1
ATOM 2382 N N . PHE A 1 298 ? 29.639 -1.245 -25.609 1.00 94.44 298 PHE A N 1
ATOM 2383 C CA . PHE A 1 298 ? 30.814 -0.630 -26.222 1.00 94.44 298 PHE A CA 1
ATOM 2384 C C . PHE A 1 298 ? 31.645 -1.652 -27.011 1.00 94.44 298 PHE A C 1
ATOM 2386 O O . PHE A 1 298 ? 32.007 -1.402 -28.163 1.00 94.44 298 PHE A O 1
ATOM 2393 N N . GLU A 1 299 ? 31.893 -2.831 -26.439 1.00 97.06 299 GLU A N 1
ATOM 2394 C CA . GLU A 1 299 ? 32.621 -3.911 -27.109 1.00 97.06 299 GLU A CA 1
ATOM 2395 C C . GLU A 1 299 ? 31.898 -4.420 -28.364 1.00 97.06 299 GLU A C 1
ATOM 2397 O O . GLU A 1 299 ? 32.542 -4.674 -29.389 1.00 97.06 299 GLU A O 1
ATOM 2402 N N . LEU A 1 300 ? 30.566 -4.549 -28.321 1.00 96.56 300 LEU A N 1
ATOM 2403 C CA . LEU A 1 300 ? 29.761 -4.891 -29.500 1.00 96.56 300 LEU A CA 1
ATOM 2404 C C . LEU A 1 300 ? 29.910 -3.843 -30.603 1.00 96.56 300 LEU A C 1
ATOM 2406 O O . LEU A 1 300 ? 30.105 -4.190 -31.770 1.00 96.56 300 LEU A O 1
ATOM 2410 N N . MET A 1 301 ? 29.840 -2.569 -30.232 1.00 96.69 301 MET A N 1
ATOM 2411 C CA . MET A 1 301 ? 29.950 -1.452 -31.160 1.00 96.69 301 MET A CA 1
ATOM 2412 C C . MET A 1 301 ? 31.337 -1.396 -31.823 1.00 96.69 301 MET A C 1
ATOM 2414 O O . MET A 1 301 ? 31.427 -1.251 -33.044 1.00 96.69 301 MET A O 1
ATOM 2418 N N . GLU A 1 302 ? 32.419 -1.617 -31.073 1.00 96.12 302 GLU A N 1
ATOM 2419 C CA . GLU A 1 302 ? 33.777 -1.686 -31.630 1.00 96.12 302 GLU A CA 1
ATOM 2420 C C . GLU A 1 302 ? 33.973 -2.890 -32.567 1.00 96.12 302 GLU A C 1
ATOM 2422 O O . GLU A 1 302 ? 34.611 -2.768 -33.619 1.00 96.12 302 GLU A O 1
ATOM 2427 N N . LYS A 1 303 ? 33.377 -4.047 -32.246 1.00 97.25 303 LYS A N 1
ATOM 2428 C CA . LYS A 1 303 ? 33.352 -5.206 -33.158 1.00 97.25 303 LYS A CA 1
ATOM 2429 C C . LYS A 1 303 ? 32.626 -4.863 -34.463 1.00 97.25 303 LYS A C 1
ATOM 2431 O O . LYS A 1 303 ? 33.157 -5.138 -35.538 1.00 97.25 303 LYS A O 1
ATOM 2436 N N . ALA A 1 304 ? 31.465 -4.214 -34.378 1.00 96.00 304 ALA A N 1
ATOM 2437 C CA . ALA A 1 304 ? 30.683 -3.820 -35.547 1.00 96.00 304 ALA A CA 1
ATOM 2438 C C . ALA A 1 304 ? 31.405 -2.794 -36.431 1.00 96.00 304 ALA A C 1
ATOM 2440 O O . ALA A 1 304 ? 31.355 -2.908 -37.652 1.00 96.00 304 ALA A O 1
ATOM 2441 N N . LYS A 1 305 ? 32.129 -1.827 -35.849 1.00 95.31 305 LYS A N 1
ATOM 2442 C CA . LYS A 1 305 ? 32.957 -0.873 -36.614 1.00 95.31 305 LYS A CA 1
ATOM 2443 C C . LYS A 1 305 ? 34.033 -1.574 -37.437 1.00 95.31 305 LYS A C 1
ATOM 2445 O O . LYS A 1 305 ? 34.212 -1.252 -38.611 1.00 95.31 305 LYS A O 1
ATOM 2450 N N . LYS A 1 306 ? 34.741 -2.536 -36.836 1.00 95.94 306 LYS A N 1
ATOM 2451 C CA . LYS A 1 306 ? 35.768 -3.325 -37.536 1.00 95.94 306 LYS A CA 1
ATOM 2452 C C . LYS A 1 306 ? 35.150 -4.131 -38.678 1.00 95.94 306 LYS A C 1
ATOM 2454 O O . LYS A 1 306 ? 35.627 -4.044 -39.807 1.00 95.94 306 LYS A O 1
ATOM 2459 N N . GLU A 1 307 ? 34.050 -4.832 -38.406 1.00 95.12 307 GLU A N 1
ATOM 2460 C CA . GLU A 1 307 ? 33.330 -5.623 -39.412 1.00 95.12 307 GLU A CA 1
ATOM 2461 C C . GLU A 1 307 ? 32.782 -4.749 -40.552 1.00 95.12 307 GLU A C 1
ATOM 2463 O O . GLU A 1 307 ? 32.929 -5.089 -41.727 1.00 95.12 307 GLU A O 1
ATOM 2468 N N . GLY A 1 308 ? 32.192 -3.597 -40.225 1.00 93.62 308 GLY A N 1
ATOM 2469 C CA . GLY A 1 308 ? 31.680 -2.633 -41.195 1.00 93.62 308 GLY A CA 1
ATOM 2470 C C . GLY A 1 308 ? 32.776 -2.081 -42.106 1.00 93.62 308 GLY A C 1
ATOM 2471 O O . GLY A 1 308 ? 32.583 -2.005 -43.321 1.00 93.62 308 GLY A O 1
ATOM 2472 N N . LEU A 1 309 ? 33.955 -1.773 -41.554 1.00 92.88 309 LEU A N 1
ATOM 2473 C CA . LEU A 1 309 ? 35.103 -1.302 -42.330 1.00 92.88 309 LEU A CA 1
ATOM 2474 C C . LEU A 1 309 ? 35.676 -2.394 -43.247 1.00 92.88 309 LEU A C 1
ATOM 2476 O O . LEU A 1 309 ? 36.004 -2.120 -44.401 1.00 92.88 309 LEU A O 1
ATOM 2480 N N . GLU A 1 310 ? 35.792 -3.633 -42.768 1.00 93.19 310 GLU A N 1
ATOM 2481 C CA . GLU A 1 310 ? 36.192 -4.770 -43.607 1.00 93.19 310 GLU A CA 1
ATOM 2482 C C . GLU A 1 310 ? 35.200 -5.015 -44.742 1.00 93.19 310 GLU A C 1
ATOM 2484 O O . GLU A 1 310 ? 35.590 -5.313 -45.873 1.00 93.19 310 GLU A O 1
ATOM 2489 N N . TRP A 1 311 ? 33.908 -4.881 -44.451 1.00 89.75 311 TRP A N 1
ATOM 2490 C CA . TRP A 1 311 ? 32.863 -5.060 -45.444 1.00 89.75 311 TRP A CA 1
ATOM 2491 C C . TRP A 1 311 ? 32.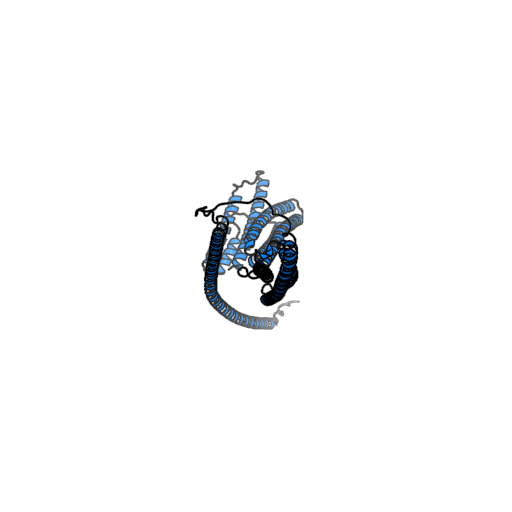898 -3.958 -46.505 1.00 89.75 311 TRP A C 1
ATOM 2493 O O . TRP A 1 311 ? 32.807 -4.263 -47.695 1.00 89.75 311 TRP A O 1
ATOM 2503 N N . LYS A 1 312 ? 33.159 -2.711 -46.095 1.00 90.12 312 LYS A N 1
ATOM 2504 C CA . LYS A 1 312 ? 33.421 -1.603 -47.017 1.00 90.12 312 LYS A CA 1
ATOM 2505 C C . LYS A 1 312 ? 34.600 -1.906 -47.945 1.00 90.12 312 LYS A C 1
ATOM 2507 O O . LYS A 1 312 ? 34.451 -1.799 -49.155 1.00 90.12 312 LYS A O 1
ATOM 2512 N N . LYS A 1 313 ? 35.742 -2.356 -47.409 1.00 91.06 313 LYS A N 1
ATOM 2513 C CA . LYS A 1 313 ? 36.918 -2.712 -48.229 1.00 91.06 313 LYS A CA 1
ATOM 2514 C C . LYS A 1 313 ? 36.581 -3.766 -49.286 1.00 91.06 313 LYS A C 1
ATOM 2516 O O . LYS A 1 313 ? 36.923 -3.595 -50.450 1.00 91.06 313 LYS A O 1
ATOM 2521 N N . LYS A 1 314 ? 35.849 -4.819 -48.903 1.00 88.44 314 LYS A N 1
ATOM 2522 C CA . LYS A 1 314 ? 35.390 -5.863 -49.839 1.00 88.44 314 LYS A CA 1
ATOM 2523 C C . LYS A 1 314 ? 34.484 -5.301 -50.935 1.00 88.44 314 LYS A C 1
ATOM 2525 O O . LYS A 1 314 ? 34.542 -5.768 -52.071 1.00 88.44 314 LYS A O 1
ATOM 2530 N N . PHE A 1 315 ? 33.640 -4.329 -50.598 1.00 84.69 315 PHE A N 1
ATOM 2531 C CA . PHE A 1 315 ? 32.777 -3.656 -51.562 1.00 84.69 315 PHE A CA 1
ATOM 2532 C C . PHE A 1 315 ? 33.585 -2.800 -52.546 1.00 84.69 315 PHE A C 1
ATOM 2534 O O . PHE A 1 315 ? 33.419 -2.953 -53.757 1.00 84.69 315 PHE A O 1
ATOM 2541 N N . ASP A 1 316 ? 34.501 -1.974 -52.037 1.00 83.56 316 ASP A N 1
ATOM 2542 C CA . ASP A 1 316 ? 35.372 -1.115 -52.844 1.00 83.56 316 ASP A CA 1
ATOM 2543 C C . ASP A 1 316 ? 36.243 -1.960 -53.802 1.00 83.56 316 ASP A C 1
ATOM 2545 O O . ASP A 1 316 ? 36.322 -1.681 -54.998 1.00 83.56 316 ASP A O 1
ATOM 2549 N N . GLU A 1 317 ? 36.819 -3.071 -53.326 1.00 85.75 317 GLU A N 1
ATOM 2550 C CA . GLU A 1 317 ? 37.595 -4.013 -54.151 1.00 85.75 317 GLU A CA 1
ATOM 2551 C C . GLU A 1 317 ? 36.756 -4.691 -55.249 1.00 85.75 317 GLU A C 1
ATOM 2553 O O . GLU A 1 317 ? 37.238 -4.919 -56.363 1.00 85.75 317 GLU A O 1
ATOM 2558 N N . ALA A 1 318 ? 35.495 -5.026 -54.958 1.00 80.06 318 ALA A N 1
ATOM 2559 C CA . ALA A 1 318 ? 34.586 -5.621 -55.936 1.00 80.06 318 ALA A CA 1
ATOM 2560 C C . ALA A 1 318 ? 34.162 -4.620 -57.024 1.00 80.06 318 ALA A C 1
ATOM 2562 O O . ALA A 1 318 ? 33.942 -5.027 -58.167 1.00 80.06 318 ALA A O 1
ATOM 2563 N N . ALA A 1 319 ? 34.064 -3.329 -56.691 1.00 70.38 319 ALA A N 1
ATOM 2564 C CA . ALA A 1 319 ? 33.807 -2.268 -57.661 1.00 70.38 319 ALA A CA 1
ATOM 2565 C C . ALA A 1 319 ? 35.000 -2.087 -58.616 1.00 70.38 319 ALA A C 1
ATOM 2567 O O . ALA A 1 319 ? 34.815 -2.089 -59.835 1.00 70.38 319 ALA A O 1
ATOM 2568 N N . VAL A 1 320 ? 36.227 -2.055 -58.081 1.00 72.12 320 VAL A N 1
ATOM 2569 C CA . VAL A 1 320 ? 37.460 -1.901 -58.877 1.00 72.12 320 VAL A CA 1
ATOM 2570 C C . VAL A 1 320 ? 37.675 -3.066 -59.848 1.00 72.12 320 VAL A C 1
ATOM 2572 O O . VAL A 1 320 ? 38.154 -2.846 -60.954 1.00 72.12 320 VAL A O 1
ATOM 2575 N N . LYS A 1 321 ? 37.284 -4.302 -59.502 1.00 70.00 321 LYS A N 1
ATOM 2576 C CA . LYS A 1 321 ? 37.398 -5.462 -60.414 1.00 70.00 321 LYS A CA 1
ATOM 2577 C C . LYS A 1 321 ? 36.423 -5.434 -61.598 1.00 70.00 321 LYS A C 1
ATOM 2579 O O . LYS A 1 321 ? 36.702 -6.076 -62.605 1.00 70.00 321 LYS A O 1
ATOM 2584 N N . LYS A 1 322 ? 35.313 -4.689 -61.518 1.00 59.78 322 LYS A N 1
ATOM 2585 C CA . LYS A 1 322 ? 34.321 -4.588 -62.608 1.00 59.78 322 LYS A CA 1
ATOM 2586 C C . LYS A 1 322 ? 34.667 -3.532 -63.665 1.00 59.78 322 LYS A C 1
ATOM 2588 O O . LYS A 1 322 ? 34.255 -3.674 -64.812 1.00 59.78 322 LYS A O 1
ATOM 2593 N N . GLU A 1 323 ? 35.440 -2.501 -63.324 1.00 54.47 323 GLU A N 1
ATOM 2594 C CA . GLU A 1 323 ? 35.912 -1.497 -64.294 1.00 54.47 323 GLU A CA 1
ATOM 2595 C C . GLU A 1 323 ? 36.860 -2.026 -65.398 1.00 54.47 323 GLU A C 1
ATOM 2597 O O . GLU A 1 323 ? 36.694 -1.611 -66.551 1.00 54.47 323 GLU A O 1
ATOM 2602 N N . PRO A 1 324 ? 37.842 -2.916 -65.134 1.00 52.75 324 PRO A N 1
ATOM 2603 C CA . PRO A 1 324 ? 38.742 -3.417 -66.173 1.00 52.75 324 PRO A CA 1
ATOM 2604 C C . PRO A 1 324 ? 38.054 -4.369 -67.164 1.00 52.75 324 PRO A C 1
ATOM 2606 O O . PRO A 1 324 ? 38.347 -4.285 -68.354 1.00 52.75 324 PRO A O 1
ATOM 2609 N N . GLU A 1 325 ? 37.081 -5.186 -66.739 1.00 50.06 325 GLU A N 1
ATOM 2610 C CA . GLU A 1 325 ? 36.326 -6.070 -67.653 1.00 50.06 325 GLU A CA 1
ATOM 2611 C C . GLU A 1 325 ? 35.462 -5.293 -68.662 1.00 50.06 325 GLU A C 1
ATOM 2613 O O . GLU A 1 325 ? 35.258 -5.742 -69.792 1.00 50.06 325 GLU A O 1
ATOM 2618 N N . ILE A 1 326 ? 34.965 -4.108 -68.289 1.00 52.47 326 ILE A N 1
ATOM 2619 C CA . ILE A 1 326 ? 34.205 -3.242 -69.204 1.00 52.47 326 ILE A CA 1
ATOM 2620 C C . ILE A 1 326 ? 35.153 -2.569 -70.208 1.00 52.47 326 ILE A C 1
ATOM 2622 O O . ILE A 1 326 ? 34.828 -2.477 -71.391 1.00 52.47 326 ILE A O 1
ATOM 2626 N N . LYS A 1 327 ? 36.357 -2.160 -69.782 1.00 51.56 327 LYS A N 1
ATOM 2627 C CA . LYS A 1 327 ? 37.371 -1.600 -70.695 1.00 51.56 327 LYS A CA 1
ATOM 2628 C C . LYS A 1 327 ? 37.926 -2.640 -71.674 1.00 51.56 327 LYS A C 1
ATOM 2630 O O . LYS A 1 327 ? 38.200 -2.278 -72.813 1.00 51.56 327 LYS A O 1
ATOM 2635 N N . GLU A 1 328 ? 38.035 -3.906 -71.272 1.00 45.62 328 GLU A N 1
ATOM 2636 C CA . GLU A 1 328 ? 38.481 -5.003 -72.144 1.00 45.62 328 GLU A CA 1
ATOM 2637 C C . GLU A 1 328 ? 37.402 -5.440 -73.155 1.00 45.62 328 GLU A C 1
ATOM 2639 O O . GLU A 1 328 ? 37.713 -5.721 -74.311 1.00 45.62 328 GLU A O 1
ATOM 2644 N N . LYS A 1 329 ? 36.111 -5.411 -72.790 1.00 49.50 329 LYS A N 1
ATOM 2645 C CA . LYS A 1 329 ? 35.020 -5.673 -73.753 1.00 49.50 329 LYS A CA 1
ATOM 2646 C C . LYS A 1 329 ? 34.844 -4.549 -74.784 1.00 49.50 329 LYS A C 1
ATOM 2648 O O . LYS A 1 329 ? 34.577 -4.836 -75.949 1.00 49.50 329 LYS A O 1
ATOM 2653 N N . VAL A 1 330 ? 35.082 -3.289 -74.407 1.00 44.66 330 VAL A N 1
ATOM 2654 C CA . VAL A 1 330 ? 34.988 -2.135 -75.325 1.00 44.66 330 VAL A CA 1
ATOM 2655 C C . VAL A 1 330 ? 36.142 -2.089 -76.344 1.00 44.66 330 VAL A C 1
ATOM 2657 O O . VAL A 1 330 ? 35.949 -1.619 -77.466 1.00 44.66 330 VAL A O 1
ATOM 2660 N N . THR A 1 331 ? 37.331 -2.616 -76.031 1.00 43.09 331 THR A N 1
ATOM 2661 C CA . THR A 1 331 ? 38.427 -2.738 -77.016 1.00 43.09 331 THR A CA 1
ATOM 2662 C C . THR A 1 331 ? 38.234 -3.885 -78.012 1.00 43.09 331 THR A C 1
ATOM 2664 O O . THR A 1 331 ? 38.790 -3.819 -79.110 1.00 43.09 331 THR A O 1
ATOM 2667 N N . VAL A 1 332 ? 37.423 -4.901 -77.691 1.00 46.34 332 VAL A N 1
ATOM 2668 C CA . VAL A 1 332 ? 37.098 -6.001 -78.620 1.00 46.34 332 VAL A CA 1
ATOM 2669 C C . VAL A 1 332 ? 35.963 -5.623 -79.583 1.00 46.34 332 VAL A C 1
ATOM 2671 O O . VAL A 1 332 ? 36.036 -5.984 -80.758 1.00 46.34 332 VAL A O 1
ATOM 2674 N N . GLU A 1 333 ? 34.967 -4.836 -79.159 1.00 46.97 333 GLU A N 1
ATOM 2675 C CA . GLU A 1 333 ? 33.917 -4.342 -80.073 1.00 46.97 333 GLU A CA 1
ATOM 2676 C C . GLU A 1 333 ? 34.424 -3.253 -81.033 1.00 46.97 333 GLU A C 1
ATOM 2678 O O . GLU A 1 333 ? 34.125 -3.317 -82.225 1.00 46.97 333 GLU A O 1
ATOM 2683 N N . LYS A 1 334 ? 35.322 -2.355 -80.596 1.00 49.16 334 LYS A N 1
ATOM 2684 C CA . LYS A 1 334 ? 35.949 -1.370 -81.504 1.00 49.16 334 LYS A CA 1
ATOM 2685 C C . LYS A 1 334 ? 36.856 -1.973 -82.583 1.00 49.16 334 LYS A C 1
ATOM 2687 O O . LYS A 1 334 ? 37.126 -1.304 -83.574 1.00 49.16 334 LYS A O 1
ATOM 2692 N N . LYS A 1 335 ? 37.315 -3.221 -82.431 1.00 46.19 335 LYS A N 1
ATOM 2693 C CA . LYS A 1 335 ? 38.021 -3.945 -83.506 1.00 46.19 335 LYS A CA 1
ATOM 2694 C C . LYS A 1 335 ? 37.081 -4.653 -84.485 1.00 46.19 335 LYS A C 1
ATOM 2696 O O . LYS A 1 335 ? 37.526 -4.973 -85.577 1.00 46.19 335 LYS A O 1
ATOM 2701 N N . LYS A 1 336 ? 35.809 -4.874 -84.134 1.00 46.47 336 LYS A N 1
ATOM 2702 C CA . LYS A 1 336 ? 34.813 -5.487 -85.032 1.00 46.47 336 LYS A CA 1
ATOM 2703 C C . LYS A 1 336 ? 33.977 -4.476 -85.819 1.00 46.47 336 LYS A C 1
ATOM 2705 O O . LYS A 1 336 ? 33.433 -4.849 -86.851 1.00 46.47 336 LYS A O 1
ATOM 2710 N N . GLU A 1 337 ? 33.898 -3.218 -85.385 1.00 44.84 337 GLU A N 1
ATOM 2711 C CA . GLU A 1 337 ? 33.274 -2.148 -86.184 1.00 44.84 337 GLU A CA 1
ATOM 2712 C C . GLU A 1 337 ? 34.214 -1.555 -87.247 1.00 44.84 337 GLU A C 1
ATOM 2714 O O . GLU A 1 337 ? 33.742 -1.130 -88.295 1.00 44.84 337 GLU A O 1
ATOM 2719 N N . ALA A 1 338 ? 35.538 -1.620 -87.057 1.00 42.16 338 ALA A N 1
ATOM 2720 C CA . ALA A 1 338 ? 36.507 -1.115 -88.038 1.00 42.16 338 ALA A CA 1
ATOM 2721 C C . ALA A 1 338 ? 36.672 -1.997 -89.300 1.00 42.16 338 ALA A C 1
ATOM 2723 O O . ALA A 1 338 ? 37.294 -1.557 -90.259 1.00 42.16 338 ALA A O 1
ATOM 2724 N N . GLU A 1 339 ? 36.106 -3.211 -89.332 1.00 42.88 339 GLU A N 1
ATOM 2725 C CA . GLU A 1 339 ? 36.091 -4.098 -90.517 1.00 42.88 339 GLU A CA 1
ATOM 2726 C C . GLU A 1 339 ? 34.734 -4.107 -91.254 1.00 42.88 339 GLU A C 1
ATOM 2728 O O . GLU A 1 339 ? 34.554 -4.862 -92.206 1.00 42.88 339 GLU A O 1
ATOM 2733 N N . LYS A 1 340 ? 33.759 -3.279 -90.843 1.00 45.59 340 LYS A N 1
ATOM 2734 C CA . LYS A 1 340 ? 32.420 -3.222 -91.468 1.00 45.59 340 LYS A CA 1
ATOM 2735 C C . LYS A 1 340 ? 32.038 -1.881 -92.104 1.00 45.59 340 LYS A C 1
ATOM 2737 O O . LYS A 1 340 ? 30.933 -1.768 -92.624 1.00 45.59 340 LYS A O 1
ATOM 2742 N N . GLU A 1 341 ? 32.945 -0.907 -92.134 1.00 40.50 341 GLU A N 1
ATOM 2743 C CA . GLU A 1 341 ? 32.782 0.358 -92.876 1.00 40.50 341 GLU A CA 1
ATOM 2744 C C . GLU A 1 341 ? 33.531 0.378 -94.226 1.00 40.50 341 GLU A C 1
ATOM 2746 O O . GLU A 1 341 ? 33.697 1.432 -94.832 1.00 40.50 341 GLU A O 1
ATOM 2751 N N . GLU A 1 342 ? 33.941 -0.785 -94.747 1.00 42.38 342 GLU A N 1
ATOM 2752 C CA . GLU A 1 342 ? 34.497 -0.929 -96.103 1.00 42.38 342 GLU A CA 1
ATOM 2753 C C . GLU A 1 342 ? 33.488 -1.551 -97.086 1.00 42.38 342 GLU A C 1
ATOM 2755 O O . GLU A 1 342 ? 33.864 -2.233 -98.025 1.00 42.38 342 GLU A O 1
ATOM 2760 N N . GLU A 1 343 ? 32.180 -1.353 -96.904 1.00 44.19 343 GLU A N 1
ATOM 2761 C CA . GLU A 1 343 ? 31.215 -1.713 -97.951 1.00 44.19 343 GLU A CA 1
ATOM 2762 C C . GLU A 1 343 ? 29.888 -0.977 -97.760 1.00 44.19 343 GLU A C 1
ATOM 2764 O O . GLU A 1 343 ? 28.924 -1.526 -97.242 1.00 44.19 343 GLU A O 1
ATOM 2769 N N . THR A 1 344 ? 29.850 0.311 -98.111 1.00 39.69 344 THR A N 1
ATOM 2770 C CA . THR A 1 344 ? 28.707 1.014 -98.737 1.00 39.69 344 THR A CA 1
ATOM 2771 C C . THR A 1 344 ? 28.907 2.522 -98.622 1.00 39.69 344 THR A C 1
ATOM 2773 O O . THR A 1 344 ? 28.666 3.094 -97.572 1.00 39.69 344 THR A O 1
ATOM 2776 N N . LEU A 1 345 ? 29.311 3.174 -99.720 1.00 36.38 345 LEU A N 1
ATOM 2777 C CA . LEU A 1 345 ? 28.845 4.512 -100.128 1.00 36.38 345 LEU A CA 1
ATOM 2778 C C . LEU A 1 345 ? 29.545 4.926 -101.432 1.00 36.38 345 LEU A C 1
ATOM 2780 O O . LEU A 1 345 ? 30.563 5.608 -101.447 1.00 36.38 345 LEU A O 1
ATOM 2784 N N . VAL A 1 346 ? 28.956 4.521 -102.558 1.00 39.91 346 VAL A N 1
ATOM 2785 C CA . VAL A 1 346 ? 29.192 5.131 -103.872 1.00 39.91 346 VAL A CA 1
ATOM 2786 C C . VAL A 1 346 ? 27.836 5.585 -104.415 1.00 39.91 346 VAL A C 1
ATOM 2788 O O . VAL A 1 346 ? 26.925 4.770 -104.542 1.00 39.91 346 VAL A O 1
ATOM 2791 N N . LYS A 1 347 ? 27.776 6.878 -104.781 1.00 42.09 347 LYS A N 1
ATOM 2792 C CA . LYS A 1 347 ? 26.724 7.648 -105.491 1.00 42.09 347 LYS A CA 1
ATOM 2793 C C . LYS A 1 347 ? 25.686 8.378 -104.620 1.00 42.09 347 LYS A C 1
ATOM 2795 O O . LYS A 1 347 ? 24.576 7.895 -104.434 1.00 42.09 347 LYS A O 1
ATOM 2800 N N . LYS A 1 348 ? 25.962 9.640 -104.264 1.00 42.53 348 LYS A N 1
ATOM 2801 C CA . LYS A 1 348 ? 25.807 10.795 -105.178 1.00 42.53 348 LYS A CA 1
ATOM 2802 C C . LYS A 1 348 ? 26.387 12.091 -104.577 1.00 42.53 348 LYS A C 1
ATOM 2804 O O . LYS A 1 348 ? 25.865 12.629 -103.608 1.00 42.53 348 LYS A O 1
ATOM 2809 N N . GLU A 1 349 ? 27.471 12.534 -105.209 1.00 32.22 349 GLU A N 1
ATOM 2810 C CA . GLU A 1 349 ? 27.854 13.915 -105.562 1.00 32.22 349 GLU A CA 1
ATOM 2811 C C . GLU A 1 349 ? 26.644 14.835 -105.869 1.00 32.22 349 GLU A C 1
ATOM 2813 O O . GLU A 1 349 ? 25.614 14.343 -106.328 1.00 32.22 349 GLU A O 1
ATOM 2818 N N . GLU A 1 350 ? 26.655 16.164 -105.706 1.00 34.84 350 GLU A N 1
ATOM 2819 C CA . GLU A 1 350 ? 27.735 17.149 -105.524 1.00 34.84 350 GLU A CA 1
ATOM 2820 C C . GLU A 1 350 ? 27.113 18.531 -105.165 1.00 34.84 350 GLU A C 1
ATOM 2822 O O . GLU A 1 350 ? 26.072 18.877 -105.719 1.00 34.84 350 GLU A O 1
ATOM 2827 N N . VAL A 1 351 ? 27.829 19.326 -104.338 1.00 38.56 351 VAL A N 1
ATOM 2828 C CA . VAL A 1 351 ? 28.104 20.792 -104.493 1.00 38.56 351 VAL A CA 1
ATOM 2829 C C . VAL A 1 351 ? 26.926 21.775 -104.232 1.00 38.56 351 VAL A C 1
ATOM 2831 O O . VAL A 1 351 ? 25.834 21.605 -104.741 1.00 38.56 351 VAL A O 1
ATOM 2834 N N . SER A 1 352 ? 27.027 22.884 -103.479 1.00 30.52 352 SER A N 1
ATOM 2835 C CA . SER A 1 352 ? 28.160 23.635 -102.919 1.00 30.52 352 SER A CA 1
ATOM 2836 C C . SER A 1 352 ? 27.716 24.618 -101.807 1.00 30.52 352 SER A C 1
ATOM 2838 O O . SER A 1 352 ? 26.700 25.291 -101.915 1.00 30.52 352 SER A O 1
ATOM 2840 N N . SER A 1 353 ? 28.554 24.671 -100.765 1.00 39.94 353 SER A N 1
ATOM 2841 C CA . SER A 1 353 ? 29.159 25.817 -100.049 1.00 39.94 353 SER A CA 1
ATOM 2842 C C . SER A 1 353 ? 28.369 27.051 -99.561 1.00 39.94 353 SER A C 1
ATOM 2844 O O . SER A 1 353 ? 27.869 27.836 -100.354 1.00 39.94 353 SER A O 1
ATOM 2846 N N . LYS A 1 354 ? 28.604 27.325 -98.260 1.00 35.78 354 LYS A N 1
ATOM 2847 C CA . LYS A 1 354 ? 28.692 28.623 -97.541 1.00 35.78 354 LYS A CA 1
ATOM 2848 C C . LYS A 1 354 ? 27.397 29.418 -97.319 1.00 35.78 354 LYS A C 1
ATOM 2850 O O . LYS A 1 354 ? 26.908 30.071 -98.225 1.00 35.78 354 LYS A O 1
ATOM 2855 N N . ASP A 1 355 ? 26.929 29.486 -96.070 1.00 30.45 355 ASP A N 1
ATOM 2856 C CA . ASP A 1 355 ? 27.309 30.592 -95.174 1.00 30.45 355 ASP A CA 1
ATOM 2857 C C . ASP A 1 355 ? 26.790 30.405 -93.735 1.00 30.45 355 ASP A C 1
ATOM 2859 O O . ASP A 1 355 ? 26.053 29.480 -93.403 1.00 30.45 355 ASP A O 1
ATOM 2863 N N . GLU A 1 356 ? 27.318 31.263 -92.878 1.00 33.62 356 GLU A N 1
ATOM 2864 C CA . GLU A 1 356 ? 27.509 31.184 -91.440 1.00 33.62 356 GLU A CA 1
ATOM 2865 C C . GLU A 1 356 ? 26.264 31.259 -90.526 1.00 33.62 356 GLU A C 1
ATOM 2867 O O . GLU A 1 356 ? 25.236 31.851 -90.832 1.00 33.62 356 GLU A O 1
ATOM 2872 N N . LEU A 1 357 ? 26.476 30.760 -89.297 1.00 41.56 357 LEU A N 1
ATOM 2873 C CA . LEU A 1 357 ? 25.990 31.319 -88.023 1.00 41.56 357 LEU A CA 1
ATOM 2874 C C . LEU A 1 357 ? 24.483 31.603 -87.861 1.00 41.56 357 LEU A C 1
ATOM 2876 O O . LEU A 1 357 ? 24.003 32.702 -88.121 1.00 41.56 357 LEU A O 1
ATOM 2880 N N . LYS A 1 358 ? 23.804 30.677 -87.167 1.00 39.12 358 LYS A N 1
ATOM 2881 C CA . LYS A 1 358 ? 23.034 30.887 -85.911 1.00 39.12 358 LYS A CA 1
ATOM 2882 C C . LYS A 1 358 ? 21.947 29.817 -85.796 1.00 39.12 358 LYS A C 1
ATOM 2884 O O . LYS A 1 358 ? 20.831 30.007 -86.266 1.00 39.12 358 LYS A O 1
ATOM 2889 N N . VAL A 1 359 ? 22.226 28.740 -85.064 1.00 34.75 359 VAL A N 1
ATOM 2890 C CA . VAL A 1 359 ? 21.163 27.910 -84.480 1.00 34.75 359 VAL A CA 1
ATOM 2891 C C . VAL A 1 359 ? 21.311 27.938 -82.967 1.00 34.75 359 VAL A C 1
ATOM 2893 O O . VAL A 1 359 ? 22.401 27.844 -82.404 1.00 34.75 359 VAL A O 1
ATOM 2896 N N . LYS A 1 360 ? 20.180 28.247 -82.345 1.00 37.22 360 LYS A N 1
ATOM 2897 C CA . LYS A 1 360 ? 20.004 28.693 -80.974 1.00 37.22 360 LYS A CA 1
ATOM 2898 C C . LYS A 1 360 ? 20.469 27.637 -79.973 1.00 37.22 360 LYS A C 1
ATOM 2900 O O . LYS A 1 360 ? 20.133 26.465 -80.080 1.00 37.22 360 LYS A O 1
ATOM 2905 N N . LYS A 1 361 ? 21.175 28.121 -78.948 1.00 40.00 361 LYS A N 1
ATOM 2906 C CA . LYS A 1 361 ? 21.277 27.494 -77.629 1.00 40.00 361 LYS A CA 1
ATOM 2907 C C . LYS A 1 361 ? 19.872 27.120 -77.144 1.00 40.00 361 LYS A C 1
ATOM 2909 O O . LYS A 1 361 ? 19.121 28.014 -76.768 1.00 40.00 361 LYS A O 1
ATOM 2914 N N . GLU A 1 362 ? 19.574 25.834 -77.056 1.00 37.25 362 GLU A N 1
ATOM 2915 C CA . GLU A 1 362 ? 18.609 25.318 -76.090 1.00 37.25 362 GLU A CA 1
ATOM 2916 C C . GLU A 1 362 ? 19.413 24.494 -75.088 1.00 37.25 362 GLU A C 1
ATOM 2918 O O . GLU A 1 362 ? 19.818 23.357 -75.309 1.00 37.25 362 GLU A O 1
ATOM 2923 N N . LYS A 1 363 ? 19.840 25.211 -74.051 1.00 42.12 363 LYS A N 1
ATOM 2924 C CA . LYS A 1 363 ? 20.779 24.774 -73.032 1.00 42.12 363 LYS A CA 1
ATOM 2925 C C . LYS A 1 363 ? 19.973 24.590 -71.750 1.00 42.12 363 LYS A C 1
ATOM 2927 O O . LYS A 1 363 ? 19.508 25.581 -71.204 1.00 42.12 363 LYS A O 1
ATOM 2932 N N . VAL A 1 364 ? 19.930 23.348 -71.264 1.00 46.66 364 VAL A N 1
ATOM 2933 C CA . VAL A 1 364 ? 19.931 22.980 -69.836 1.00 46.66 364 VAL A CA 1
ATOM 2934 C C . VAL A 1 364 ? 18.765 23.531 -69.003 1.00 46.66 364 VAL A C 1
ATOM 2936 O O . VAL A 1 364 ? 18.872 24.620 -68.443 1.00 46.66 364 VAL A O 1
ATOM 2939 N N . THR A 1 365 ? 17.722 22.723 -68.786 1.00 39.94 365 THR A N 1
ATOM 2940 C CA . THR A 1 365 ? 16.693 23.007 -67.761 1.00 39.94 365 THR A CA 1
ATOM 2941 C C . THR A 1 365 ? 16.102 21.776 -67.053 1.00 39.94 365 THR A C 1
ATOM 2943 O O . THR A 1 365 ? 14.977 21.855 -66.582 1.00 39.94 365 THR A O 1
ATOM 2946 N N . GLU A 1 366 ? 16.837 20.672 -66.866 1.00 41.56 366 GLU A N 1
ATOM 2947 C CA . GLU A 1 366 ? 16.362 19.577 -65.978 1.00 41.56 366 GLU A CA 1
ATOM 2948 C C . GLU A 1 366 ? 17.266 19.278 -64.769 1.00 41.56 366 GLU A C 1
ATOM 2950 O O . GLU A 1 366 ? 16.808 18.706 -63.785 1.00 41.56 366 GLU A O 1
ATOM 2955 N N . GLU A 1 367 ? 18.502 19.783 -64.728 1.00 44.41 367 GLU A N 1
ATOM 2956 C CA . GLU A 1 367 ? 19.431 19.511 -63.612 1.00 44.41 367 GLU A CA 1
ATOM 2957 C C . GLU A 1 367 ? 19.482 20.619 -62.534 1.00 44.41 367 GLU A C 1
ATOM 2959 O O . GLU A 1 367 ? 20.271 20.560 -61.596 1.00 44.41 367 GLU A O 1
ATOM 2964 N N . LYS A 1 368 ? 18.627 21.650 -62.633 1.00 47.19 368 LYS A N 1
ATOM 2965 C CA . LYS A 1 368 ? 18.561 22.764 -61.658 1.00 47.19 368 LYS A CA 1
ATOM 2966 C C . LYS A 1 368 ? 17.461 22.635 -60.598 1.00 47.19 368 LYS A C 1
ATOM 2968 O O . LYS A 1 368 ? 17.373 23.498 -59.727 1.00 47.19 368 LYS A O 1
ATOM 2973 N N . VAL A 1 369 ? 16.647 21.578 -60.644 1.00 43.22 369 VAL A N 1
ATOM 2974 C CA . VAL A 1 369 ? 15.524 21.386 -59.706 1.00 43.22 369 VAL A CA 1
ATOM 2975 C C . VAL A 1 369 ? 15.932 20.600 -58.446 1.00 43.22 369 VAL A C 1
ATOM 2977 O O . VAL A 1 369 ? 15.342 20.812 -57.392 1.00 43.22 369 VAL A O 1
ATOM 2980 N N . SER A 1 370 ? 16.999 19.789 -58.475 1.00 55.62 370 SER A N 1
ATOM 2981 C CA . SER A 1 370 ? 17.388 18.953 -57.319 1.00 55.62 370 SER A CA 1
ATOM 2982 C C . SER A 1 370 ? 18.256 19.660 -56.266 1.00 55.62 370 SER A C 1
ATOM 2984 O O . SER A 1 370 ? 18.170 19.333 -55.084 1.00 55.62 370 SER A O 1
ATOM 2986 N N . VAL A 1 371 ? 19.065 20.654 -56.656 1.00 52.97 371 VAL A N 1
ATOM 2987 C CA . VAL A 1 371 ? 19.978 21.349 -55.724 1.00 52.97 371 VAL A CA 1
ATOM 2988 C C . VAL A 1 371 ? 19.207 22.256 -54.758 1.00 52.97 371 VAL A C 1
ATOM 2990 O O . VAL A 1 371 ? 19.479 22.235 -53.563 1.00 52.97 371 VAL A O 1
ATOM 2993 N N . LYS A 1 372 ? 18.168 22.963 -55.234 1.00 65.25 372 LYS A N 1
ATOM 2994 C CA . LYS A 1 372 ? 17.321 23.808 -54.370 1.00 65.25 372 LYS A CA 1
ATOM 2995 C C . LYS A 1 372 ? 16.553 23.006 -53.317 1.00 65.25 372 LYS A C 1
ATOM 2997 O O . LYS A 1 372 ? 16.494 23.428 -52.171 1.00 65.25 372 LYS A O 1
ATOM 3002 N N . GLN A 1 373 ? 16.026 21.835 -53.680 1.00 66.56 373 GLN A N 1
ATOM 3003 C CA . GLN A 1 373 ? 15.306 20.975 -52.734 1.00 66.56 373 GLN A CA 1
ATOM 3004 C C . GLN A 1 373 ? 16.242 20.359 -51.684 1.00 66.56 373 GLN A C 1
ATOM 3006 O O . GLN A 1 373 ? 15.851 20.214 -50.530 1.00 66.56 373 GLN A O 1
ATOM 3011 N N . MET A 1 374 ? 17.487 20.031 -52.050 1.00 56.56 374 MET A N 1
ATOM 3012 C CA . MET A 1 374 ? 18.500 19.550 -51.100 1.00 56.56 374 MET A CA 1
ATOM 3013 C C . MET A 1 374 ? 18.951 20.645 -50.128 1.00 56.56 374 MET A C 1
ATOM 3015 O O . MET A 1 374 ? 19.117 20.361 -48.943 1.00 56.56 374 MET A O 1
ATOM 3019 N N . ASP A 1 375 ? 19.104 21.886 -50.596 1.00 71.12 375 ASP A N 1
ATOM 3020 C CA . ASP A 1 375 ? 19.446 23.023 -49.733 1.00 71.12 375 ASP A CA 1
ATOM 3021 C C . ASP A 1 375 ? 18.291 23.386 -48.783 1.00 71.12 375 ASP A C 1
ATOM 3023 O O . ASP A 1 375 ? 18.522 23.630 -47.599 1.00 71.12 375 ASP A O 1
ATOM 3027 N N . GLU A 1 376 ? 17.038 23.332 -49.247 1.00 75.12 376 GLU A N 1
ATOM 3028 C CA . GLU A 1 376 ? 15.850 23.501 -48.396 1.00 75.12 376 GLU A CA 1
ATOM 3029 C C . GLU A 1 376 ? 15.734 22.389 -47.343 1.00 75.12 376 GLU A C 1
ATOM 3031 O O . GLU A 1 376 ? 15.488 22.671 -46.169 1.00 75.12 376 GLU A O 1
ATOM 3036 N N . LEU A 1 377 ? 15.986 21.131 -47.723 1.00 66.44 377 LEU A N 1
ATOM 3037 C CA . LEU A 1 377 ? 15.967 20.002 -46.790 1.00 66.44 377 LEU A CA 1
ATOM 3038 C C . LEU A 1 377 ? 17.100 20.093 -45.759 1.00 66.44 377 LEU A C 1
ATOM 3040 O O . LEU A 1 377 ? 16.897 19.796 -44.582 1.00 66.44 377 LEU A O 1
ATOM 3044 N N . LYS A 1 378 ? 18.291 20.536 -46.180 1.00 73.25 378 LYS A N 1
ATOM 3045 C CA . LYS A 1 378 ? 19.437 20.761 -45.294 1.00 73.25 378 LYS A CA 1
ATOM 3046 C C . LYS A 1 378 ? 19.155 21.899 -44.314 1.00 73.25 378 LYS A C 1
ATOM 3048 O O . LYS A 1 378 ? 19.449 21.748 -43.130 1.00 73.25 378 LYS A O 1
ATOM 3053 N N . ASN A 1 379 ? 18.525 22.981 -44.767 1.00 83.62 379 ASN A N 1
ATOM 3054 C CA . ASN A 1 379 ? 18.102 24.077 -43.896 1.00 83.62 379 ASN A CA 1
ATOM 3055 C C . ASN A 1 379 ? 17.042 23.616 -42.886 1.00 83.62 379 ASN A C 1
ATOM 3057 O O . ASN A 1 379 ? 17.224 23.845 -41.695 1.00 83.62 379 ASN A O 1
ATOM 3061 N N . MET A 1 380 ? 16.012 22.874 -43.310 1.00 73.12 380 MET A N 1
ATOM 3062 C CA . MET A 1 380 ? 15.013 22.311 -42.386 1.00 73.12 380 MET A CA 1
ATOM 3063 C C . MET A 1 380 ? 15.632 21.358 -41.356 1.00 73.12 380 MET A C 1
ATOM 3065 O O . MET A 1 380 ? 15.299 21.428 -40.176 1.00 73.12 380 MET A O 1
ATOM 3069 N N . LEU A 1 381 ? 16.575 20.503 -41.765 1.00 64.75 381 LEU A N 1
ATOM 3070 C CA . LEU A 1 381 ? 17.265 19.596 -40.844 1.00 64.75 381 LEU A CA 1
ATOM 3071 C C . LEU A 1 381 ? 18.133 20.355 -39.828 1.00 64.75 381 LEU A C 1
ATOM 3073 O O . LEU A 1 381 ? 18.287 19.913 -38.691 1.00 64.75 381 LEU A O 1
ATOM 3077 N N . THR A 1 382 ? 18.711 21.485 -40.238 1.00 76.31 382 THR A N 1
ATOM 3078 C CA . THR A 1 382 ? 19.526 22.333 -39.358 1.00 76.31 382 THR A CA 1
ATOM 3079 C C . THR A 1 382 ? 18.640 23.049 -38.340 1.00 76.31 382 THR A C 1
ATOM 3081 O O . THR A 1 382 ? 18.935 22.984 -37.150 1.00 76.31 382 THR A O 1
ATOM 3084 N N . VAL A 1 383 ? 17.499 23.596 -38.780 1.00 80.62 383 VAL A N 1
ATOM 3085 C CA . VAL A 1 383 ? 16.483 24.205 -37.903 1.00 80.62 383 VAL A CA 1
ATOM 3086 C C . VAL A 1 383 ? 15.938 23.186 -36.899 1.00 80.62 383 VAL A C 1
ATOM 3088 O O . VAL A 1 383 ? 15.937 23.455 -35.705 1.00 80.62 383 VAL A O 1
ATOM 3091 N N . MET A 1 384 ? 15.583 21.973 -37.337 1.00 71.12 384 MET A N 1
ATOM 3092 C CA . MET A 1 384 ? 15.129 20.916 -36.422 1.00 71.12 384 MET A CA 1
ATOM 3093 C C . MET A 1 384 ? 16.201 20.508 -35.403 1.00 71.12 384 MET A C 1
ATOM 3095 O O . MET A 1 384 ? 15.881 20.226 -34.251 1.00 71.12 384 MET A O 1
ATOM 3099 N N . LYS A 1 385 ? 17.480 20.449 -35.801 1.00 76.25 385 LYS A N 1
ATOM 3100 C CA . LYS A 1 385 ? 18.575 20.162 -34.860 1.00 76.25 385 LYS A CA 1
ATOM 3101 C C . LYS A 1 385 ? 18.722 21.271 -33.823 1.00 76.25 385 LYS A C 1
ATOM 3103 O O . LYS A 1 385 ? 18.902 20.957 -32.651 1.00 76.25 385 LYS A O 1
ATOM 3108 N N . GLU A 1 386 ? 18.637 22.533 -34.233 1.00 81.56 386 GLU A N 1
ATOM 3109 C CA . GLU A 1 386 ? 18.684 23.672 -33.312 1.00 81.56 386 GLU A CA 1
ATOM 3110 C C . GLU A 1 386 ? 17.480 23.692 -32.367 1.00 81.56 386 GLU A C 1
ATOM 3112 O O . GLU A 1 386 ? 17.674 23.873 -31.168 1.00 81.56 386 GLU A O 1
ATOM 3117 N N . GLU A 1 387 ? 16.269 23.414 -32.857 1.00 78.25 387 GLU A N 1
ATOM 3118 C CA . GLU A 1 387 ? 15.063 23.310 -32.026 1.00 78.25 387 GLU A CA 1
ATOM 3119 C C . GLU A 1 387 ? 15.174 22.179 -30.999 1.00 78.25 387 GLU A C 1
ATOM 3121 O O . GLU A 1 387 ? 14.916 22.400 -29.817 1.00 78.25 387 GLU A O 1
ATOM 3126 N N . ILE A 1 388 ? 15.633 20.991 -31.410 1.00 68.88 388 ILE A N 1
ATOM 3127 C CA . ILE A 1 388 ? 15.840 19.861 -30.493 1.00 68.88 388 ILE A CA 1
ATOM 3128 C C . ILE A 1 388 ? 16.897 20.211 -29.440 1.00 68.88 388 ILE A C 1
ATOM 3130 O O . ILE A 1 388 ? 16.696 19.926 -28.261 1.00 68.88 388 ILE A O 1
ATOM 3134 N N . VAL A 1 389 ? 18.007 20.847 -29.830 1.00 71.44 389 VAL A N 1
ATOM 3135 C CA . VAL A 1 389 ? 19.066 21.262 -28.893 1.00 71.44 389 VAL A CA 1
ATOM 3136 C C . VAL A 1 389 ? 18.565 22.343 -27.931 1.00 71.44 389 VAL A C 1
ATOM 3138 O O . VAL A 1 389 ? 18.840 22.263 -26.734 1.00 71.44 389 VAL A O 1
ATOM 3141 N N . GLN A 1 390 ? 17.786 23.318 -28.405 1.00 82.62 390 GLN A N 1
ATOM 3142 C CA . GLN A 1 390 ? 17.178 24.343 -27.553 1.00 82.62 390 GLN A CA 1
ATOM 3143 C C . GLN A 1 390 ? 16.153 23.751 -26.584 1.00 82.62 390 GLN A C 1
ATOM 3145 O O . GLN A 1 390 ? 16.154 24.099 -25.402 1.00 82.62 390 GLN A O 1
ATOM 3150 N N . GLU A 1 391 ? 15.302 22.831 -27.042 1.00 81.81 391 GLU A N 1
ATOM 3151 C CA . GLU A 1 391 ? 14.327 22.160 -26.182 1.00 81.81 391 GLU A CA 1
ATOM 3152 C C . GLU A 1 391 ? 15.028 21.300 -25.121 1.00 81.81 391 GLU A C 1
ATOM 3154 O O . GLU A 1 391 ? 14.612 21.276 -23.959 1.00 81.81 391 GLU A O 1
ATOM 3159 N N . PHE A 1 392 ? 16.132 20.643 -25.490 1.00 74.19 392 PHE A N 1
ATOM 3160 C CA . PHE A 1 392 ? 16.949 19.865 -24.565 1.00 74.19 392 PHE A CA 1
ATOM 3161 C C . PHE A 1 392 ? 17.637 20.756 -23.525 1.00 74.19 392 PHE A C 1
ATOM 3163 O O . PHE A 1 392 ? 17.551 20.462 -22.335 1.00 74.19 392 PHE A O 1
ATOM 3170 N N . ASN A 1 393 ? 18.230 21.881 -23.938 1.00 79.56 393 ASN A N 1
ATOM 3171 C CA . ASN A 1 393 ? 18.838 22.850 -23.021 1.00 79.56 393 ASN A CA 1
ATOM 3172 C C . ASN A 1 393 ? 17.802 23.444 -22.060 1.00 79.56 393 ASN A C 1
ATOM 3174 O O . ASN A 1 393 ? 18.048 23.511 -20.860 1.00 79.56 393 ASN A O 1
ATOM 3178 N N . LYS A 1 394 ? 16.598 23.770 -22.542 1.00 88.44 394 LYS A N 1
ATOM 3179 C CA . LYS A 1 394 ? 15.504 24.264 -21.692 1.00 88.44 394 LYS A CA 1
ATOM 3180 C C . LYS A 1 394 ? 15.045 23.219 -20.669 1.00 88.44 394 LYS A C 1
ATOM 3182 O O . LYS A 1 394 ? 14.751 23.555 -19.520 1.00 88.44 394 LYS A O 1
ATOM 3187 N N . LYS A 1 395 ? 14.984 21.940 -21.062 1.00 84.00 395 LYS A N 1
ATOM 3188 C CA . LYS A 1 395 ? 14.698 20.829 -20.136 1.00 84.00 395 LYS A CA 1
ATOM 3189 C C . LYS A 1 395 ? 15.830 20.637 -19.125 1.00 84.00 395 LYS A C 1
ATOM 3191 O O . LYS A 1 395 ? 15.539 20.374 -17.961 1.00 84.00 395 LYS A O 1
ATOM 3196 N N . PHE A 1 396 ? 17.081 20.813 -19.547 1.00 74.88 396 PHE A N 1
ATOM 3197 C CA . PHE A 1 396 ? 18.260 20.710 -18.690 1.00 74.88 396 PHE A CA 1
ATOM 3198 C C . PHE A 1 396 ? 18.301 21.824 -17.634 1.00 74.88 396 PHE A C 1
ATOM 3200 O O . PHE A 1 396 ? 18.370 21.525 -16.446 1.00 74.88 396 PHE A O 1
ATOM 3207 N N . GLU A 1 397 ? 18.127 23.087 -18.032 1.00 83.94 397 GLU A N 1
ATOM 3208 C CA . GLU A 1 397 ? 18.041 24.228 -17.105 1.00 83.94 397 GLU A CA 1
ATOM 3209 C C . GLU A 1 397 ? 16.865 24.076 -16.124 1.00 83.94 397 GLU A C 1
ATOM 3211 O O . GLU A 1 397 ? 17.009 24.305 -14.923 1.00 83.94 397 GLU A O 1
ATOM 3216 N N . SER A 1 398 ? 15.706 23.602 -16.603 1.00 87.75 398 SER A N 1
ATOM 3217 C CA . SER A 1 398 ? 14.553 23.316 -15.736 1.00 87.75 398 SER A CA 1
ATOM 3218 C C . SER A 1 398 ? 14.840 22.213 -14.710 1.00 87.75 398 SER A C 1
ATOM 3220 O O . SER A 1 398 ? 14.339 22.282 -13.584 1.00 87.75 398 SER A O 1
ATOM 3222 N N . ALA A 1 399 ? 15.618 21.193 -15.080 1.00 76.75 399 ALA A N 1
ATOM 3223 C CA . ALA A 1 399 ? 16.018 20.118 -14.178 1.00 76.75 399 ALA A CA 1
ATOM 3224 C C . ALA A 1 399 ? 17.053 20.599 -13.148 1.00 76.75 399 ALA A C 1
ATOM 3226 O O . ALA A 1 399 ? 16.889 20.327 -11.958 1.00 76.75 399 ALA A O 1
ATOM 3227 N N . GLU A 1 400 ? 18.055 21.379 -13.565 1.00 75.12 400 GLU A N 1
ATOM 3228 C CA . GLU A 1 400 ? 19.019 21.996 -12.645 1.00 75.12 400 GLU A CA 1
ATOM 3229 C C . GLU A 1 400 ? 18.335 22.915 -11.628 1.00 75.12 400 GLU A C 1
ATOM 3231 O O . GLU A 1 400 ? 18.676 22.895 -10.443 1.00 75.12 400 GLU A O 1
ATOM 3236 N N . GLU A 1 401 ? 17.339 23.699 -12.048 1.00 85.88 401 GLU A N 1
ATOM 3237 C CA . GLU A 1 401 ? 16.622 24.577 -11.125 1.00 85.88 401 GLU A CA 1
ATOM 3238 C C . GLU A 1 401 ? 15.769 23.792 -10.114 1.00 85.88 401 GLU A C 1
ATOM 3240 O O . GLU A 1 401 ? 15.697 24.171 -8.940 1.00 85.88 401 GLU A O 1
ATOM 3245 N N . ARG A 1 402 ? 15.157 22.670 -10.526 1.00 81.00 402 ARG A N 1
ATOM 3246 C CA . ARG A 1 402 ? 14.472 21.759 -9.591 1.00 81.00 402 ARG A CA 1
ATOM 3247 C C . ARG A 1 402 ? 15.448 21.175 -8.578 1.00 81.00 402 ARG A C 1
ATOM 3249 O O . ARG A 1 402 ? 15.179 21.264 -7.383 1.00 81.00 402 ARG A O 1
ATOM 3256 N N . HIS A 1 403 ? 16.604 20.693 -9.030 1.00 72.00 403 HIS A N 1
ATOM 3257 C CA . HIS A 1 403 ? 17.632 20.176 -8.132 1.00 72.00 403 HIS A CA 1
ATOM 3258 C C . HIS A 1 403 ? 18.184 21.247 -7.185 1.00 72.00 403 HIS A C 1
ATOM 3260 O O . HIS A 1 403 ? 18.349 20.970 -6.001 1.00 72.00 403 HIS A O 1
ATOM 3266 N N . ARG A 1 404 ? 18.380 22.500 -7.623 1.00 78.19 404 ARG A N 1
ATOM 3267 C CA . ARG A 1 404 ? 18.741 23.598 -6.701 1.00 78.19 404 ARG A CA 1
ATOM 3268 C C . ARG A 1 404 ? 17.672 23.837 -5.635 1.00 78.19 404 ARG A C 1
ATOM 3270 O O . ARG A 1 404 ? 18.018 24.084 -4.481 1.00 78.19 404 ARG A O 1
ATOM 3277 N N . LYS A 1 405 ? 16.385 23.774 -5.996 1.00 80.81 405 LYS A N 1
ATOM 3278 C CA . LYS A 1 405 ? 15.272 23.913 -5.038 1.00 80.81 405 LYS A CA 1
ATOM 3279 C C . LYS A 1 405 ? 15.228 22.745 -4.051 1.00 80.81 405 LYS A C 1
ATOM 3281 O O . LYS A 1 405 ? 14.976 22.975 -2.873 1.00 80.81 405 LYS A O 1
ATOM 3286 N N . GLU A 1 406 ? 15.500 21.525 -4.503 1.00 70.56 406 GLU A N 1
ATOM 3287 C CA . GLU A 1 406 ? 15.600 20.336 -3.646 1.00 70.56 406 GLU A CA 1
ATOM 3288 C C . GLU A 1 406 ? 16.801 20.410 -2.701 1.00 70.56 406 GLU A C 1
ATOM 3290 O O . GLU A 1 406 ? 16.631 20.208 -1.506 1.00 70.56 406 GLU A O 1
ATOM 3295 N N . ILE A 1 407 ? 17.982 20.799 -3.191 1.00 67.31 407 ILE A N 1
ATOM 3296 C CA . ILE A 1 407 ? 19.182 20.996 -2.361 1.00 67.31 407 ILE A CA 1
ATOM 3297 C C . ILE A 1 407 ? 18.938 22.069 -1.296 1.00 67.31 407 ILE A C 1
ATOM 3299 O O . ILE A 1 407 ? 19.333 21.893 -0.147 1.00 67.31 407 ILE A O 1
ATOM 3303 N N . LYS A 1 408 ? 18.237 23.158 -1.640 1.00 76.69 408 LYS A N 1
ATOM 3304 C CA . LYS A 1 408 ? 17.873 24.192 -0.663 1.00 76.69 408 LYS A CA 1
ATOM 3305 C C . LYS A 1 408 ? 16.927 23.654 0.418 1.00 76.69 408 LYS A C 1
ATOM 3307 O O . LYS A 1 408 ? 17.162 23.902 1.592 1.00 76.69 408 LYS A O 1
ATOM 3312 N N . LYS A 1 409 ? 15.922 22.855 0.038 1.00 74.94 409 LYS A N 1
ATOM 3313 C CA . LYS A 1 409 ? 15.043 22.165 1.002 1.00 74.94 409 LYS A CA 1
ATOM 3314 C C . LYS A 1 409 ? 15.806 21.171 1.880 1.00 74.94 409 LYS A C 1
ATOM 3316 O O . LYS A 1 409 ? 15.484 21.035 3.054 1.00 74.94 409 LYS A O 1
ATOM 3321 N N . LEU A 1 410 ? 16.808 20.486 1.325 1.00 60.88 410 LEU A N 1
ATOM 3322 C CA . LEU A 1 410 ? 17.654 19.566 2.082 1.00 60.88 410 LEU A CA 1
ATOM 3323 C C . LEU A 1 410 ? 18.527 20.309 3.101 1.00 60.88 410 LEU A C 1
ATOM 3325 O O . LEU A 1 410 ? 18.637 19.845 4.232 1.00 60.88 410 LEU A O 1
ATOM 3329 N N . ALA A 1 411 ? 19.074 21.474 2.746 1.00 66.62 411 ALA A N 1
ATOM 3330 C CA . ALA A 1 411 ? 19.818 22.318 3.681 1.00 66.62 411 ALA A CA 1
ATOM 3331 C C . ALA A 1 411 ? 18.940 22.787 4.858 1.00 66.62 411 ALA A C 1
ATOM 3333 O O . ALA A 1 411 ? 19.353 22.663 6.010 1.00 66.62 411 ALA A O 1
ATOM 3334 N N . ASP A 1 412 ? 17.705 23.222 4.581 1.00 72.31 412 ASP A N 1
ATOM 3335 C CA . ASP A 1 412 ? 16.735 23.591 5.624 1.00 72.31 412 ASP A CA 1
ATOM 3336 C C . ASP A 1 412 ? 16.390 22.377 6.519 1.00 72.31 412 ASP A C 1
ATOM 3338 O O . ASP A 1 412 ? 16.306 22.493 7.743 1.00 72.31 412 ASP A O 1
ATOM 3342 N N . SER A 1 413 ? 16.270 21.180 5.928 1.00 71.44 413 SER A N 1
ATOM 3343 C CA . SER A 1 413 ? 16.027 19.942 6.683 1.00 71.44 413 SER A CA 1
ATOM 3344 C C . SER A 1 413 ? 17.229 19.487 7.522 1.00 71.44 413 SER A C 1
ATOM 3346 O O . SER A 1 413 ? 17.044 18.878 8.572 1.00 71.44 413 SER A O 1
ATOM 3348 N N . GLU A 1 414 ? 18.465 19.797 7.117 1.00 76.44 414 GLU A N 1
ATOM 3349 C CA . GLU A 1 414 ? 19.669 19.454 7.885 1.00 76.44 414 GLU A CA 1
ATOM 3350 C C . GLU A 1 414 ? 19.777 20.298 9.166 1.00 76.44 414 GLU A C 1
ATOM 3352 O O . GLU A 1 414 ? 20.155 19.787 10.226 1.00 76.44 414 GLU A O 1
ATOM 3357 N N . GLU A 1 415 ? 19.398 21.579 9.105 1.00 78.88 415 GLU A N 1
ATOM 3358 C CA . GLU A 1 415 ? 19.272 22.422 10.300 1.00 78.88 415 GLU A CA 1
ATOM 3359 C C . GLU A 1 415 ? 18.174 21.909 11.243 1.00 78.88 415 GLU A C 1
ATOM 3361 O O . GLU A 1 415 ? 18.362 21.883 12.465 1.00 78.88 415 GLU A O 1
ATOM 3366 N N . GLU A 1 416 ? 17.053 21.437 10.693 1.00 73.25 416 GLU A N 1
ATOM 3367 C CA . GLU A 1 416 ? 15.975 20.833 11.476 1.00 73.25 416 GLU A CA 1
ATOM 3368 C C . GLU A 1 416 ? 16.415 19.519 12.144 1.00 73.25 416 GLU A C 1
ATOM 3370 O O . GLU A 1 416 ? 16.163 19.324 13.335 1.00 73.25 416 GLU A O 1
ATOM 3375 N N . VAL A 1 417 ? 17.178 18.670 11.446 1.00 74.94 417 VAL A N 1
ATOM 3376 C CA . VAL A 1 417 ? 17.786 17.455 12.019 1.00 74.94 417 VAL A CA 1
ATOM 3377 C C . VAL A 1 417 ? 18.772 17.798 13.140 1.00 74.94 417 VAL A C 1
ATOM 3379 O O . VAL A 1 417 ? 18.752 17.147 14.184 1.00 74.94 417 VAL A O 1
ATOM 3382 N N . LYS A 1 418 ? 19.592 18.851 12.998 1.00 83.69 418 LYS A N 1
ATOM 3383 C CA . LYS A 1 418 ? 20.478 19.322 14.085 1.00 83.69 418 LYS A CA 1
ATOM 3384 C C . LYS A 1 418 ? 19.686 19.798 15.304 1.00 83.69 418 LYS A C 1
ATOM 3386 O O . LYS A 1 418 ? 20.051 19.459 16.431 1.00 83.69 418 LYS A O 1
ATOM 3391 N N . ARG A 1 419 ? 18.584 20.531 15.103 1.00 85.50 419 ARG A N 1
ATOM 3392 C CA . ARG A 1 419 ? 17.678 20.919 16.200 1.00 85.50 419 ARG A CA 1
ATOM 3393 C C . ARG A 1 419 ? 17.053 19.705 16.877 1.00 85.50 419 ARG A C 1
ATOM 3395 O O . ARG A 1 419 ? 17.029 19.657 18.105 1.00 85.50 419 ARG A O 1
ATOM 3402 N N . LEU A 1 420 ? 16.556 18.743 16.102 1.00 79.50 420 LEU A N 1
ATOM 3403 C CA . LEU A 1 420 ? 15.928 17.533 16.629 1.00 79.50 420 LEU A CA 1
ATOM 3404 C C . LEU A 1 420 ? 16.926 16.665 17.399 1.00 79.50 420 LEU A C 1
ATOM 3406 O O . LEU A 1 420 ? 16.594 16.218 18.492 1.00 79.50 420 LEU A O 1
ATOM 3410 N N . ASN A 1 421 ? 18.161 16.513 16.914 1.00 79.38 421 ASN A N 1
ATOM 3411 C CA . ASN A 1 421 ? 19.216 15.810 17.650 1.00 79.38 421 ASN A CA 1
ATOM 3412 C C . ASN A 1 421 ? 19.511 16.478 19.002 1.00 79.38 421 ASN A C 1
ATOM 3414 O O . ASN A 1 421 ? 19.586 15.788 20.013 1.00 79.38 421 ASN A O 1
ATOM 3418 N N . GLY A 1 422 ? 19.560 17.815 19.061 1.00 88.62 422 GLY A N 1
ATOM 3419 C CA . GLY A 1 422 ? 19.695 18.529 20.337 1.00 88.62 422 GLY A CA 1
ATOM 3420 C C . GLY A 1 422 ? 18.529 18.277 21.306 1.00 88.62 422 GLY A C 1
ATOM 3421 O O . GLY A 1 422 ? 18.734 18.160 22.515 1.00 88.62 422 GLY A O 1
ATOM 3422 N N . VAL A 1 423 ? 17.300 18.144 20.790 1.00 81.50 423 VAL A N 1
ATOM 3423 C CA . VAL A 1 423 ? 16.131 17.764 21.601 1.00 81.50 423 VAL A CA 1
ATOM 3424 C C . VAL A 1 423 ? 16.252 16.319 22.094 1.00 81.50 423 VAL A C 1
ATOM 3426 O O . VAL A 1 423 ? 16.008 16.072 23.274 1.00 81.50 423 VAL A O 1
ATOM 3429 N N . VAL A 1 424 ? 16.673 15.381 21.243 1.00 81.94 424 VAL A N 1
ATOM 3430 C CA . VAL A 1 424 ? 16.879 13.970 21.613 1.00 81.94 424 VAL A CA 1
ATOM 3431 C C . VAL A 1 424 ? 17.940 13.833 22.704 1.00 81.94 424 VAL A C 1
ATOM 3433 O O . VAL A 1 424 ? 17.689 13.165 23.704 1.00 81.94 424 VAL A O 1
ATOM 3436 N N . ASP A 1 425 ? 19.070 14.529 22.587 1.00 88.75 425 ASP A N 1
ATOM 3437 C CA . ASP A 1 425 ? 20.114 14.524 23.618 1.00 88.75 425 ASP A CA 1
ATOM 3438 C C . ASP A 1 425 ? 19.594 15.070 24.955 1.00 88.75 425 ASP A C 1
ATOM 3440 O O . ASP A 1 425 ? 19.872 14.513 26.022 1.00 88.75 425 ASP A O 1
ATOM 3444 N N . SER A 1 426 ? 18.774 16.126 24.910 1.00 84.56 426 SER A N 1
ATOM 3445 C CA . SER A 1 426 ? 18.146 16.685 26.111 1.00 84.56 426 SER A CA 1
ATOM 3446 C C . SER A 1 426 ? 17.142 15.724 26.763 1.00 84.56 426 SER A C 1
ATOM 3448 O O . SER A 1 426 ? 17.069 15.653 27.992 1.00 84.56 426 SER A O 1
ATOM 3450 N N . LEU A 1 427 ? 16.403 14.950 25.959 1.00 82.38 427 LEU A N 1
ATOM 3451 C CA . LEU A 1 427 ? 15.462 13.937 26.440 1.00 82.38 427 LEU A CA 1
ATOM 3452 C C . LEU A 1 427 ? 16.190 12.730 27.031 1.00 82.38 427 LEU A C 1
ATOM 3454 O O . LEU A 1 427 ? 15.839 12.309 28.128 1.00 82.38 427 LEU A O 1
ATOM 3458 N N . ASN A 1 428 ? 17.241 12.238 26.373 1.00 83.81 428 ASN A N 1
ATOM 3459 C CA . ASN A 1 428 ? 18.073 11.145 26.885 1.00 83.81 428 ASN A CA 1
ATOM 3460 C C . ASN A 1 428 ? 18.719 11.508 28.225 1.00 83.81 428 ASN A C 1
ATOM 3462 O O . ASN A 1 428 ? 18.770 10.686 29.141 1.00 83.81 428 ASN A O 1
ATOM 3466 N N . LYS A 1 429 ? 19.177 12.758 28.372 1.00 92.88 429 LYS A N 1
ATOM 3467 C CA . LYS A 1 429 ? 19.717 13.245 29.644 1.00 92.88 429 LYS A CA 1
ATOM 3468 C C . LYS A 1 429 ? 18.661 13.226 30.752 1.00 92.88 429 LYS A C 1
ATOM 3470 O O . LYS A 1 429 ? 18.934 12.691 31.822 1.00 92.88 429 LYS A O 1
ATOM 3475 N N . ARG A 1 430 ? 17.457 13.748 30.483 1.00 86.69 430 ARG A N 1
ATOM 3476 C CA . ARG A 1 430 ? 16.343 13.718 31.447 1.00 86.69 430 ARG A CA 1
ATOM 3477 C C . ARG A 1 430 ? 15.929 12.298 31.804 1.00 86.69 430 ARG A C 1
ATOM 3479 O O . ARG A 1 430 ? 15.719 12.023 32.976 1.00 86.69 430 ARG A O 1
ATOM 3486 N N . GLN A 1 431 ? 15.855 11.402 30.820 1.00 85.38 431 GLN A N 1
ATOM 3487 C CA . GLN A 1 431 ? 15.514 10.002 31.053 1.00 85.38 431 GLN A CA 1
ATOM 3488 C C . GLN A 1 431 ? 16.502 9.352 32.030 1.00 85.38 431 GLN A C 1
ATOM 3490 O O . GLN A 1 431 ? 16.081 8.725 33.000 1.00 85.38 431 GLN A O 1
ATOM 3495 N N . LYS A 1 432 ? 17.805 9.577 31.829 1.00 90.19 432 LYS A N 1
ATOM 3496 C CA . LYS A 1 432 ? 18.855 9.063 32.715 1.00 90.19 432 LYS A CA 1
ATOM 3497 C C . LYS A 1 432 ? 18.772 9.638 34.134 1.00 90.19 432 LYS A C 1
ATOM 3499 O O . LYS A 1 432 ? 19.017 8.920 35.097 1.00 90.19 432 LYS A O 1
ATOM 3504 N N . GLU A 1 433 ? 18.424 10.917 34.275 1.00 90.88 433 GLU A N 1
ATOM 3505 C CA . GLU A 1 433 ? 18.177 11.542 35.583 1.00 90.88 433 GLU A CA 1
ATOM 3506 C C . GLU A 1 433 ? 16.987 10.873 36.294 1.00 90.88 433 GLU A C 1
ATOM 3508 O O . GLU A 1 433 ? 17.135 10.433 37.432 1.00 90.88 433 GLU A O 1
ATOM 3513 N N . THR A 1 434 ? 15.860 10.670 35.601 1.00 83.56 434 THR A N 1
ATOM 3514 C CA . THR A 1 434 ? 14.697 9.961 36.168 1.00 83.56 434 THR A CA 1
ATOM 3515 C C . THR A 1 434 ? 14.962 8.489 36.488 1.00 83.56 434 THR A C 1
ATOM 3517 O O . THR A 1 434 ? 14.409 7.973 37.456 1.00 83.56 434 THR A O 1
ATOM 3520 N N . GLU A 1 435 ? 15.797 7.791 35.713 1.00 85.88 435 GLU A N 1
ATOM 3521 C CA . GLU A 1 435 ? 16.183 6.403 36.009 1.00 85.88 435 GLU A CA 1
ATOM 3522 C C . GLU A 1 435 ? 16.985 6.314 37.315 1.00 85.88 435 GLU A C 1
ATOM 3524 O O . GLU A 1 435 ? 16.698 5.451 38.146 1.00 85.88 435 GLU A O 1
ATOM 3529 N N . ASN A 1 436 ? 17.912 7.250 37.541 1.00 91.19 436 ASN A N 1
ATOM 3530 C CA . ASN A 1 436 ? 18.670 7.331 38.791 1.00 91.19 436 ASN A CA 1
ATOM 3531 C C . ASN A 1 436 ? 17.764 7.662 39.992 1.00 91.19 436 ASN A C 1
ATOM 3533 O O . ASN A 1 436 ? 17.920 7.075 41.062 1.00 91.19 436 ASN A O 1
ATOM 3537 N N . GLU A 1 437 ? 16.806 8.581 39.828 1.00 90.12 437 GLU A N 1
ATOM 3538 C CA . GLU A 1 437 ? 15.825 8.905 40.875 1.00 90.12 437 GLU A CA 1
ATOM 3539 C C . GLU A 1 437 ? 14.954 7.690 41.222 1.00 90.12 437 GLU A C 1
ATOM 3541 O O . GLU A 1 437 ? 14.753 7.379 42.396 1.00 90.12 437 GLU A O 1
ATOM 3546 N N . LEU A 1 438 ? 14.488 6.951 40.211 1.00 84.81 438 LEU A N 1
ATOM 3547 C CA . LEU A 1 438 ? 13.700 5.735 40.402 1.00 84.81 438 LEU A CA 1
ATOM 3548 C C . LEU A 1 438 ? 14.495 4.649 41.141 1.00 84.81 438 LEU A C 1
ATOM 3550 O O . LEU A 1 438 ? 13.941 3.938 41.983 1.00 84.81 438 LEU A O 1
ATOM 3554 N N . GLU A 1 439 ? 15.780 4.494 40.823 1.00 91.12 439 GLU A N 1
ATOM 3555 C CA . GLU A 1 439 ? 16.668 3.563 41.521 1.00 91.12 439 GLU A CA 1
ATOM 3556 C C . GLU A 1 439 ? 16.852 3.956 42.996 1.00 91.12 439 GLU A C 1
ATOM 3558 O O . GLU A 1 439 ? 16.784 3.088 43.870 1.00 91.12 439 GLU A O 1
ATOM 3563 N N . GLY A 1 440 ? 16.962 5.258 43.284 1.00 91.25 440 GLY A N 1
ATOM 3564 C CA . GLY A 1 440 ? 16.953 5.797 44.647 1.00 91.25 440 GLY A CA 1
ATOM 3565 C C . GLY A 1 440 ? 15.674 5.443 45.412 1.00 91.25 440 GLY A C 1
ATOM 3566 O O . GLY A 1 440 ? 15.741 4.827 46.475 1.00 91.25 440 GLY A O 1
ATOM 3567 N N . VAL A 1 441 ? 14.505 5.720 44.827 1.00 89.44 441 VAL A N 1
ATOM 3568 C CA . VAL A 1 441 ? 13.197 5.415 45.440 1.00 89.44 441 VAL A CA 1
ATOM 3569 C C . VAL A 1 441 ? 13.021 3.914 45.689 1.00 89.44 441 VAL A C 1
ATOM 3571 O O . VAL A 1 441 ? 12.492 3.507 46.723 1.00 89.44 441 VAL A O 1
ATOM 3574 N N . LYS A 1 442 ? 13.485 3.052 44.774 1.00 87.69 442 LYS A N 1
ATOM 3575 C CA . LYS A 1 442 ? 13.446 1.593 44.975 1.00 87.69 442 LYS A CA 1
ATOM 3576 C C . LYS A 1 442 ? 14.274 1.153 46.178 1.00 87.69 442 LYS A C 1
ATOM 3578 O O . LYS A 1 442 ? 13.874 0.214 46.868 1.00 87.69 442 LYS A O 1
ATOM 3583 N N . LYS A 1 443 ? 15.416 1.799 46.414 1.00 94.12 443 LYS A N 1
ATOM 3584 C CA . LYS A 1 443 ? 16.275 1.506 47.561 1.00 94.12 443 LYS A CA 1
ATOM 3585 C C . LYS A 1 443 ? 15.602 1.923 48.870 1.00 94.12 443 LYS A C 1
ATOM 3587 O O . LYS A 1 443 ? 15.499 1.092 49.766 1.00 94.12 443 LYS A O 1
ATOM 3592 N N . GLU A 1 444 ? 15.057 3.136 48.931 1.00 91.62 444 GLU A N 1
ATOM 3593 C CA . GLU A 1 444 ? 14.315 3.638 50.099 1.00 91.62 444 GLU A CA 1
ATOM 3594 C C . GLU A 1 444 ? 13.096 2.764 50.424 1.00 91.62 444 GLU A C 1
ATOM 3596 O O . GLU A 1 444 ? 12.861 2.412 51.577 1.00 91.62 444 GLU A O 1
ATOM 3601 N N . LEU A 1 445 ? 12.344 2.338 49.404 1.00 89.75 445 LEU A N 1
ATOM 3602 C CA . LEU A 1 445 ? 11.176 1.474 49.589 1.00 89.75 445 LEU A CA 1
ATOM 3603 C C . LEU A 1 445 ? 11.556 0.081 50.109 1.00 89.75 445 LEU A C 1
ATOM 3605 O O . LEU A 1 445 ? 10.797 -0.526 50.864 1.00 89.75 445 LEU A O 1
ATOM 3609 N N . LYS A 1 446 ? 12.727 -0.431 49.716 1.00 93.00 446 LYS A N 1
ATOM 3610 C CA . LYS A 1 446 ? 13.257 -1.689 50.244 1.00 93.00 446 LYS A CA 1
ATOM 3611 C C . LYS A 1 446 ? 13.660 -1.545 51.714 1.00 93.00 446 LYS A C 1
ATOM 3613 O O . LYS A 1 446 ? 13.278 -2.393 52.512 1.00 93.00 446 LYS A O 1
ATOM 3618 N N . GLU A 1 447 ? 14.364 -0.469 52.062 1.00 94.69 447 GLU A N 1
ATOM 3619 C CA . GLU A 1 447 ? 14.767 -0.165 53.443 1.00 94.69 447 GLU A CA 1
ATOM 3620 C C . GLU A 1 447 ? 13.540 0.001 54.358 1.00 94.69 447 GLU A C 1
ATOM 3622 O O . GLU A 1 447 ? 13.459 -0.650 55.397 1.00 94.69 447 GLU A O 1
ATOM 3627 N N . ALA A 1 448 ? 12.526 0.760 53.926 1.00 91.88 448 ALA A N 1
ATOM 3628 C CA . ALA A 1 448 ? 11.281 0.941 54.677 1.00 91.88 448 ALA A CA 1
ATOM 3629 C C . ALA A 1 448 ? 10.499 -0.372 54.868 1.00 91.88 448 ALA A C 1
ATOM 3631 O O . ALA A 1 448 ? 9.869 -0.584 55.904 1.00 91.88 448 ALA A O 1
ATOM 3632 N N . LYS A 1 449 ? 10.533 -1.273 53.876 1.00 92.06 449 LYS A N 1
ATOM 3633 C CA . LYS A 1 449 ? 9.888 -2.588 53.978 1.00 92.06 449 LYS A CA 1
ATOM 3634 C C . LYS A 1 449 ? 10.591 -3.488 54.998 1.00 92.06 449 LYS A C 1
ATOM 3636 O O . LYS A 1 449 ? 9.907 -4.130 55.787 1.00 92.06 449 LYS A O 1
ATOM 3641 N N . GLU A 1 450 ? 11.923 -3.517 54.991 1.00 93.06 450 GLU A N 1
ATOM 3642 C CA . GLU A 1 450 ? 12.719 -4.270 55.973 1.00 93.06 450 GLU A CA 1
ATOM 3643 C C . GLU A 1 450 ? 12.522 -3.723 57.399 1.00 93.06 450 GLU A C 1
ATOM 3645 O O . GLU A 1 450 ? 12.474 -4.488 58.360 1.00 93.06 450 GLU A O 1
ATOM 3650 N N . GLU A 1 451 ? 12.366 -2.405 57.554 1.00 93.31 451 GLU A N 1
ATOM 3651 C CA . GLU A 1 451 ? 12.091 -1.775 58.850 1.00 93.31 451 GLU A CA 1
ATOM 3652 C C . GLU A 1 451 ? 10.691 -2.135 59.382 1.00 93.31 451 GLU A C 1
ATOM 3654 O O . GLU A 1 451 ? 10.532 -2.439 60.565 1.00 93.31 451 GLU A O 1
ATOM 3659 N N . LEU A 1 452 ? 9.687 -2.184 58.500 1.00 91.81 452 LEU A N 1
ATOM 3660 C CA . LEU A 1 452 ? 8.321 -2.585 58.847 1.00 91.81 452 LEU A CA 1
ATOM 3661 C C . LEU A 1 452 ? 8.222 -4.067 59.243 1.00 91.81 452 LEU A C 1
ATOM 3663 O O . LEU A 1 452 ? 7.469 -4.406 60.153 1.00 91.81 452 LEU A O 1
ATOM 3667 N N . GLU A 1 453 ? 8.994 -4.939 58.591 1.00 91.31 453 GLU A N 1
ATOM 3668 C CA . GLU A 1 453 ? 9.069 -6.370 58.915 1.00 91.31 453 GLU A CA 1
ATOM 3669 C C . GLU A 1 453 ? 9.677 -6.594 60.310 1.00 91.31 453 GLU A C 1
ATOM 3671 O O . GLU A 1 453 ? 9.100 -7.322 61.116 1.00 91.31 453 GLU A O 1
ATOM 3676 N N . LYS A 1 454 ? 10.742 -5.856 60.664 1.00 92.44 454 LYS A N 1
ATOM 3677 C CA . LYS A 1 454 ? 11.310 -5.873 62.027 1.00 92.44 454 LYS A CA 1
ATOM 3678 C C . LYS A 1 454 ? 10.311 -5.428 63.095 1.00 92.44 454 LYS A C 1
ATOM 3680 O O . LYS A 1 454 ? 10.208 -6.063 64.138 1.00 92.44 454 LYS A O 1
ATOM 3685 N N . MET A 1 455 ? 9.545 -4.365 62.836 1.00 90.44 455 MET A N 1
ATOM 3686 C CA . MET A 1 455 ? 8.523 -3.900 63.785 1.00 90.44 455 MET A CA 1
ATOM 3687 C C . MET A 1 455 ? 7.399 -4.927 63.990 1.00 90.44 455 MET A C 1
ATOM 3689 O O . MET A 1 455 ? 6.845 -5.007 65.085 1.00 90.44 455 MET A O 1
ATOM 3693 N N . GLN A 1 456 ? 7.050 -5.707 62.960 1.00 83.69 456 GLN A N 1
ATOM 3694 C CA . GLN A 1 456 ? 6.063 -6.782 63.090 1.00 83.69 456 GLN A CA 1
ATOM 3695 C C . GLN A 1 456 ? 6.596 -7.943 63.933 1.00 83.69 456 GLN A C 1
ATOM 3697 O O . GLN A 1 456 ? 5.871 -8.405 64.816 1.00 83.69 456 GLN A O 1
ATOM 3702 N N . GLU A 1 457 ? 7.846 -8.360 63.718 1.00 85.75 457 GLU A N 1
ATOM 3703 C CA . GLU A 1 457 ? 8.501 -9.401 64.524 1.00 85.75 457 GLU A CA 1
ATOM 3704 C C . GLU A 1 457 ? 8.605 -8.997 66.005 1.00 85.75 457 GLU A C 1
ATOM 3706 O O . GLU A 1 457 ? 8.225 -9.779 66.874 1.00 85.75 457 GLU A O 1
ATOM 3711 N N . ASP A 1 458 ? 8.991 -7.750 66.299 1.00 81.50 458 ASP A N 1
ATOM 3712 C CA . ASP A 1 458 ? 9.103 -7.243 67.677 1.00 81.50 458 ASP A CA 1
ATOM 3713 C C . ASP A 1 458 ? 7.738 -7.096 68.388 1.00 81.50 458 ASP A C 1
ATOM 3715 O O . ASP A 1 458 ? 7.661 -7.115 69.617 1.00 81.50 458 ASP A O 1
ATOM 3719 N N . SER A 1 459 ? 6.639 -6.955 67.635 1.00 75.38 459 SER A N 1
ATOM 3720 C CA . SER A 1 459 ? 5.277 -6.827 68.186 1.00 75.38 459 SER A CA 1
ATOM 3721 C C . SER A 1 459 ? 4.555 -8.164 68.411 1.00 75.38 459 SER A C 1
ATOM 3723 O O . SER A 1 459 ? 3.521 -8.196 69.083 1.00 75.38 459 SER A O 1
ATOM 3725 N N . GLY A 1 460 ? 5.090 -9.262 67.862 1.00 62.91 460 GLY A N 1
ATOM 3726 C CA . GLY A 1 460 ? 4.466 -10.589 67.864 1.00 62.91 460 GLY A CA 1
ATOM 3727 C C . GLY A 1 460 ? 4.572 -11.371 69.178 1.00 62.91 460 GLY A C 1
ATOM 3728 O O . GLY A 1 460 ? 3.862 -12.357 69.339 1.00 62.91 460 GLY A O 1
ATOM 3729 N N . ASP A 1 461 ? 5.395 -10.920 70.129 1.00 56.44 461 ASP A N 1
ATOM 3730 C CA . ASP A 1 461 ? 5.640 -11.603 71.414 1.00 56.44 461 ASP A CA 1
ATOM 3731 C C . ASP A 1 461 ? 4.858 -10.982 72.593 1.00 56.44 461 ASP A C 1
ATOM 3733 O O . ASP A 1 461 ? 5.244 -11.066 73.766 1.00 56.44 461 ASP A O 1
ATOM 3737 N N . SER A 1 462 ? 3.716 -10.347 72.301 1.00 54.59 462 SER A N 1
ATOM 3738 C CA . SER A 1 462 ? 2.796 -9.887 73.342 1.00 54.59 462 SER A CA 1
ATOM 3739 C C . SER A 1 462 ? 2.104 -11.087 73.991 1.00 54.59 462 SER A C 1
ATOM 3741 O O . SER A 1 462 ? 1.053 -11.551 73.561 1.00 54.59 462 SER A O 1
ATOM 3743 N N . SER A 1 463 ? 2.730 -11.571 75.060 1.00 58.59 463 SER A N 1
ATOM 3744 C CA . SER A 1 463 ? 2.267 -12.545 76.058 1.00 58.59 463 SER A CA 1
ATOM 3745 C C . SER A 1 463 ? 1.000 -12.107 76.828 1.00 58.59 463 SER A C 1
ATOM 3747 O O . SER A 1 463 ? 0.862 -12.351 78.025 1.00 58.59 463 SER A O 1
ATOM 3749 N N . PHE A 1 464 ? 0.046 -11.469 76.149 1.00 58.47 464 PHE A N 1
ATOM 3750 C CA . PHE A 1 464 ? -1.168 -10.877 76.715 1.00 58.47 464 PHE A CA 1
ATOM 3751 C C . PHE A 1 464 ? -2.355 -11.863 76.808 1.00 58.47 464 PHE A C 1
ATOM 3753 O O . PHE A 1 464 ? -3.501 -11.440 76.773 1.00 58.47 464 PHE A O 1
ATOM 3760 N N . ASP A 1 465 ? -2.102 -13.166 76.968 1.00 59.50 465 ASP A N 1
ATOM 3761 C CA . ASP A 1 465 ? -3.146 -14.211 77.063 1.00 59.50 465 ASP A CA 1
ATOM 3762 C C . ASP A 1 465 ? -3.100 -14.992 78.398 1.00 59.50 465 ASP A C 1
ATOM 3764 O O . ASP A 1 465 ? -3.324 -16.198 78.445 1.00 59.50 465 ASP A O 1
ATOM 3768 N N . GLN A 1 466 ? -2.799 -14.332 79.526 1.00 59.62 466 GLN A N 1
ATOM 3769 C CA . GLN A 1 466 ? -2.839 -14.976 80.859 1.00 59.62 466 GLN A CA 1
ATOM 3770 C C . GLN A 1 466 ? -3.731 -14.277 81.896 1.00 59.62 466 GLN A C 1
ATOM 3772 O O . GLN A 1 466 ? -3.482 -14.373 83.097 1.00 59.62 466 GLN A O 1
ATOM 3777 N N . LEU A 1 467 ? -4.796 -13.601 81.465 1.00 58.25 467 LEU A N 1
ATOM 3778 C CA . LEU A 1 467 ? -5.816 -13.073 82.379 1.00 58.25 467 LEU A CA 1
ATOM 3779 C C . LEU A 1 467 ? -7.225 -13.456 81.930 1.00 58.25 467 LEU A C 1
ATOM 3781 O O . LEU A 1 467 ? -8.040 -12.587 81.655 1.00 58.25 467 LEU A O 1
ATOM 3785 N N . ASP A 1 468 ? -7.509 -14.752 81.878 1.00 61.41 468 ASP A N 1
ATOM 3786 C CA . ASP A 1 468 ? -8.831 -15.242 82.262 1.00 61.41 468 ASP A CA 1
ATOM 3787 C C . ASP A 1 468 ? -8.757 -16.749 82.487 1.00 61.41 468 ASP A C 1
ATOM 3789 O O . ASP A 1 468 ? -8.614 -17.513 81.544 1.00 61.41 468 ASP A O 1
ATOM 3793 N N . ASP A 1 469 ? -8.771 -17.151 83.754 1.00 56.03 469 ASP A N 1
ATOM 3794 C CA . ASP A 1 469 ? -9.508 -18.331 84.204 1.00 56.03 469 ASP A CA 1
ATOM 3795 C C . ASP A 1 469 ? -9.635 -18.234 85.727 1.00 56.03 469 ASP A C 1
ATOM 3797 O O . ASP A 1 469 ? -8.797 -18.678 86.517 1.00 56.03 469 ASP A O 1
ATOM 3801 N N . SER A 1 470 ? -10.703 -17.535 86.102 1.00 58.38 470 SER A N 1
ATOM 3802 C CA . SER A 1 470 ? -11.287 -17.532 87.436 1.00 58.38 470 SER A CA 1
ATOM 3803 C C . SER A 1 470 ? -12.196 -18.758 87.598 1.00 58.38 470 SER A C 1
ATOM 3805 O O . SER A 1 470 ? -12.876 -19.156 86.657 1.00 58.38 470 SER A O 1
ATOM 3807 N N . ASP A 1 471 ? -12.255 -19.263 88.830 1.00 53.53 471 ASP A N 1
ATOM 3808 C CA . ASP A 1 471 ? -13.373 -19.995 89.442 1.00 53.53 471 ASP A CA 1
ATOM 3809 C C . ASP A 1 471 ? -13.792 -21.369 88.875 1.00 53.53 471 ASP A C 1
ATOM 3811 O O . ASP A 1 471 ? -14.693 -21.478 88.041 1.00 53.53 471 ASP A O 1
ATOM 3815 N N . ASN A 1 472 ? -13.260 -22.440 89.491 1.00 44.16 472 ASN A N 1
ATOM 3816 C CA . ASN A 1 472 ? -14.084 -23.441 90.201 1.00 44.16 472 ASN A CA 1
ATOM 3817 C C . ASN A 1 472 ? -13.276 -24.311 91.178 1.00 44.16 472 ASN A C 1
ATOM 3819 O O . ASN A 1 472 ? -12.259 -24.900 90.743 1.00 44.16 472 ASN A O 1
#

Secondary structure (DSSP, 8-state):
-HHHHHHHHHHHHHHHHHHHHHHHHHHHHHHHHH-S---TTSHHHHHHHHHHHHHHHHHHHHHHHHHTT---HHHHHHHHHHHHSPPTT-------HHHHHHHHHHHHHHHHHHHHHHHHHHHHHHH-TTTHHHHHHHHHHHHHHHHHHHHHHHHHHHHHHHTT--THHHHHHHHHHHHHHHHHHHHHHHHHHHHHHHHHHHHHHHHHHHHHHHHHHHHHHHHHHHHHEETTEESS-HHHHTTTHHHHHHHHHHHHHHHHHHHHHHHHHHHHHHHHHHHH-TT---HHHHHHHHHHHHHHHHHHHHHHHHHHHHHHHHHHHHHHHHHHHHHHHHHHHTTSSSS----------------------STTHHHHHHHHHHHHHHHHHHHHHHHHHHHHHHHHHHHHHHHHHHHHHHHHHHHHHHHHHHHHHHHHHHHHHHHHHHHHHHHHHHHHHHHHHHHTT-----S-----

Sequence (472 aa):
MANQLSEMKIDTLNQLSIDTGELARVADEAEREDGEPFSYGSKDYGLYLLGTDRLCRNVKEVIGKMIDGKSKEGEWKTLKDAMRNGIPGLRRMEKTIAQEAADVRICFIDQHLSRSMEEMIRTVCEKAPDMARELSNMKIEISNQILNKRDEVTKAVDKALREGKSIYEALCIYSNETTILLKTLMDAGSEMLAESEKKKEESFMIPIRARFQYATVRTLISLEAAFRGELDKPFYLPKDMSANRCTIYKDIRSRVGKYQGMMIVEDLKTWENVEKLLKDDPKANVEPLLFEYQQFLFELMEKAKKEGLEWKKKFDEAAVKKEPEIKEKVTVEKKKEAEKEEETLVKKEEVSSKDELKVKKEKVTEEKVSVKQMDELKNMLTVMKEEIVQEFNKKFESAEERHRKEIKKLADSEEEVKRLNGVVDSLNKRQKETENELEGVKKELKEAKEELEKMQEDSGDSSFDQLDDSDN

Organism: NCBI:txid1561998

Foldseek 3Di:
DVVVLLVLVLLLLLLLLVLLLLLLVVQVVCCVPVVDHRDCPDPSVVLSVVLNVVSVVLSVVVVVCVVVVNDDPVVVVVVSVVSVVDRPPSPPDPDDPQLVVLSVLLSVLVVVLSVLLVVLLVVCCVQPVVCSVVLVVLVVVLSVVLSVLSSVLSVVQVVCVVVVHDSVVSSVVSSVVNVVSSVVSNVVSVVSNVVSVVVLLCVLVVVVVVLLVVLLVVLLVLLLCLQQPHPVDGLDDPVNCPVPVVVSVVVSVVVSVVLNVVLVVLSVVLVVVVSVQCVVPVPDDSVVSVVVSSVVSVVSSVVSNVVSVVVSVVVVVVVVVVVVVVVVVVVVVVVVVVVPVPDDDDDDDDDDDDDDDDDDDPDDDPPPPPVVVVVVVVVVVVVVVVVVVVVVVVVVVVVVVVVVVVVVVVVVVVVVVVVVVVVVVVVVVVVVVVVVVVVVVVVVVVVVVVVVVVVVVVPPPPPPPPPDDDDD